Protein 6LJH (pdb70)

Structure (mmCIF, N/CA/C/O backbone):
data_6LJH
#
_entry.id   6LJH
#
_cell.length_a   94.446
_cell.length_b   54.153
_cell.length_c   90.374
_cell.angle_alpha   90.000
_cell.angle_beta   101.280
_cell.angle_gamma   90.000
#
_symmetry.space_group_name_H-M   'C 1 2 1'
#
loop_
_entity.id
_entity.type
_entity.pdbx_description
1 polymer 'Alcohol dehydrogenase 1'
2 non-polymer NICOTINAMIDE-ADENINE-DINUCLEOTIDE
3 non-polymer 'ZINC ION'
4 non-polymer GLYCEROL
5 non-polymer 'SODIUM ION'
6 water water
#
loop_
_atom_site.group_PDB
_atom_site.id
_atom_site.type_symbol
_atom_site.label_atom_id
_atom_site.label_alt_id
_atom_site.label_comp_id
_atom_site.label_asym_id
_atom_site.label_entity_id
_atom_site.label_seq_id
_atom_site.pdbx_PDB_ins_code
_atom_site.Cartn_x
_atom_site.Cartn_y
_atom_site.Cartn_z
_atom_site.occupancy
_atom_site.B_iso_or_equiv
_atom_site.auth_seq_id
_atom_site.auth_comp_id
_atom_site.auth_asym_id
_atom_site.auth_atom_id
_atom_site.pdbx_PDB_model_num
ATOM 1 N N . PRO A 1 6 ? 21.09998 33.84468 -2.35167 1.000 45.59402 6 PRO A N 1
ATOM 2 C CA . PRO A 1 6 ? 22.10672 32.79445 -2.31366 1.000 52.22908 6 PRO A CA 1
ATOM 3 C C . PRO A 1 6 ? 21.44059 31.45608 -2.06618 1.000 57.26461 6 PRO A C 1
ATOM 4 O O . PRO A 1 6 ? 20.61840 31.29135 -1.15951 1.000 62.11717 6 PRO A O 1
ATOM 8 N N . GLY A 1 7 ? 21.76970 30.48765 -2.88659 1.000 30.99240 7 GLY A N 1
ATOM 9 C CA . GLY A 1 7 ? 21.23030 29.16229 -2.73447 1.000 24.32119 7 GLY A CA 1
ATOM 10 C C . GLY A 1 7 ? 22.08594 28.33711 -1.80829 1.000 30.19844 7 GLY A C 1
ATOM 11 O O . GLY A 1 7 ? 22.84060 28.84955 -0.97601 1.000 22.08074 7 GLY A O 1
ATOM 12 N N . VAL A 1 8 ? 21.96831 27.04064 -1.97037 1.000 21.81883 8 VAL A N 1
ATOM 13 C CA . VAL A 1 8 ? 22.79938 26.10071 -1.24121 1.000 21.62196 8 VAL A CA 1
ATOM 14 C C . VAL A 1 8 ? 24.17223 26.04724 -1.89576 1.000 26.97587 8 VAL A C 1
ATOM 15 O O . VAL A 1 8 ? 24.28545 25.97029 -3.12219 1.000 20.71608 8 VAL A O 1
ATOM 19 N N . ILE A 1 9 ? 25.22442 26.08671 -1.07806 1.000 17.63339 9 ILE A N 1
ATOM 20 C CA . ILE A 1 9 ? 26.60282 25.97376 -1.54236 1.000 18.59518 9 ILE A CA 1
ATOM 21 C C . ILE A 1 9 ? 27.07619 24.53138 -1.38852 1.000 20.71222 9 ILE A C 1
ATOM 22 O O . ILE A 1 9 ? 26.82137 23.88500 -0.36481 1.000 19.42387 9 ILE A O 1
ATOM 27 N N . THR A 1 10 ? 27.76933 24.02309 -2.40299 1.000 17.03478 10 THR A N 1
ATOM 28 C CA . THR A 1 10 ? 28.44391 22.73278 -2.32116 1.000 15.52819 10 THR A CA 1
ATOM 29 C C . THR A 1 10 ? 29.92979 22.99407 -2.10565 1.000 15.79027 10 THR A C 1
ATOM 30 O O . THR A 1 10 ? 30.53489 23.75304 -2.86587 1.000 19.61758 10 THR A O 1
ATOM 34 N N . CYS A 1 11 ? 30.50938 22.39205 -1.06519 1.000 18.00841 11 CYS A N 1
ATOM 35 C CA . CYS A 1 11 ? 31.91692 22.62696 -0.74585 1.000 15.14176 11 CYS A CA 1
ATOM 36 C C . CYS A 1 11 ? 32.48562 21.42082 0.00255 1.000 16.81776 11 CYS A C 1
ATOM 37 O O . CYS A 1 11 ? 31.81955 20.39382 0.17108 1.000 20.17953 11 CYS A O 1
ATOM 40 N N . LYS A 1 12 ? 33.75331 21.53543 0.40982 1.000 14.44753 12 LYS A N 1
ATOM 41 C CA . LYS A 1 12 ? 34.45548 20.49687 1.15344 1.000 16.35528 12 LYS A CA 1
ATOM 42 C C . LYS A 1 12 ? 34.49756 20.83766 2.63508 1.000 16.05142 12 LYS A C 1
ATOM 43 O O . LYS A 1 12 ? 34.52340 22.00772 3.01794 1.000 16.36071 12 LYS A O 1
ATOM 49 N N . ALA A 1 13 ? 34.53402 19.79864 3.46760 1.000 15.22407 13 ALA A N 1
ATOM 50 C CA . ALA A 1 13 ? 34.65445 19.97648 4.91006 1.000 15.40578 13 ALA A CA 1
ATOM 51 C C . ALA A 1 13 ? 35.25269 18.71753 5.51615 1.000 17.50214 13 ALA A C 1
ATOM 52 O O . ALA A 1 13 ? 35.07924 17.61711 4.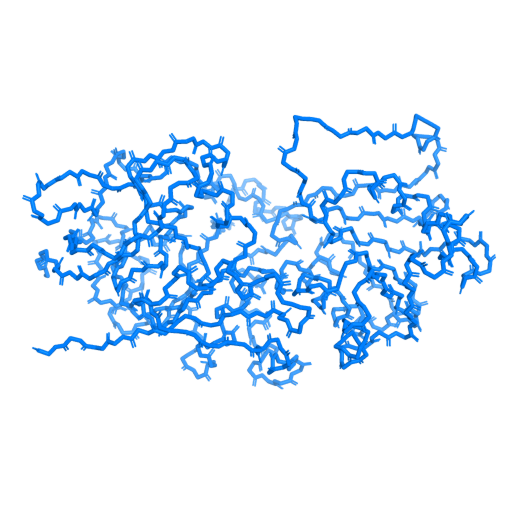98847 1.000 18.13004 13 ALA A O 1
ATOM 54 N N . ALA A 1 14 ? 35.94650 18.89542 6.63592 1.000 15.12425 14 ALA A N 1
ATOM 55 C CA . ALA A 1 14 ? 36.49633 17.78674 7.39246 1.000 17.17581 14 ALA A CA 1
ATOM 56 C C . ALA A 1 14 ? 35.42961 17.24845 8.33674 1.000 21.11314 14 ALA A C 1
ATOM 57 O O . ALA A 1 14 ? 34.85083 18.00446 9.12041 1.000 17.32669 14 ALA A O 1
ATOM 59 N N . VAL A 1 15 ? 35.16375 15.94285 8.26198 1.000 13.20116 15 VAL A N 1
ATOM 60 C CA . VAL A 1 15 ? 34.06569 15.33073 8.99267 1.000 13.45901 15 VAL A CA 1
ATOM 61 C C . VAL A 1 15 ? 34.61733 14.17759 9.80791 1.000 17.61254 15 VAL A C 1
ATOM 62 O O . VAL A 1 15 ? 35.44120 13.40173 9.31811 1.000 18.67859 15 VAL A O 1
ATOM 66 N N . VAL A 1 16 ? 34.17486 14.06579 11.05323 1.000 16.95968 16 VAL A N 1
ATOM 67 C CA . VAL A 1 16 ? 34.44184 12.88796 11.86072 1.000 19.55478 16 VAL A CA 1
ATOM 68 C C . VAL A 1 16 ? 33.11315 12.17167 12.02399 1.000 21.54067 16 VAL A C 1
ATOM 69 O O . VAL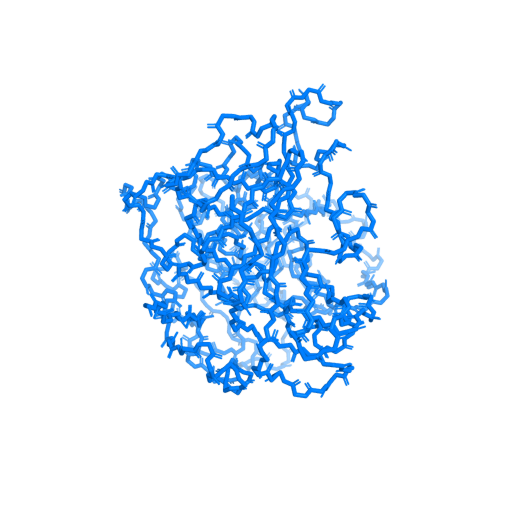 A 1 16 ? 32.07922 12.80707 12.26429 1.000 19.06250 16 VAL A O 1
ATOM 73 N N . TRP A 1 17 ? 33.12081 10.86186 11.79577 1.000 22.63449 17 TRP A N 1
ATOM 74 C CA . TRP A 1 17 ? 31.87970 10.10297 11.75957 1.000 24.04428 17 TRP A CA 1
ATOM 75 C C . TRP A 1 17 ? 31.60305 9.33199 13.04159 1.000 21.28597 17 TRP A C 1
ATOM 76 O O . TRP A 1 17 ? 30.44442 8.98949 13.30330 1.000 25.18315 17 TRP A O 1
ATOM 87 N N . GLU A 1 18 ? 32.62826 9.05440 13.83804 1.000 21.99297 18 GLU A N 1
ATOM 88 C CA . GLU A 1 18 ? 32.47116 8.30822 15.07875 1.000 27.43900 18 GLU A CA 1
ATOM 89 C C . GLU A 1 18 ? 33.61101 8.69201 16.00824 1.000 24.86809 18 GLU A C 1
ATOM 90 O O . GLU A 1 18 ? 34.65286 9.18776 15.56350 1.000 26.90092 18 GLU A O 1
ATOM 96 N N . SER A 1 19 ? 33.40601 8.44091 17.30278 1.000 22.91453 19 SER A N 1
ATOM 97 C CA . SER A 1 19 ? 34.43083 8.73946 18.29633 1.000 25.31918 19 SER A CA 1
ATOM 98 C C . SER A 1 19 ? 35.73456 8.04909 17.93250 1.000 33.97058 19 SER A C 1
ATOM 99 O O . SER A 1 19 ? 35.74682 6.87116 17.54839 1.000 29.44552 19 SER A O 1
ATOM 102 N N . SER A 1 20 ? 36.82774 8.80052 18.04239 1.000 24.63669 20 SER A N 1
ATOM 103 C CA . SER A 1 20 ? 38.18755 8.39544 17.70397 1.000 29.10599 20 SER A CA 1
ATOM 104 C C . SER A 1 20 ? 38.33837 7.95078 16.25445 1.000 31.07173 20 SER A C 1
ATOM 105 O O . SER A 1 20 ? 39.35993 7.35832 15.89812 1.000 29.19002 20 SER A O 1
ATOM 108 N N . GLY A 1 21 ? 37.36812 8.24177 15.40472 1.000 27.94710 21 GLY A N 1
ATOM 109 C CA . GLY A 1 21 ? 37.48943 7.93754 13.99949 1.000 22.68269 21 GLY A CA 1
ATOM 110 C C . GLY A 1 21 ? 38.39119 8.91721 13.28644 1.000 28.71873 21 GLY A C 1
ATOM 111 O O . GLY A 1 21 ? 38.79578 9.96541 13.82040 1.000 28.58647 21 GLY A O 1
ATOM 112 N N . PRO A 1 22 ? 38.73555 8.57968 12.04928 1.000 24.90920 22 PRO A N 1
ATOM 113 C CA . PRO A 1 22 ? 39.51004 9.51071 11.22390 1.000 21.78200 22 PRO A CA 1
ATOM 114 C C . PRO A 1 22 ? 38.69425 10.74810 10.89368 1.000 23.47371 22 PRO A C 1
ATOM 115 O O . PRO A 1 22 ? 37.46308 10.73729 10.89813 1.000 20.85454 22 PRO A O 1
ATOM 119 N N . VAL A 1 23 ? 39.40647 11.82765 10.61213 1.000 22.21586 23 VAL A N 1
ATOM 120 C CA . VAL A 1 23 ? 38.80030 13.06531 10.13730 1.000 19.70877 23 VAL A CA 1
ATOM 121 C C . VAL A 1 23 ? 38.95464 13.06292 8.62458 1.000 24.71803 23 VAL A C 1
ATOM 122 O O . VAL A 1 23 ? 40.07606 13.13448 8.11146 1.000 24.96883 23 VAL A O 1
ATOM 126 N N . VAL A 1 24 ? 37.84182 12.96609 7.89836 1.000 19.45722 24 VAL A N 1
ATOM 127 C CA . VAL A 1 24 ? 37.91922 12.73938 6.46158 1.000 18.90909 24 VAL A CA 1
ATOM 128 C C . VAL A 1 24 ? 37.24890 13.87891 5.70516 1.000 19.04775 24 VAL A C 1
ATOM 129 O O . VAL A 1 24 ? 36.26261 14.46751 6.15733 1.000 21.88721 24 VAL A O 1
ATOM 133 N N . LEU A 1 25 ? 37.80618 14.19790 4.54393 1.000 18.29534 25 LEU A N 1
ATOM 134 C CA . LEU A 1 25 ? 37.25536 15.26010 3.71587 1.000 16.26013 25 LEU A CA 1
ATOM 135 C C . LEU A 1 25 ? 36.00695 14.74863 3.01452 1.000 22.89524 25 LEU A C 1
ATOM 136 O O . LEU A 1 25 ? 36.03266 13.68288 2.38919 1.000 23.56654 25 LEU A O 1
ATOM 141 N N . GLU A 1 26 ? 34.91156 15.49794 3.12928 1.000 17.26805 26 GLU A N 1
ATOM 142 C CA . GLU A 1 26 ? 33.64513 15.12493 2.50564 1.000 15.76817 26 GLU A CA 1
ATOM 143 C C . GLU A 1 26 ? 33.11646 16.28598 1.68903 1.000 23.46925 26 GLU A C 1
ATOM 144 O O . GLU A 1 26 ? 33.35620 17.44971 2.01720 1.000 16.95640 26 GLU A O 1
ATOM 150 N N . GLU A 1 27 ? 32.37012 15.96433 0.63182 1.000 19.44420 27 GLU A N 1
ATOM 151 C CA . GLU A 1 27 ? 31.59239 16.98232 -0.06066 1.000 15.10338 27 GLU A CA 1
ATOM 152 C C . GLU A 1 27 ? 30.30511 17.21416 0.71930 1.000 15.83843 27 GLU A C 1
ATOM 153 O O . GLU A 1 27 ? 29.56112 16.26239 0.99555 1.000 15.82957 27 GLU A O 1
ATOM 159 N N . ILE A 1 28 ? 30.04865 18.46840 1.08721 1.000 17.92868 28 ILE A N 1
ATOM 160 C CA . ILE A 1 28 ? 28.89339 18.83460 1.89176 1.000 13.83155 28 ILE A CA 1
ATOM 161 C C . ILE A 1 28 ? 28.09853 19.92279 1.17899 1.000 13.55082 28 ILE A C 1
ATOM 162 O O . ILE A 1 28 ? 28.56849 20.56282 0.23588 1.000 16.68503 28 ILE A O 1
ATOM 167 N N . ARG A 1 29 ? 26.87704 20.13325 1.66365 1.000 13.84414 29 ARG A N 1
ATOM 168 C CA . ARG A 1 29 ? 26.03179 21.24239 1.24663 1.000 15.82273 29 ARG A CA 1
ATOM 169 C C . ARG A 1 29 ? 25.84787 22.19806 2.41424 1.000 19.12327 29 ARG A C 1
ATOM 170 O O . ARG A 1 29 ? 25.65299 21.76534 3.55825 1.000 19.81576 29 ARG A O 1
ATOM 178 N N . VAL A 1 30 ? 25.91451 23.49740 2.13493 1.000 15.89244 30 VAL A N 1
ATOM 179 C CA . VAL A 1 30 ? 25.73808 24.51492 3.16887 1.000 18.25489 30 VAL A CA 1
ATOM 180 C C . VAL A 1 30 ? 24.52929 25.36284 2.79032 1.000 17.49446 30 VAL A C 1
ATOM 181 O O . VAL A 1 30 ? 24.55290 26.09543 1.79318 1.000 18.60108 30 VAL A O 1
ATOM 185 N N . ASP A 1 31 ? 23.47247 25.25379 3.58409 1.000 18.50328 31 ASP A N 1
ATOM 186 C CA . ASP A 1 31 ? 22.24847 25.98379 3.33100 1.000 14.61723 31 ASP A CA 1
ATOM 187 C C . ASP A 1 31 ? 22.45819 27.48040 3.53483 1.000 17.41683 31 ASP A C 1
ATOM 188 O O . ASP A 1 31 ? 23.35444 27.89883 4.27271 1.000 17.45171 31 ASP A O 1
ATOM 193 N N . PRO A 1 32 ? 21.61478 28.30522 2.92311 1.000 17.75404 32 PRO A N 1
ATOM 194 C CA . PRO A 1 32 ? 21.73008 29.75141 3.11259 1.000 16.03148 32 PRO A CA 1
ATOM 195 C C . PRO A 1 32 ? 21.37309 30.14863 4.53369 1.000 17.53061 32 PRO A C 1
ATOM 196 O O . PRO A 1 32 ? 20.63979 29.43080 5.23111 1.000 18.58452 32 PRO A O 1
ATOM 200 N N . PRO A 1 33 ? 21.85821 31.29875 4.99745 1.000 17.75915 33 PRO A N 1
ATOM 201 C CA . PRO A 1 33 ? 21.54292 31.72505 6.36867 1.000 16.37735 33 PRO A CA 1
ATOM 202 C C . PRO A 1 33 ? 20.07611 32.11053 6.50228 1.000 23.50554 33 PRO A C 1
ATOM 203 O O . PRO A 1 33 ? 19.48316 32.72084 5.60209 1.000 20.56516 33 PRO A O 1
ATOM 207 N N . LYS A 1 34 ? 19.49411 31.74459 7.63871 1.000 18.98306 34 LYS A N 1
ATOM 208 C CA . LYS A 1 34 ? 18.14661 32.16831 7.98385 1.000 21.54420 34 LYS A CA 1
ATOM 209 C C . LYS A 1 34 ? 18.21323 33.48424 8.75550 1.000 20.96145 34 LYS A C 1
ATOM 210 O O . LYS A 1 34 ? 19.25427 34.14492 8.81612 1.000 16.88799 34 LYS A O 1
ATOM 216 N N . ALA A 1 35 ? 17.08921 33.88302 9.34929 1.000 19.78494 35 ALA A N 1
ATOM 217 C CA . ALA A 1 35 ? 17.05154 35.11065 10.12805 1.000 25.52386 35 ALA A CA 1
ATOM 218 C C . ALA A 1 35 ? 18.13168 35.10556 11.20765 1.000 21.53627 35 ALA A C 1
ATOM 219 O O . ALA A 1 35 ? 18.31001 34.11573 11.92322 1.000 22.16218 35 ALA A O 1
ATOM 221 N N . SER A 1 36 ? 18.85389 36.22382 11.30041 1.000 17.74365 36 SER A N 1
ATOM 222 C CA . SER A 1 36 ? 19.88843 36.47784 12.30003 1.000 17.93493 36 SER A CA 1
ATOM 223 C C . SER A 1 36 ? 21.10149 35.57120 12.14514 1.000 20.47271 36 SER A C 1
ATOM 224 O O . SER A 1 36 ? 21.85619 35.37791 13.10421 1.000 23.42573 36 SER A O 1
ATOM 227 N N . GLU A 1 37 ? 21.29527 34.98964 10.96184 1.000 16.27920 37 GLU A N 1
ATOM 228 C CA . GLU A 1 37 ? 22.47151 34.18691 10.66798 1.000 17.10262 37 GLU A CA 1
ATOM 229 C C . GLU A 1 37 ? 23.28234 34.83858 9.56039 1.000 17.09812 37 GLU A C 1
ATOM 230 O O . GLU A 1 37 ? 22.77463 35.64864 8.77996 1.000 17.79205 37 GLU A O 1
ATOM 236 N N . VAL A 1 38 ? 24.56134 34.48328 9.50083 1.000 14.73022 38 VAL A N 1
ATOM 237 C CA . VAL A 1 38 ? 25.40317 34.86104 8.37160 1.000 13.93945 38 VAL A CA 1
ATOM 238 C C . VAL A 1 38 ? 26.14390 33.62090 7.88363 1.000 15.94722 38 VAL A C 1
ATOM 239 O O . VAL A 1 38 ? 26.44972 32.71334 8.65901 1.000 14.71715 38 VAL A O 1
ATOM 243 N N . ARG A 1 39 ? 26.41842 33.57505 6.58396 1.000 14.73301 39 ARG A N 1
ATOM 244 C CA . ARG A 1 39 ? 27.20027 32.49598 5.99368 1.000 13.27039 39 ARG A CA 1
ATOM 245 C C . ARG A 1 39 ? 28.56696 33.04641 5.63193 1.000 18.10770 39 ARG A C 1
ATOM 246 O O . ARG A 1 39 ? 28.66785 34.13447 5.05490 1.000 16.79815 39 ARG A O 1
ATOM 254 N N . ILE A 1 40 ? 29.61324 32.30082 5.98142 1.000 14.48008 40 ILE A N 1
ATOM 255 C CA . ILE A 1 40 ? 30.98351 32.78807 5.94773 1.000 14.18123 40 ILE A CA 1
ATOM 256 C C . ILE A 1 40 ? 31.82057 31.87820 5.06809 1.000 16.20035 40 ILE A C 1
ATOM 257 O O . ILE A 1 40 ? 31.74192 30.64789 5.17487 1.000 14.06516 40 ILE A O 1
ATOM 262 N N . LYS A 1 41 ? 32.64748 32.48566 4.22370 1.000 16.73531 41 LYS A N 1
ATOM 263 C CA . LYS A 1 41 ? 33.69142 31.75948 3.51182 1.000 14.21113 41 LYS A CA 1
ATOM 264 C C . LYS A 1 41 ? 34.94380 31.76319 4.37977 1.000 11.41318 41 LYS A C 1
ATOM 265 O O . LYS A 1 41 ? 35.44974 32.83153 4.73880 1.000 14.59533 41 LYS A O 1
ATOM 271 N N . MET A 1 42 ? 35.43208 30.58647 4.74935 1.000 17.54681 42 MET A N 1
ATOM 272 C CA A MET A 1 42 ? 36.57744 30.51735 5.64649 0.613 14.98094 42 MET A CA 1
ATOM 273 C CA B MET A 1 42 ? 36.56913 30.54163 5.65515 0.387 14.95343 42 MET A CA 1
ATOM 274 C C . MET A 1 42 ? 37.85118 30.93574 4.92812 1.000 14.04421 42 MET A C 1
ATOM 275 O O . MET A 1 42 ? 38.10362 30.52539 3.78960 1.000 16.01525 42 MET A O 1
ATOM 284 N N . LEU A 1 43 ? 38.65409 31.75569 5.59833 1.000 12.15022 43 LEU A N 1
ATOM 285 C CA . LEU A 1 43 ? 39.92969 32.22860 5.07801 1.000 16.17674 43 LEU A CA 1
ATOM 286 C C . LEU A 1 43 ? 41.10006 31.42761 5.61720 1.000 16.33186 43 LEU A C 1
ATOM 287 O O . LEU A 1 43 ? 42.04245 31.13059 4.87326 1.000 19.56855 43 LEU A O 1
ATOM 292 N N . CYS A 1 44 ? 41.05203 31.06642 6.89595 1.000 15.12598 44 CYS A N 1
ATOM 293 C CA A CYS A 1 44 ? 42.00884 30.13256 7.47679 0.649 17.36717 44 CYS A CA 1
ATOM 294 C CA B CYS A 1 44 ? 42.02526 30.16312 7.49502 0.351 17.37273 44 CYS A CA 1
ATOM 295 C C . CYS A 1 44 ? 41.43590 29.65448 8.80097 1.000 17.05512 44 CYS A C 1
ATOM 296 O O . CYS A 1 44 ? 40.46347 30.20735 9.31968 1.000 14.70672 44 CYS A O 1
ATOM 301 N N . ALA A 1 45 ? 42.03014 28.59200 9.32877 1.000 14.50159 45 ALA A N 1
ATOM 302 C CA . ALA A 1 45 ? 41.53924 28.01246 10.56805 1.000 15.95796 45 ALA A CA 1
ATOM 303 C C . ALA A 1 45 ? 42.72193 27.56556 11.40562 1.000 13.62331 45 ALA A C 1
ATOM 304 O O . ALA A 1 45 ? 43.86533 27.56994 10.94860 1.000 16.03942 45 ALA A O 1
ATOM 306 N N . SER A 1 46 ? 42.44268 27.17126 12.64233 1.000 12.24261 46 SER A N 1
ATOM 307 C CA . SER A 1 46 ? 43.47283 26.54689 13.46139 1.000 12.46589 46 SER A CA 1
ATOM 308 C C . SER A 1 46 ? 42.83099 25.42806 14.27808 1.000 12.73843 46 SER A C 1
ATOM 309 O O . SER A 1 46 ? 41.71340 24.97593 13.99945 1.000 14.79877 46 SER A O 1
ATOM 312 N N . LEU A 1 47 ? 43.55855 24.96663 15.29684 1.000 12.16168 47 LEU A N 1
ATOM 313 C CA . LEU A 1 47 ? 43.25089 23.74866 16.02927 1.000 12.27512 47 LEU A CA 1
ATOM 314 C C . LEU A 1 47 ? 43.78470 23.90836 17.44312 1.000 11.12543 47 LEU A C 1
ATOM 315 O O . LEU A 1 47 ? 44.88250 24.44257 17.63871 1.000 15.02949 47 LEU A O 1
ATOM 320 N N . CYS A 1 48 ? 43.01642 23.43995 18.42289 1.000 9.14745 48 CYS A N 1
ATOM 321 C CA . CYS A 1 48 ? 43.54250 23.27644 19.77469 1.000 15.93230 48 CYS A CA 1
ATOM 322 C C . CYS A 1 48 ? 42.98458 21.98700 20.36180 1.000 15.60057 48 CYS A C 1
ATOM 323 O O . CYS A 1 48 ? 42.26944 21.23455 19.69285 1.000 18.03510 48 CYS A O 1
ATOM 326 N N . HIS A 1 49 ? 43.32512 21.72341 21.62934 1.000 13.61533 49 HIS A N 1
ATOM 327 C CA . HIS A 1 49 ? 42.96567 20.44492 22.24605 1.000 15.31867 49 HIS A CA 1
ATOM 328 C C . HIS A 1 49 ? 41.45890 20.22528 22.26979 1.000 16.51853 49 HIS A C 1
ATOM 329 O O . HIS A 1 49 ? 40.99185 19.08002 22.21157 1.000 18.79977 49 HIS A O 1
ATOM 336 N N . THR A 1 50 ? 40.68613 21.30713 22.35491 1.000 16.56463 50 THR A N 1
ATOM 337 C CA A THR A 1 50 ? 39.23531 21.18985 22.36888 0.672 17.99331 50 THR A CA 1
ATOM 338 C CA B THR A 1 50 ? 39.23824 21.16493 22.38030 0.328 18.06333 50 THR A CA 1
ATOM 339 C C . THR A 1 50 ? 38.72018 20.50924 21.10329 1.000 21.44602 50 THR A C 1
ATOM 340 O O . THR A 1 50 ? 37.73572 19.76564 21.15226 1.000 20.38706 50 THR A O 1
ATOM 347 N N . ASP A 1 51 ? 39.38994 20.72809 19.96368 1.000 14.88253 51 ASP A N 1
ATOM 348 C CA . ASP A 1 51 ? 38.99468 20.04267 18.73342 1.000 16.03709 51 ASP A CA 1
ATOM 349 C C . ASP A 1 51 ? 39.32925 18.55827 18.79600 1.000 16.77363 51 ASP A C 1
ATOM 350 O O . ASP A 1 51 ? 38.55777 17.72405 18.30602 1.000 24.57923 51 ASP A O 1
ATOM 355 N N . VAL A 1 52 ? 40.48496 18.21641 19.36928 1.000 17.67472 52 VAL A N 1
ATOM 356 C CA . VAL A 1 52 ? 40.85323 16.80739 19.53371 1.000 20.44501 52 VAL A CA 1
ATOM 357 C C . VAL A 1 52 ? 39.80267 16.08584 20.36454 1.000 28.42640 52 VAL A C 1
ATOM 358 O O . VAL A 1 52 ? 39.35910 14.98307 20.01891 1.000 26.19736 52 VAL A O 1
ATOM 362 N N . LEU A 1 53 ? 39.37402 16.71220 21.46269 1.000 22.69190 53 LEU A N 1
ATOM 363 C CA . LEU A 1 53 ? 38.34543 16.11444 22.30826 1.000 25.34895 53 LEU A CA 1
ATOM 364 C C . LEU A 1 53 ? 37.07197 15.86321 21.52047 1.000 26.28644 53 LEU A C 1
ATOM 365 O O . LEU A 1 53 ? 36.43167 14.81630 21.66852 1.000 26.04124 53 LEU A O 1
ATOM 370 N N . CYS A 1 54 ? 36.70325 16.80937 20.65989 1.000 20.36960 54 CYS A N 1
ATOM 371 C CA . CYS A 1 54 ? 35.48845 16.67490 19.87026 1.000 21.72862 54 CYS A CA 1
ATOM 372 C C . CYS A 1 54 ? 35.51566 15.41295 19.00374 1.000 20.18512 54 CYS A C 1
ATOM 373 O O . CYS A 1 54 ? 34.48741 14.74105 18.83964 1.000 26.91581 54 CYS A O 1
ATOM 376 N N . THR A 1 55 ? 36.68467 15.06425 18.46001 1.000 24.79867 55 THR A N 1
ATOM 377 C CA . THR A 1 55 ? 36.78836 13.86969 17.62879 1.000 24.13987 55 THR A CA 1
ATOM 378 C C . THR A 1 55 ? 36.68075 12.58986 18.45196 1.000 29.78482 55 THR A C 1
ATOM 379 O O . THR A 1 55 ? 36.43454 11.52181 17.88432 1.000 23.11354 55 THR A O 1
ATOM 383 N N . LYS A 1 56 ? 36.86448 12.67512 19.76895 1.000 28.01136 56 LYS A N 1
ATOM 384 C CA . LYS A 1 56 ? 36.68154 11.55055 20.67517 1.000 30.98272 56 LYS A CA 1
ATOM 385 C C . LYS A 1 56 ? 35.32045 11.57244 21.35204 1.000 29.44569 56 LYS A C 1
ATOM 386 O O . LYS A 1 56 ? 35.09406 10.81495 22.30215 1.000 36.06678 56 LYS A O 1
ATOM 392 N N . GLY A 1 57 ? 34.41018 12.42363 20.88753 1.000 25.81218 57 GLY A N 1
ATOM 393 C CA . GLY A 1 57 ? 33.07799 12.48176 21.45862 1.000 28.10894 57 GLY A CA 1
ATOM 394 C C . GLY A 1 57 ? 32.95943 13.19958 22.78656 1.000 31.00376 57 GLY A C 1
ATOM 395 O O . GLY A 1 57 ? 31.96628 13.00214 23.49134 1.000 27.61369 57 GLY A O 1
ATOM 396 N N . PHE A 1 58 ? 33.94777 14.03101 23.16321 1.000 31.35190 58 PHE A N 1
ATOM 397 C CA . PHE A 1 58 ? 33.83759 14.80088 24.40024 1.000 26.88392 58 PHE A CA 1
ATOM 398 C C . PHE A 1 58 ? 33.65013 16.28304 24.09596 1.000 33.60630 58 PHE A C 1
ATOM 399 O O . PHE A 1 58 ? 34.29013 16.80467 23.17585 1.000 30.52210 58 PHE A O 1
ATOM 407 N N . PRO A 1 59 ? 32.79808 17.00085 24.85322 1.000 41.56618 59 PRO A N 1
ATOM 408 C CA . PRO A 1 59 ? 31.99741 16.51336 25.98567 1.000 40.87339 59 PRO A CA 1
ATOM 409 C C . PRO A 1 59 ? 30.76201 15.69932 25.59629 1.000 42.73880 59 PRO A C 1
ATOM 410 O O . PRO A 1 59 ? 30.39602 14.78561 26.34009 1.000 38.69220 59 PRO A O 1
ATOM 414 N N . ILE A 1 60 ? 30.12748 16.02063 24.47883 1.000 33.43320 60 ILE A N 1
ATOM 415 C CA . ILE A 1 60 ? 28.93643 15.31425 24.00684 1.000 31.59906 60 ILE A CA 1
ATOM 416 C C . ILE A 1 60 ? 29.29176 14.59542 22.71263 1.000 33.82383 60 ILE A C 1
ATOM 417 O O . ILE A 1 60 ? 29.82356 15.22899 21.79383 1.000 29.82475 60 ILE A O 1
ATOM 422 N N . PRO A 1 61 ? 29.01612 13.29763 22.59240 1.000 32.59115 61 PRO A N 1
ATOM 423 C CA . PRO A 1 61 ? 29.31160 12.60000 21.33179 1.000 27.54684 61 PRO A CA 1
ATOM 424 C C . PRO A 1 61 ? 28.24590 12.84677 20.28044 1.000 31.81956 61 PRO A C 1
ATOM 425 O O . PRO A 1 61 ? 27.24190 12.13016 20.22074 1.000 36.08239 61 PRO A O 1
ATOM 429 N N . LEU A 1 62 ? 28.45428 13.86754 19.45277 1.000 22.88699 62 LEU A N 1
ATOM 430 C CA . LEU A 1 62 ? 27.52972 14.23635 18.39187 1.000 19.12578 62 LEU A CA 1
ATOM 431 C C . LEU A 1 62 ? 28.20909 13.97854 17.05682 1.000 23.39128 62 LEU A C 1
ATOM 432 O O . LEU A 1 62 ? 29.23231 14.59611 16.75146 1.000 23.68684 62 LEU A O 1
ATOM 437 N N . PHE A 1 63 ? 27.65482 13.05952 16.27473 1.000 18.96638 63 PHE A N 1
ATOM 438 C CA . PHE A 1 63 ? 28.27064 12.65577 15.01968 1.000 17.91258 63 PHE A CA 1
ATOM 439 C C . PHE A 1 63 ? 27.18375 12.47711 13.97148 1.000 22.47244 63 PHE A C 1
ATOM 440 O O . PHE A 1 63 ? 26.04732 12.13081 14.30984 1.000 22.51071 63 PHE A O 1
ATOM 448 N N . PRO A 1 64 ? 27.49546 12.72713 12.68939 1.000 22.39781 64 PRO A N 1
ATOM 449 C CA . PRO A 1 64 ? 28.79489 13.19283 12.20713 1.000 16.79002 64 PRO A CA 1
ATOM 450 C C . PRO A 1 64 ? 28.96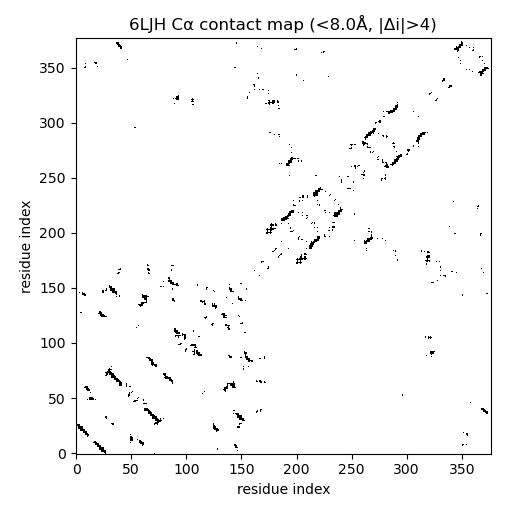989 14.66669 12.51503 1.000 23.08324 64 PRO A C 1
ATOM 451 O O . PRO A 1 64 ? 27.98206 15.36774 12.74738 1.000 17.79987 64 PRO A O 1
ATOM 455 N N . ARG A 1 65 ? 30.21668 15.12286 12.50593 1.000 16.07054 65 ARG A N 1
ATOM 456 C CA . ARG A 1 65 ? 30.53973 16.44433 13.01423 1.000 17.10807 65 ARG A CA 1
ATOM 457 C C . ARG A 1 65 ? 31.65802 17.05461 12.19236 1.000 14.62098 65 ARG A C 1
ATOM 458 O O . ARG A 1 65 ? 32.58484 16.35850 11.76123 1.000 16.10845 65 ARG A O 1
ATOM 466 N N . ILE A 1 66 ? 31.56718 18.36402 11.97622 1.000 14.50431 66 ILE A N 1
ATOM 467 C CA . ILE A 1 66 ? 32.66873 19.13247 11.40923 1.000 13.99622 66 ILE A CA 1
ATOM 468 C C . ILE A 1 66 ? 33.34131 19.87113 12.56208 1.000 14.58326 66 ILE A C 1
ATOM 469 O O . ILE A 1 66 ? 32.70900 20.74536 13.17087 1.000 16.52332 66 ILE A O 1
ATOM 474 N N . PRO A 1 67 ? 34.58108 19.55031 12.90694 1.000 14.25954 67 PRO A N 1
ATOM 475 C CA . PRO A 1 67 ? 35.24799 20.20045 14.03980 1.000 14.58600 67 PRO A CA 1
ATOM 476 C C . PRO A 1 67 ? 35.72281 21.59569 13.65899 1.000 17.48278 67 PRO A C 1
ATOM 477 O O . PRO A 1 67 ? 35.48294 22.07554 12.55642 1.000 14.67580 67 PRO A O 1
ATOM 481 N N . GLY A 1 68 ? 36.42056 22.23475 14.59712 1.000 12.58546 68 GLY A N 1
ATOM 482 C CA . GLY A 1 68 ? 37.01112 23.52854 14.34421 1.000 13.99435 68 GLY A CA 1
ATOM 483 C C . GLY A 1 68 ? 36.21277 24.66618 14.94084 1.000 14.10833 68 GLY A C 1
ATOM 484 O O . GLY A 1 68 ? 35.03559 24.83759 14.63515 1.000 15.33089 68 GLY A O 1
ATOM 485 N N . HIS A 1 69 ? 36.84260 25.43550 15.81983 1.000 12.59222 69 HIS A N 1
ATOM 486 C CA . HIS A 1 69 ? 36.24289 26.64654 16.35780 1.000 18.47636 69 HIS A CA 1
ATOM 487 C C . HIS A 1 69 ? 37.10574 27.87576 16.13231 1.000 12.86235 69 HIS A C 1
ATOM 488 O O . HIS A 1 69 ? 36.60110 28.99605 16.26957 1.000 14.33290 69 HIS A O 1
ATOM 495 N N . GLU A 1 70 ? 38.39074 27.69955 15.81670 1.000 11.72634 70 GLU A N 1
ATOM 496 C CA . GLU A 1 70 ? 39.32430 28.79679 15.61692 1.000 11.03675 70 GLU A CA 1
ATOM 497 C C . GLU A 1 70 ? 39.43629 29.11020 14.13653 1.000 12.21997 70 GLU A C 1
ATOM 498 O O . GLU A 1 70 ? 39.66006 28.21659 13.31875 1.000 12.36101 70 GLU A O 1
ATOM 504 N N . GLY A 1 71 ? 39.33803 30.38306 13.79455 1.000 10.92494 71 GLY A N 1
ATOM 505 C CA . GLY A 1 71 ? 39.50904 30.75124 12.41051 1.000 14.95828 71 GLY A CA 1
ATOM 506 C C . GLY A 1 71 ? 39.01241 32.16026 12.17327 1.000 18.69611 71 GLY A C 1
ATOM 507 O O . GLY A 1 71 ? 38.72153 32.90613 13.10762 1.000 13.90606 71 GLY A O 1
ATOM 508 N N . VAL A 1 72 ? 38.96143 32.51002 10.89232 1.000 17.72964 72 VAL A N 1
ATOM 509 C CA . VAL A 1 72 ? 38.50689 33.81718 10.43484 1.000 16.21923 72 VAL A CA 1
ATOM 510 C C . VAL A 1 72 ? 37.92908 33.61754 9.04146 1.000 19.78630 72 VAL A C 1
ATOM 511 O O . VAL A 1 72 ? 38.37614 32.75091 8.28645 1.000 14.58115 72 VAL A O 1
ATOM 515 N N . GLY A 1 73 ? 36.92278 34.41568 8.69519 1.000 17.90213 73 GLY A N 1
ATOM 516 C CA . GLY A 1 73 ? 36.32499 34.25906 7.38675 1.000 15.92636 73 GLY A CA 1
ATOM 517 C C . GLY A 1 73 ? 35.76478 35.56877 6.87927 1.000 18.55766 73 GLY A C 1
ATOM 518 O O . GLY A 1 73 ? 35.84724 36.59909 7.54685 1.000 15.37577 73 GLY A O 1
ATOM 519 N N . VAL A 1 74 ? 35.20548 35.52805 5.66978 1.000 16.26395 74 VAL A N 1
ATOM 520 C CA . VAL A 1 74 ? 34.56257 36.69400 5.07474 1.000 10.76720 74 VAL A CA 1
ATOM 521 C C . VAL A 1 74 ? 33.08962 36.36672 4.87318 1.000 16.15019 74 VAL A C 1
ATOM 522 O O . VAL A 1 74 ? 32.74161 35.25483 4.45947 1.000 17.02836 74 VAL A O 1
ATOM 526 N N . ILE A 1 75 ? 32.21629 37.31269 5.22194 1.000 13.78390 75 ILE A N 1
ATOM 527 C CA . ILE A 1 75 ? 30.78245 37.08393 5.05716 1.000 13.33672 75 ILE A CA 1
ATOM 528 C C . ILE A 1 75 ? 30.44692 36.96968 3.57513 1.000 20.20339 75 ILE A C 1
ATOM 529 O O . ILE A 1 75 ? 30.79753 37.84298 2.76574 1.000 19.15785 75 ILE A O 1
ATOM 534 N N . GLU A 1 76 ? 29.77627 35.87556 3.21572 1.000 16.15493 76 GLU A N 1
ATOM 535 C CA . GLU A 1 76 ? 29.32170 35.63291 1.85556 1.000 16.19194 76 GLU A CA 1
ATOM 536 C C . GLU A 1 76 ? 27.86189 36.00294 1.67096 1.000 20.88903 76 GLU A C 1
ATOM 537 O O . GLU A 1 76 ? 27.48192 36.46969 0.59217 1.000 20.70041 76 GLU A O 1
ATOM 543 N N . SER A 1 77 ? 27.03981 35.84179 2.70397 1.000 18.90461 77 SER A N 1
ATOM 544 C CA . SER A 1 77 ? 25.64458 36.25958 2.62663 1.000 15.67996 77 SER A CA 1
ATOM 545 C C . SER A 1 77 ? 25.09433 36.37297 4.03893 1.000 17.90211 77 SER A C 1
ATOM 546 O O . SER A 1 77 ? 25.66036 35.82938 4.98887 1.000 15.60303 77 SER A O 1
ATOM 549 N N . ILE A 1 78 ? 23.96738 37.07224 4.16345 1.000 17.87670 78 ILE A N 1
ATOM 550 C CA . ILE A 1 78 ? 23.37714 37.37814 5.45965 1.000 21.42097 78 ILE A CA 1
ATOM 551 C C . ILE A 1 78 ? 21.89444 37.04826 5.42385 1.000 25.53276 78 ILE A C 1
ATOM 552 O O . ILE A 1 78 ? 21.24004 37.14210 4.38154 1.000 26.84879 78 ILE A O 1
ATOM 557 N N . GLY A 1 79 ? 21.36633 36.64666 6.57780 1.000 19.19879 79 GLY A N 1
ATOM 558 C CA . GLY A 1 79 ? 19.93626 36.55646 6.75013 1.000 21.85029 79 GLY A CA 1
ATOM 559 C C . GLY A 1 79 ? 19.36005 37.91121 7.09389 1.000 21.62593 79 GLY A C 1
ATOM 560 O O . GLY A 1 79 ? 20.06209 38.92086 7.17253 1.000 21.16492 79 GLY A O 1
ATOM 561 N N . LYS A 1 80 ? 18.04706 37.93026 7.30373 1.000 23.98722 80 LYS A N 1
ATOM 562 C CA . LYS A 1 80 ? 17.42082 39.13761 7.81920 1.000 29.21695 80 LYS A CA 1
ATOM 563 C C . LYS A 1 80 ? 17.84667 39.38351 9.26038 1.000 24.12102 80 LYS A C 1
ATOM 564 O O . LYS A 1 80 ? 18.13429 38.44905 10.01882 1.000 26.18674 80 LYS A O 1
ATOM 570 N N . ASP A 1 81 ? 17.89700 40.66524 9.62495 1.000 26.08217 81 ASP A N 1
ATOM 571 C CA . ASP A 1 81 ? 18.18151 41.10144 10.99037 1.000 23.17628 81 ASP A CA 1
ATOM 572 C C . ASP A 1 81 ? 19.55232 40.61147 11.45475 1.000 27.85004 81 ASP A C 1
ATOM 573 O O . ASP A 1 81 ? 19.69708 40.04900 12.54104 1.000 28.33816 81 ASP A O 1
ATOM 578 N N . ALA A 1 82 ? 20.56647 40.84448 10.61644 1.000 29.62997 82 ALA A N 1
ATOM 579 C CA . ALA A 1 82 ? 21.93575 40.44067 10.90571 1.000 24.06530 82 ALA A CA 1
ATOM 580 C C . ALA A 1 82 ? 22.72461 41.52603 11.62029 1.000 24.33238 82 ALA A C 1
ATOM 581 O O . ALA A 1 82 ? 23.95844 41.48095 11.61862 1.000 21.24691 82 ALA A O 1
ATOM 583 N N . LYS A 1 83 ? 22.03600 42.50100 12.22011 1.000 27.19356 83 LYS A N 1
ATOM 584 C CA . LYS A 1 83 ? 22.64353 43.49387 13.11502 1.000 26.96204 83 LYS A CA 1
ATOM 585 C C . LYS A 1 83 ? 23.79779 44.23766 12.45110 1.000 23.39495 83 LYS A C 1
ATOM 586 O O . LYS A 1 83 ? 24.83456 44.49206 13.06277 1.000 31.26654 83 LYS A O 1
ATOM 592 N N . GLY A 1 84 ? 23.61309 44.61138 11.19276 1.000 27.86395 84 GLY A N 1
ATOM 593 C CA . GLY A 1 84 ? 24.57133 45.44692 10.51174 1.000 28.00331 84 GLY A CA 1
ATOM 594 C C . GLY A 1 84 ? 25.68824 44.71265 9.81016 1.000 26.58517 84 GLY A C 1
ATOM 595 O O . GLY A 1 84 ? 26.46982 45.35406 9.09948 1.000 26.13715 84 GLY A O 1
ATOM 596 N N . LEU A 1 85 ? 25.79700 43.39526 9.98778 1.000 19.75551 85 LEU A N 1
ATOM 597 C CA . LEU A 1 85 ? 26.76273 42.62114 9.22488 1.000 23.43105 85 LEU A CA 1
ATOM 598 C C . LEU A 1 85 ? 26.33527 42.57314 7.76425 1.000 22.01018 85 LEU A C 1
ATOM 599 O O . LEU A 1 85 ? 25.14224 42.60386 7.44710 1.000 24.63849 85 LEU A O 1
ATOM 604 N N . LYS A 1 86 ? 27.31440 42.48839 6.87280 1.000 18.20395 86 LYS A N 1
ATOM 605 C CA . LYS A 1 86 ? 27.02479 42.54691 5.44834 1.000 20.78280 86 LYS A CA 1
ATOM 606 C C . LYS A 1 86 ? 28.07199 41.75054 4.68576 1.000 21.20587 86 LYS A C 1
ATOM 607 O O . LYS A 1 86 ? 29.18910 41.54989 5.17957 1.000 18.36539 86 LYS A O 1
ATOM 613 N N . PRO A 1 87 ? 27.75027 41.29899 3.47055 1.000 19.25209 87 PRO A N 1
ATOM 614 C CA . PRO A 1 87 ? 28.73647 40.57306 2.66331 1.000 17.27906 87 PRO A CA 1
ATOM 615 C C . PRO A 1 87 ? 30.03593 41.35206 2.53293 1.000 19.52666 87 PRO A C 1
ATOM 616 O O . PRO A 1 87 ? 30.04036 42.56845 2.33210 1.000 22.99298 87 PRO A O 1
ATOM 620 N N . GLY A 1 88 ? 31.14661 40.64338 2.67144 1.000 18.39502 88 GLY A N 1
ATOM 621 C CA . GLY A 1 88 ? 32.46571 41.22197 2.55342 1.000 18.77044 88 GLY A CA 1
ATOM 622 C C . GLY A 1 88 ? 33.11849 41.59236 3.87203 1.000 18.24082 88 GLY A C 1
ATOM 623 O O . GLY A 1 88 ? 34.33409 41.81559 3.89898 1.000 19.33574 88 GLY A O 1
ATOM 624 N N . ASP A 1 89 ? 32.35237 41.65480 4.96074 1.000 19.74404 89 ASP A N 1
ATOM 625 C CA . ASP A 1 89 ? 32.94294 41.88269 6.27801 1.000 14.77266 89 ASP A CA 1
ATOM 626 C C . ASP A 1 89 ? 33.83765 40.71212 6.65721 1.000 16.43400 89 ASP A C 1
ATOM 627 O O . ASP A 1 89 ? 33.51365 39.55451 6.38193 1.000 16.90538 89 ASP A O 1
ATOM 632 N N . ILE A 1 90 ? 34.95426 41.01731 7.30524 1.000 16.70707 90 ILE A N 1
ATOM 633 C CA . ILE A 1 90 ? 35.83480 40.00080 7.87059 1.000 18.11564 90 ILE A CA 1
ATOM 634 C C . ILE A 1 90 ? 35.39477 39.75421 9.30734 1.000 17.26044 90 ILE A C 1
ATOM 635 O O . ILE A 1 90 ? 35.25802 40.70382 10.08865 1.000 15.71536 90 ILE A O 1
ATOM 640 N N . VAL A 1 91 ? 35.15838 38.48758 9.66022 1.000 16.73449 91 VAL A N 1
ATOM 641 C CA . VAL A 1 91 ? 34.60838 38.14685 10.96790 1.000 12.14507 91 VAL A CA 1
ATOM 642 C C . VAL A 1 91 ? 35.40890 37.02682 11.61437 1.000 14.60206 91 VAL A C 1
ATOM 643 O O . VAL A 1 91 ? 35.95890 36.14933 10.93746 1.000 14.11907 91 VAL A O 1
ATOM 647 N N . MET A 1 92 ? 35.44276 37.04512 12.95289 1.000 14.03577 92 MET A N 1
ATOM 648 C CA . MET A 1 92 ? 35.93538 35.85990 13.64765 1.000 16.34213 92 MET A CA 1
ATOM 649 C C . MET A 1 92 ? 34.80882 35.22126 14.45711 1.000 14.33853 92 MET A C 1
ATOM 650 O O . MET A 1 92 ? 33.99610 35.93674 15.05575 1.000 15.45182 92 MET A O 1
ATOM 655 N N . PRO A 1 93 ? 34.71240 33.88936 14.47984 1.000 15.54805 93 PRO A N 1
ATOM 656 C CA . PRO A 1 93 ? 33.65204 33.24334 15.26322 1.000 12.46332 93 PRO A CA 1
ATOM 657 C C . PRO A 1 93 ? 33.91036 33.37968 16.75451 1.000 19.73540 93 PRO A C 1
ATOM 658 O O . PRO A 1 93 ? 35.05282 33.49841 17.20686 1.000 14.96710 93 PRO A O 1
ATOM 662 N N . LEU A 1 94 ? 32.82375 33.37018 17.52175 1.000 14.55972 94 LEU A N 1
ATOM 663 C CA . LEU A 1 94 ? 32.89275 33.59657 18.95944 1.000 14.77228 94 LEU A CA 1
ATOM 664 C C . LEU A 1 94 ? 32.34633 32.40319 19.72698 1.000 14.93772 94 LEU A C 1
ATOM 665 O O . LEU A 1 94 ? 31.42757 31.72113 19.27194 1.000 17.87820 94 LEU A O 1
ATOM 670 N N . TYR A 1 95 ? 32.93687 32.17281 20.90392 1.000 21.06269 95 TYR A N 1
ATOM 671 C CA . TYR A 1 95 ? 32.49037 31.15552 21.84973 1.000 26.89874 95 TYR A CA 1
ATOM 672 C C . TYR A 1 95 ? 31.23546 31.60381 22.59321 1.000 15.15922 95 TYR A C 1
ATOM 673 O O . TYR A 1 95 ? 30.35300 30.79518 22.90541 1.000 15.24968 95 TYR A O 1
ATOM 682 N N . LEU A 1 96 ? 31.12394 32.89655 22.83747 1.000 20.25398 96 LEU A N 1
ATOM 683 C CA . LEU A 1 96 ? 29.98758 33.44452 23.54523 1.000 23.95997 96 LEU A CA 1
ATOM 684 C C . LEU A 1 96 ? 29.84670 34.88069 23.09775 1.000 16.83047 96 LEU A C 1
ATOM 685 O O . LEU A 1 96 ? 30.80490 35.49560 22.62363 1.000 16.97235 96 LEU A O 1
ATOM 690 N N . GLY A 1 97 ? 28.62804 35.40823 23.20619 1.000 14.46186 97 GLY A N 1
ATOM 691 C CA . GLY A 1 97 ? 28.34267 36.75194 22.76620 1.000 14.17309 97 GLY A CA 1
ATOM 692 C C . GLY A 1 97 ? 28.37759 37.74320 23.91284 1.000 16.87638 97 GLY A C 1
ATOM 693 O O . GLY A 1 97 ? 28.76840 37.43396 25.03989 1.000 14.97626 97 GLY A O 1
ATOM 694 N N . GLU A 1 98 ? 27.96622 38.96605 23.60286 1.000 15.02881 98 GLU A N 1
ATOM 695 C CA . GLU A 1 98 ? 27.89515 40.01945 24.61522 1.000 16.77287 98 GLU A CA 1
ATOM 696 C C . GLU A 1 98 ? 26.71008 40.90447 24.23925 1.000 16.97145 98 GLU A C 1
ATOM 697 O O . GLU A 1 98 ? 26.80017 41.69554 23.29544 1.000 17.26440 98 GLU A O 1
ATOM 703 N N . CYS A 1 99 ? 25.60664 40.75565 24.96192 1.000 16.40766 99 CYS A N 1
ATOM 704 C CA . CYS A 1 99 ? 24.41268 41.52682 24.63184 1.000 15.66130 99 CYS A CA 1
ATOM 705 C C . CYS A 1 99 ? 24.46736 42.94186 25.18516 1.000 23.98746 99 CYS A C 1
ATOM 706 O O . CYS A 1 99 ? 23.77815 43.82119 24.65603 1.000 19.72068 99 CYS A O 1
ATOM 709 N N . GLY A 1 100 ? 25.27100 43.18312 26.22542 1.000 16.32173 100 GLY A N 1
ATOM 710 C CA . GLY A 1 100 ? 25.41894 44.49879 26.80838 1.000 20.71046 100 GLY A CA 1
ATOM 711 C C . GLY A 1 100 ? 24.27093 44.96731 27.68148 1.000 16.36137 100 GLY A C 1
ATOM 712 O O . GLY A 1 100 ? 24.37424 46.05091 28.27746 1.000 20.77934 100 GLY A O 1
ATOM 713 N N . GLN A 1 101 ? 23.20489 44.18667 27.80113 1.000 15.97694 101 GLN A N 1
ATOM 714 C CA . GLN A 1 10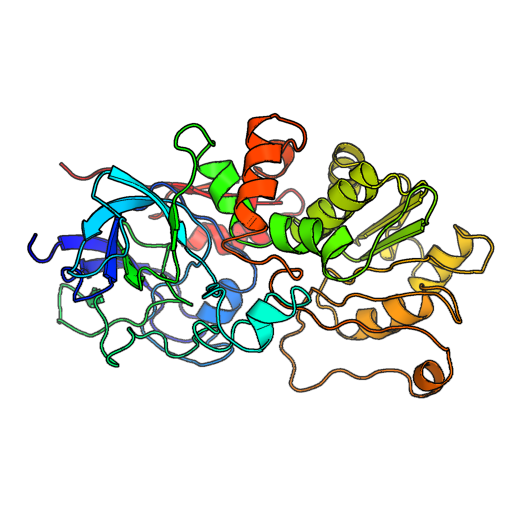1 ? 21.98595 44.62779 28.47123 1.000 24.27777 101 GLN A CA 1
ATOM 715 C C . GLN A 1 101 ? 21.52100 43.71553 29.59602 1.000 26.04992 101 GLN A C 1
ATOM 716 O O . GLN A 1 101 ? 20.69080 44.15556 30.40383 1.000 23.10582 101 GLN A O 1
ATOM 722 N N . CYS A 1 102 ? 21.98929 42.46693 29.66695 1.000 17.59847 102 CYS A N 1
ATOM 723 C CA . CYS A 1 102 ? 21.52230 41.53613 30.68489 1.000 15.37398 102 CYS A CA 1
ATOM 724 C C . CYS A 1 102 ? 22.14889 41.87676 32.03719 1.000 15.66820 102 CYS A C 1
ATOM 725 O O . CYS A 1 102 ? 23.00135 42.75767 32.15496 1.000 13.80360 102 CYS A O 1
ATOM 728 N N . LEU A 1 103 ? 21.71879 41.15715 33.07489 1.000 13.97777 103 LEU A N 1
ATOM 729 C CA . LEU A 1 103 ? 22.21664 41.45013 34.41656 1.000 16.84697 103 LEU A CA 1
ATOM 730 C C . LEU A 1 103 ? 23.72752 41.29020 34.49594 1.000 13.76604 103 LEU A C 1
ATOM 731 O O . LEU A 1 103 ? 24.41507 42.12506 35.09937 1.000 14.27711 103 LEU A O 1
ATOM 736 N N . ASN A 1 104 ? 24.26849 40.23749 33.88443 1.000 15.06766 104 ASN A N 1
ATOM 737 C CA . ASN A 1 104 ? 25.71687 40.03545 33.96073 1.000 13.36605 104 ASN A CA 1
ATOM 738 C C . ASN A 1 104 ? 26.48123 41.09349 33.15966 1.000 15.13454 104 ASN A C 1
ATOM 739 O O . ASN A 1 104 ? 27.49679 41.62048 33.63388 1.000 16.53774 104 ASN A O 1
ATOM 744 N N . CYS A 1 105 ? 26.00935 41.42714 31.95018 1.000 14.02793 105 CYS A N 1
ATOM 745 C CA . CYS A 1 105 ? 26.70248 42.42560 31.13636 1.000 16.00423 105 CYS A CA 1
ATOM 746 C C . CYS A 1 105 ? 26.70319 43.78705 31.82558 1.000 15.00622 105 CYS A C 1
ATOM 747 O O . CYS A 1 105 ? 27.70375 44.51551 31.79135 1.000 16.94741 105 CYS A O 1
ATOM 750 N N . LYS A 1 106 ? 25.59862 44.13447 32.48923 1.000 15.54253 106 LYS A N 1
ATOM 751 C CA . LYS A 1 106 ? 25.52199 45.45159 33.11579 1.000 19.29865 106 LYS A CA 1
ATOM 752 C C . LYS A 1 106 ? 26.52925 45.61093 34.25612 1.000 22.33521 106 LYS A C 1
ATOM 753 O O . LYS A 1 106 ? 26.95521 46.73755 34.53147 1.000 18.63083 106 LYS A O 1
ATOM 759 N N . THR A 1 107 ? 26.95358 44.51297 34.90875 1.000 16.52301 107 THR A N 1
ATOM 760 C CA . THR A 1 107 ? 27.90030 44.64512 36.01825 1.000 14.47225 107 THR A CA 1
ATOM 761 C C . THR A 1 107 ? 29.27790 45.09755 35.56143 1.000 14.27494 107 THR A C 1
ATOM 762 O O . THR A 1 107 ? 30.03038 45.65244 36.36648 1.000 18.20441 107 THR A O 1
ATOM 766 N N . GLY A 1 108 ? 29.63939 44.85547 34.30788 1.000 13.46551 108 GLY A N 1
ATOM 767 C CA . GLY A 1 108 ? 31.01565 45.03694 33.88079 1.000 17.07501 108 GLY A CA 1
ATOM 768 C C . GLY A 1 108 ? 32.01565 44.04246 34.43869 1.000 23.06110 108 GLY A C 1
ATOM 769 O O . GLY A 1 108 ? 33.20112 44.12230 34.08787 1.000 21.77394 108 GLY A O 1
ATOM 770 N N . LYS A 1 109 ? 31.58694 43.09698 35.27459 1.000 14.11146 109 LYS A N 1
ATOM 771 C CA . LYS A 1 109 ? 32.50721 42.21734 35.99131 1.000 12.44720 109 LYS A CA 1
ATOM 772 C C . LYS A 1 109 ? 32.67701 40.84018 35.34937 1.000 16.17850 109 LYS A C 1
ATOM 773 O O . LYS A 1 109 ? 33.43708 40.01514 35.87983 1.000 18.59765 109 LYS A O 1
ATOM 779 N N . THR A 1 110 ? 32.00311 40.56290 34.23719 1.000 13.03450 110 THR A N 1
ATOM 780 C CA . THR A 1 110 ? 32.01059 39.20778 33.70024 1.000 11.98502 110 THR A CA 1
ATOM 781 C C . THR A 1 110 ? 31.79338 39.24925 32.19371 1.000 16.61499 110 THR A C 1
ATOM 782 O O . THR A 1 110 ? 31.16688 40.17256 31.65709 1.000 14.31925 110 THR A O 1
ATOM 786 N N . ASN A 1 111 ? 32.32393 38.24246 31.50873 1.000 12.02481 111 ASN A N 1
ATOM 787 C CA . ASN A 1 111 ? 32.01698 38.04859 30.09666 1.000 13.15981 111 ASN A CA 1
ATOM 788 C C . ASN A 1 111 ? 30.93682 36.99227 29.87719 1.000 13.05333 111 ASN A C 1
ATOM 789 O O . ASN A 1 111 ? 30.64065 36.65560 28.72404 1.000 13.67072 111 ASN A O 1
ATOM 794 N N . LEU A 1 112 ? 30.32264 36.47510 30.94798 1.000 12.58264 112 LEU A N 1
ATOM 795 C CA . LEU A 1 112 ? 29.40736 35.33558 30.82964 1.000 12.39363 112 LEU A CA 1
ATOM 796 C C . LEU A 1 112 ? 27.98605 35.86873 30.66219 1.000 17.78659 112 LEU A C 1
ATOM 797 O O . LEU A 1 112 ? 27.16213 35.87859 31.57791 1.000 15.10627 112 LEU A O 1
ATOM 802 N N . CYS A 1 113 ? 27.71697 36.32171 29.44331 1.000 12.99467 113 CYS A N 1
ATOM 803 C CA . CYS A 1 113 ? 26.43438 36.90375 29.09166 1.000 12.93678 113 CYS A CA 1
ATOM 804 C C . CYS A 1 113 ? 25.28673 35.91223 29.26670 1.000 10.57253 113 CYS A C 1
ATOM 805 O O . CYS A 1 113 ? 25.38262 34.74454 28.87764 1.000 14.44736 113 CYS A O 1
ATOM 808 N N . HIS A 1 114 ? 24.17671 36.38789 29.85906 1.000 12.35375 114 HIS A N 1
ATOM 809 C CA . HIS A 1 114 ? 23.00452 35.52862 30.02083 1.000 13.20873 114 HIS A CA 1
ATOM 810 C C . HIS A 1 114 ? 22.31093 35.25230 28.69661 1.000 13.60423 114 HIS A C 1
ATOM 811 O O . HIS A 1 114 ? 21.66870 34.21137 28.54564 1.000 18.37211 114 HIS A O 1
ATOM 818 N N . VAL A 1 115 ? 22.41483 36.17209 27.74788 1.000 14.46617 115 VAL A N 1
ATOM 819 C CA . VAL A 1 115 ? 21.61098 36.09182 26.53603 1.000 16.42478 115 VAL A CA 1
ATOM 820 C C . VAL A 1 115 ? 22.31277 35.27723 25.44761 1.000 20.11173 115 VAL A C 1
ATOM 821 O O . VAL A 1 115 ? 21.65178 34.53470 24.70918 1.000 16.93469 115 VAL A O 1
ATOM 825 N N . TYR A 1 116 ? 23.64334 35.35984 25.36442 1.000 14.06474 116 TYR A N 1
ATOM 826 C CA . TYR A 1 116 ? 24.43545 34.64896 24.35540 1.000 16.38258 116 TYR A CA 1
ATOM 827 C C . TYR A 1 116 ? 25.48418 33.75988 25.02720 1.000 16.37970 116 TYR A C 1
ATOM 828 O O . TYR A 1 116 ? 26.69745 34.00650 24.90713 1.000 18.51313 116 TYR A O 1
ATOM 837 N N . PRO A 1 117 ? 25.05212 32.71997 25.74097 1.000 13.05959 117 PRO A N 1
ATOM 838 C CA . PRO A 1 117 ? 25.99477 31.84289 26.42463 1.000 13.68674 117 PRO A CA 1
ATOM 839 C C . PRO A 1 117 ? 26.57403 30.82079 25.46251 1.000 18.29001 117 PRO A C 1
ATOM 840 O O . PRO A 1 117 ? 26.11671 30.71698 24.31422 1.000 17.44386 117 PRO A O 1
ATOM 844 N N . PRO A 1 118 ? 27.58019 30.04910 25.88567 1.000 17.22659 118 PRO A N 1
ATOM 845 C CA . PRO A 1 118 ? 28.13816 29.02317 24.99380 1.000 17.85953 118 PRO A CA 1
ATOM 846 C C . PRO A 1 118 ? 27.07955 28.00086 24.61715 1.000 20.18290 118 PRO A C 1
ATOM 847 O O . PRO A 1 118 ? 26.17204 27.70334 25.39592 1.000 18.29541 118 PRO A O 1
ATOM 851 N N . SER A 1 119 ? 27.19802 27.45166 23.40953 1.000 24.22203 119 SER A N 1
ATOM 852 C CA . SER A 1 119 ? 26.28090 26.40750 22.97653 1.000 21.26553 119 SER A CA 1
ATOM 853 C C . SER A 1 119 ? 26.99976 25.06860 22.88323 1.000 22.24921 119 SER A C 1
ATOM 854 O O . SER A 1 119 ? 28.18345 24.99811 22.54188 1.000 26.39814 119 SER A O 1
ATOM 857 N N . PHE A 1 120 ? 26.26495 24.00530 23.20348 1.000 23.90645 120 PHE A N 1
ATOM 858 C CA . PHE A 1 120 ? 26.79371 22.65138 23.13526 1.000 21.87572 120 PHE A CA 1
ATOM 859 C C . PHE A 1 120 ? 25.92273 21.74306 22.27666 1.000 20.53289 120 PHE A C 1
ATOM 860 O O . PHE A 1 120 ? 26.14623 20.52744 22.25197 1.000 27.22632 120 PHE A O 1
ATOM 868 N N . SER A 1 121 ? 24.94480 22.30190 21.56414 1.000 17.57713 121 SER A N 1
ATOM 869 C CA . SER A 1 121 ? 23.99501 21.48432 20.81728 1.000 15.65939 121 SER A CA 1
ATOM 870 C C . SER A 1 121 ? 24.52906 21.01794 19.47038 1.000 20.63757 121 SER A C 1
ATOM 871 O O . SER A 1 121 ? 23.99306 20.05583 18.90483 1.000 17.34194 121 SER A O 1
ATOM 874 N N . GLY A 1 122 ? 25.56388 21.66522 18.94350 1.000 16.85022 122 GLY A N 1
ATOM 875 C CA . GLY A 1 122 ? 25.98027 21.38954 17.58468 1.000 17.99752 122 GLY A CA 1
ATOM 876 C C . GLY A 1 122 ? 24.98006 21.77983 16.51946 1.000 19.89374 122 GLY A C 1
ATOM 877 O O . GLY A 1 122 ? 25.13564 21.35232 15.36837 1.000 16.69912 122 GLY A O 1
ATOM 878 N N . LEU A 1 123 ? 23.96587 22.58596 16.86138 1.000 15.22370 123 LEU A N 1
ATOM 879 C CA . LEU A 1 123 ? 22.88224 22.94504 15.94861 1.000 15.74700 123 LEU A CA 1
ATOM 880 C C . LEU A 1 123 ? 22.59045 24.43843 16.03170 1.000 17.04734 123 LEU A C 1
ATOM 881 O O . LEU A 1 123 ? 23.00074 25.11709 16.97560 1.000 19.54361 123 LEU A O 1
ATOM 886 N N . MET A 1 124 ? 21.84829 24.94073 15.04125 1.000 14.80596 124 MET A N 1
ATOM 887 C CA . MET A 1 124 ? 21.48634 26.35212 15.03335 1.000 17.75383 124 MET A CA 1
ATOM 888 C C . MET A 1 124 ? 20.42649 26.61822 16.10481 1.000 24.92818 124 MET A C 1
ATOM 889 O O . MET A 1 124 ? 19.93822 25.70633 16.77849 1.000 22.58215 124 MET A O 1
ATOM 894 N N . ASN A 1 125 ? 20.07130 27.89372 16.25982 1.000 26.17098 125 ASN A N 1
ATOM 895 C CA . ASN A 1 125 ? 19.12703 28.27353 17.30307 1.000 31.66292 125 ASN A CA 1
ATOM 896 C C . ASN A 1 125 ? 17.76430 27.60818 17.13151 1.000 38.30627 125 ASN A C 1
ATOM 897 O O . ASN A 1 125 ? 17.04690 27.43359 18.12077 1.000 37.51546 125 ASN A O 1
ATOM 902 N N . ASP A 1 126 ? 17.39416 27.21552 15.91314 1.000 28.96723 126 ASP A N 1
ATOM 903 C CA . ASP A 1 126 ? 16.10733 26.57057 15.67889 1.000 26.90026 126 ASP A CA 1
ATOM 904 C C . ASP A 1 126 ? 16.17488 25.05273 15.75178 1.000 27.50405 126 ASP A C 1
ATOM 905 O O . ASP A 1 126 ? 15.20874 24.38354 15.37780 1.000 32.65448 126 ASP A O 1
ATOM 910 N N . GLY A 1 127 ? 17.28652 24.49091 16.21457 1.000 26.06539 127 GLY A N 1
ATOM 911 C CA . GLY A 1 127 ? 17.38072 23.05333 16.36407 1.000 24.66826 127 GLY A CA 1
ATOM 912 C C . GLY A 1 127 ? 17.69267 22.27756 15.10363 1.000 24.82310 127 GLY A C 1
ATOM 913 O O . GLY A 1 127 ? 17.64685 21.04510 15.13135 1.000 24.93987 127 GLY A O 1
ATOM 914 N N . THR A 1 128 ? 18.00975 22.94838 14.00090 1.000 23.05182 128 THR A N 1
ATOM 915 C CA . THR A 1 128 ? 18.39003 22.29280 12.75573 1.000 19.14574 128 THR A CA 1
ATOM 916 C C . THR A 1 128 ? 19.84160 22.62225 12.41812 1.000 21.55824 128 THR A C 1
ATOM 917 O O . THR A 1 128 ? 20.45189 23.52351 13.00194 1.000 23.62007 128 THR A O 1
ATOM 921 N N . SER A 1 129 ? 20.38806 21.88103 11.45795 1.000 20.30487 129 SER A N 1
ATOM 922 C CA . SER A 1 129 ? 21.72145 22.13303 10.93510 1.000 22.34866 129 SER A CA 1
ATOM 923 C C . SER A 1 129 ? 21.64203 22.78754 9.56086 1.000 21.72195 129 SER A C 1
ATOM 924 O O . SER A 1 129 ? 20.69787 22.56014 8.80086 1.000 21.14303 129 SER A O 1
ATOM 927 N N . ARG A 1 130 ? 22.64031 23.61275 9.24446 1.000 20.15512 130 ARG A N 1
ATOM 928 C CA . ARG A 1 130 ? 22.77641 24.16382 7.89789 1.000 17.80090 130 ARG A CA 1
ATOM 929 C C . ARG A 1 130 ? 23.69911 23.33636 7.01721 1.000 18.16618 130 ARG A C 1
ATOM 930 O O . ARG A 1 130 ? 23.90560 23.68317 5.84859 1.000 20.65148 130 ARG A O 1
ATOM 938 N N . MET A 1 131 ? 24.28958 22.27780 7.55068 1.000 14.83095 131 MET A N 1
ATOM 939 C CA . MET A 1 131 ? 25.32011 21.53600 6.85009 1.000 16.18377 131 MET A CA 1
ATOM 940 C C . MET A 1 131 ? 24.88523 20.08377 6.71979 1.000 19.64409 131 MET A C 1
ATOM 941 O O . MET A 1 131 ? 24.35879 19.49265 7.66678 1.000 19.49207 131 MET A O 1
ATOM 946 N N . SER A 1 132 ? 25.07326 19.52049 5.53272 1.000 16.89059 132 SER A N 1
ATOM 947 C CA . SER A 1 132 ? 24.63919 18.15339 5.30380 1.000 13.52177 132 SER A CA 1
ATOM 948 C C . SER A 1 132 ? 25.58105 17.49857 4.31294 1.000 15.14641 132 SER A C 1
ATOM 949 O O . SER A 1 132 ? 26.24038 18.17231 3.52191 1.000 17.45340 132 SER A O 1
ATOM 952 N N . ILE A 1 133 ? 25.64820 16.17134 4.38557 1.000 15.31128 133 ILE A N 1
ATOM 953 C CA . ILE A 1 133 ? 26.45008 15.40254 3.44446 1.000 13.54867 133 ILE A CA 1
ATOM 954 C C . ILE A 1 133 ? 25.79776 15.48298 2.06779 1.000 19.26864 133 ILE A C 1
ATOM 955 O O . ILE A 1 133 ? 24.58587 15.26989 1.92431 1.000 19.10235 133 ILE A O 1
ATOM 960 N N . ALA A 1 134 ? 26.59038 15.82338 1.05067 1.000 16.95628 134 ALA A N 1
ATOM 961 C CA . ALA A 1 134 ? 26.01867 16.06392 -0.26999 1.000 17.88057 134 ALA A CA 1
ATOM 962 C C . ALA A 1 134 ? 25.42606 14.79008 -0.85991 1.000 21.59925 134 ALA A C 1
ATOM 963 O O . ALA A 1 134 ? 24.38362 14.83335 -1.51950 1.000 21.96720 134 ALA A O 1
ATOM 965 N N . ARG A 1 135 ? 26.04435 13.64971 -0.59367 1.000 18.65135 135 ARG A N 1
ATOM 966 C CA . ARG A 1 135 ? 25.64993 12.41856 -1.26432 1.000 24.58544 135 ARG A CA 1
ATOM 967 C C . ARG A 1 135 ? 24.35074 11.83479 -0.70828 1.000 25.28594 135 ARG A C 1
ATOM 968 O O . ARG A 1 135 ? 23.60912 11.17553 -1.44572 1.000 21.55948 135 ARG A O 1
ATOM 976 N N . THR A 1 136 ? 24.04207 12.08700 0.56905 1.000 17.74422 136 THR A N 1
ATOM 977 C CA . THR A 1 136 ? 22.88304 11.51659 1.25222 1.000 17.72808 136 THR A CA 1
ATOM 978 C C . THR A 1 136 ? 21.89273 12.52907 1.80054 1.000 24.54308 136 THR A C 1
ATOM 979 O O . THR A 1 136 ? 20.76241 12.14397 2.11955 1.000 21.90869 136 THR A O 1
ATOM 983 N N . GLY A 1 137 ? 22.27957 13.78725 1.96377 1.000 20.09956 137 GLY A N 1
ATOM 984 C CA . GLY A 1 137 ? 21.46072 14.71471 2.70702 1.000 25.06227 137 GLY A CA 1
ATOM 985 C C . GLY A 1 137 ? 21.54466 14.57585 4.21634 1.000 19.94987 137 GLY A C 1
ATOM 986 O O . GLY A 1 137 ? 20.81479 15.27542 4.92113 1.000 24.69524 137 GLY A O 1
ATOM 987 N N . GLU A 1 138 ? 22.40815 13.71022 4.73869 1.000 18.77067 138 GLU A N 1
ATOM 988 C CA . GLU A 1 138 ? 22.45805 13.50302 6.18203 1.000 19.98143 138 GLU A CA 1
ATOM 989 C C . GLU A 1 138 ? 22.93626 14.76794 6.88471 1.000 24.93162 138 GLU A C 1
ATOM 990 O O . GLU A 1 138 ? 23.93347 15.37172 6.48224 1.000 16.89102 138 GLU A O 1
ATOM 996 N N . SER A 1 139 ? 22.23278 15.15440 7.94638 1.000 19.57277 139 SER A N 1
ATOM 997 C CA . SER A 1 139 ? 22.57360 16.36265 8.68801 1.000 21.34719 139 SER A CA 1
ATOM 998 C C . SER A 1 139 ? 23.89533 16.20039 9.43544 1.000 22.84360 139 SER A C 1
ATOM 999 O O . SER A 1 139 ? 24.18583 15.13601 9.98187 1.000 18.65121 139 SER A O 1
ATOM 1002 N N . ILE A 1 140 ? 24.69184 17.27485 9.47949 1.000 14.78651 140 ILE A N 1
ATOM 1003 C CA . ILE A 1 140 ? 25.99687 17.27695 10.14347 1.000 15.36902 140 ILE A CA 1
ATOM 1004 C C . ILE A 1 140 ? 25.95576 18.27796 11.29007 1.000 13.64588 140 ILE A C 1
ATOM 1005 O O . ILE A 1 140 ? 25.50133 19.41018 11.10248 1.000 18.94174 140 ILE A O 1
ATOM 1010 N N . TYR A 1 141 ? 26.46192 17.87731 12.46191 1.000 16.27538 141 TYR A N 1
ATOM 1011 C CA . TYR A 1 141 ? 26.59488 18.81600 13.57526 1.000 16.86857 141 TYR A CA 1
ATOM 1012 C C . TYR A 1 141 ? 27.75687 19.77232 13.34582 1.000 15.31873 141 TYR A C 1
ATOM 1013 O O . TYR A 1 141 ? 28.81102 19.37981 12.83595 1.000 15.75140 141 TYR A O 1
ATOM 1022 N N . HIS A 1 142 ? 27.57778 21.03152 13.75937 1.000 16.66079 142 HIS A N 1
ATOM 1023 C CA . HIS A 1 142 ? 28.71127 21.93675 13.76427 1.000 14.66040 142 HIS A CA 1
ATOM 1024 C C . HIS A 1 142 ? 29.41261 21.87483 15.12023 1.000 21.50899 142 HIS A C 1
ATOM 1025 O O . HIS A 1 142 ? 29.02566 21.13364 16.02762 1.000 19.67713 142 HIS A O 1
ATOM 1032 N N . PHE A 1 143 ? 30.47579 22.65282 15.25717 1.000 15.68302 143 PHE A N 1
ATOM 1033 C CA . PHE A 1 143 ? 31.21593 22.72280 16.50402 1.000 15.38305 143 PHE A CA 1
ATOM 1034 C C . PHE A 1 143 ? 31.07616 24.10719 17.12462 1.000 19.35274 143 PHE A C 1
ATOM 1035 O O . PHE A 1 143 ? 31.18657 25.12673 16.43160 1.000 24.51636 143 PHE A O 1
ATOM 1043 N N . ALA A 1 144 ? 30.84412 24.12538 18.43523 1.000 16.69686 144 ALA A N 1
ATOM 1044 C CA . ALA A 1 144 ? 30.64845 25.34932 19.20443 1.000 15.41327 144 ALA A CA 1
ATOM 1045 C C . ALA A 1 144 ? 29.55799 26.20428 18.56668 1.000 15.92411 144 ALA A C 1
ATOM 1046 O O . ALA A 1 144 ? 28.41424 25.75536 18.44156 1.000 19.59917 144 ALA A O 1
ATOM 1048 N N . SER A 1 145 ? 29.87756 27.44662 18.19639 1.000 17.61322 145 SER A N 1
ATOM 1049 C CA . SER A 1 145 ? 28.90797 28.28592 17.50322 1.000 19.52950 145 SER A CA 1
ATOM 1050 C C . SER A 1 145 ? 29.15972 28.37249 16.01118 1.000 33.67076 145 SER A C 1
ATOM 1051 O O . SER A 1 145 ? 28.34186 28.96429 15.29708 1.000 21.72201 145 SER A O 1
ATOM 1054 N N . CYS A 1 146 ? 30.25552 27.78516 15.53213 1.000 19.56291 146 CYS A N 1
ATOM 1055 C CA . CYS A 1 146 ? 30.65432 27.87839 14.13213 1.000 24.74073 146 CYS A CA 1
ATOM 1056 C C . CYS A 1 146 ? 31.75172 26.86476 13.82869 1.000 27.79746 146 CYS A C 1
ATOM 1057 O O . CYS A 1 146 ? 32.84851 26.97459 14.39049 1.000 23.54094 146 CYS A O 1
ATOM 1060 N N . SER A 1 147 ? 31.50348 25.89973 12.93661 1.000 18.90364 147 SER A N 1
ATOM 1061 C CA . SER A 1 147 ? 32.60210 25.04124 12.49275 1.000 14.56748 147 SER A CA 1
ATOM 1062 C C . SER A 1 147 ? 33.56945 25.82712 11.61371 1.000 16.85390 147 SER A C 1
ATOM 1063 O O . SER A 1 147 ? 33.15885 26.61572 10.76016 1.000 14.57856 147 SER A O 1
ATOM 1066 N N . THR A 1 148 ? 34.86923 25.61420 11.81512 1.000 13.75267 148 THR A N 1
ATOM 1067 C CA . THR A 1 148 ? 35.82757 26.28989 10.96503 1.000 14.41073 148 THR A CA 1
ATOM 1068 C C . THR A 1 148 ? 36.59753 25.35306 10.04309 1.000 18.32225 148 THR A C 1
ATOM 1069 O O . THR A 1 148 ? 37.29542 25.85243 9.15518 1.000 13.48949 148 THR A O 1
ATOM 1073 N N . TRP A 1 149 ? 36.49587 24.02951 10.20633 1.000 11.97606 149 TRP A N 1
ATOM 1074 C CA . TRP A 1 149 ? 37.21567 23.12034 9.29775 1.000 11.51614 149 TRP A CA 1
ATOM 1075 C C . TRP A 1 149 ? 36.36495 22.79357 8.07597 1.000 13.42706 149 TRP A C 1
ATOM 1076 O O . TRP A 1 149 ? 36.11133 21.64095 7.73216 1.000 14.06709 149 TRP A O 1
ATOM 1087 N N . THR A 1 150 ? 35.91148 23.84774 7.41355 1.000 13.28328 150 THR A N 1
ATOM 1088 C CA . THR A 1 150 ? 34.96633 23.74480 6.31588 1.000 16.23578 150 THR A CA 1
ATOM 1089 C C . THR A 1 150 ? 35.13801 24.98879 5.46888 1.000 12.77910 150 THR A C 1
ATOM 1090 O O . THR A 1 150 ? 35.41341 26.06683 6.00309 1.000 14.43784 150 THR A O 1
ATOM 1094 N N . GLU A 1 151 ? 34.98998 24.83416 4.14841 1.000 13.39537 151 GLU A N 1
ATOM 1095 C CA . GLU A 1 151 ? 35.15157 25.98172 3.26028 1.000 13.87081 151 GLU A CA 1
ATOM 1096 C C . GLU A 1 151 ? 34.09106 27.05298 3.50261 1.000 11.70291 151 GLU A C 1
ATOM 1097 O O . GLU A 1 151 ? 34.37365 28.24964 3.33601 1.000 16.80693 151 GLU A O 1
ATOM 1103 N N . TYR A 1 152 ? 32.87837 26.65976 3.89541 1.000 14.09084 152 TYR A N 1
ATOM 1104 C CA . TYR A 1 152 ? 31.80227 27.59099 4.22954 1.000 12.69982 152 TYR A CA 1
ATOM 1105 C C . TYR A 1 152 ? 31.11637 27.16444 5.52131 1.000 15.21185 152 TYR A C 1
ATOM 1106 O O . TYR A 1 152 ? 30.94298 25.97027 5.77212 1.000 13.33994 152 TYR A O 1
ATOM 1115 N N . ALA A 1 153 ? 30.71154 28.13947 6.33522 1.000 16.20676 153 ALA A N 1
ATOM 1116 C CA . ALA A 1 153 ? 30.00807 27.84244 7.58321 1.000 13.72182 153 ALA A CA 1
ATOM 1117 C C . ALA A 1 153 ? 28.89658 28.86172 7.77981 1.000 14.74551 153 ALA A C 1
ATOM 1118 O O . ALA A 1 153 ? 28.88866 29.92409 7.15321 1.000 16.38146 153 ALA A O 1
ATOM 1120 N N . VAL A 1 154 ? 27.96175 28.54293 8.67211 1.000 13.97772 154 VAL A N 1
ATOM 1121 C CA . VAL A 1 154 ? 26.88091 29.45487 9.03097 1.000 12.04190 154 VAL A CA 1
ATOM 1122 C C . VAL A 1 154 ? 26.90786 29.65871 10.54341 1.000 13.54960 154 VAL A C 1
ATOM 1123 O O . VAL A 1 154 ? 27.03716 28.68966 11.30057 1.000 16.82243 154 VAL A O 1
ATOM 1127 N N . ALA A 1 155 ? 26.78135 30.91631 10.97860 1.000 13.95460 155 ALA A N 1
ATOM 1128 C CA . ALA A 1 155 ? 26.77001 31.24505 12.39946 1.000 15.07723 155 ALA A CA 1
ATOM 1129 C C . ALA A 1 155 ? 25.66173 32.24046 12.72719 1.000 14.41410 155 ALA A C 1
ATOM 1130 O O . ALA A 1 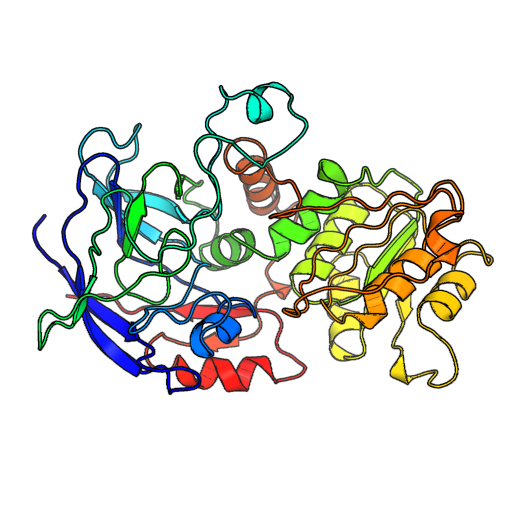155 ? 25.30364 33.08929 11.91079 1.000 15.29062 155 ALA A O 1
ATOM 1132 N N . ASP A 1 156 ? 25.12901 32.12867 13.94910 1.000 12.92362 156 ASP A N 1
ATOM 1133 C CA . ASP A 1 156 ? 24.31075 33.18544 14.54356 1.000 18.03583 156 ASP A CA 1
ATOM 1134 C C . ASP A 1 156 ? 25.09484 34.49727 14.58718 1.000 19.34273 156 ASP A C 1
ATOM 1135 O O . ASP A 1 156 ? 26.26000 34.51854 14.99128 1.000 17.28998 156 ASP A O 1
ATOM 1140 N N . CYS A 1 157 ? 24.45720 35.60105 14.16663 1.000 16.25366 157 CYS A N 1
ATOM 1141 C CA . CYS A 1 157 ? 25.17427 36.87193 14.05264 1.000 16.64134 157 CYS A CA 1
ATOM 1142 C C . CYS A 1 157 ? 25.69404 37.38687 15.39249 1.000 17.27629 157 CYS A C 1
ATOM 1143 O O . CYS A 1 157 ? 26.61180 38.21614 15.40963 1.000 16.36902 157 CYS A O 1
ATOM 1146 N N . ASN A 1 158 ? 25.14628 36.90563 16.50214 1.000 15.06192 158 ASN A N 1
ATOM 1147 C CA . ASN A 1 158 ? 25.60243 37.31088 17.82539 1.000 14.23834 158 ASN A CA 1
ATOM 1148 C C . ASN A 1 158 ? 26.84472 36.55810 18.25963 1.000 19.69819 158 ASN A C 1
ATOM 1149 O O . ASN A 1 158 ? 27.41486 36.87606 19.31128 1.000 17.11052 158 ASN A O 1
ATOM 1154 N N . TYR A 1 159 ? 27.28224 35.58288 17.46603 1.000 14.13827 159 TYR A N 1
ATOM 1155 C CA . TYR A 1 159 ? 28.46384 34.78789 17.76967 1.000 13.96647 159 TYR A CA 1
ATOM 1156 C C . TYR A 1 159 ? 29.53509 34.98627 16.70852 1.000 17.49002 159 TYR A C 1
ATOM 1157 O O . TYR A 1 159 ? 30.37797 34.11899 16.49891 1.000 15.64916 159 TYR A O 1
ATOM 1166 N N . VAL A 1 160 ? 29.51909 36.13085 16.02900 1.000 14.48897 160 VAL A N 1
ATOM 1167 C CA . VAL A 1 160 ? 30.66493 36.53448 15.22779 1.000 16.84443 160 VAL A CA 1
ATOM 1168 C C . VAL A 1 160 ? 31.01249 37.97298 15.56448 1.000 20.82512 160 VAL A C 1
ATOM 1169 O O . VAL A 1 160 ? 30.16103 38.76273 15.98735 1.000 18.81888 160 VAL A O 1
ATOM 1173 N N . LEU A 1 161 ? 32.28833 38.29964 15.38600 1.000 14.93030 161 LEU A N 1
ATOM 1174 C CA . LEU A 1 161 ? 32.80955 39.64088 15.61654 1.000 21.42902 161 LEU A CA 1
ATOM 1175 C C . LEU A 1 161 ? 33.39342 40.16257 14.31464 1.000 21.85871 161 LEU A C 1
ATOM 1176 O O . LEU A 1 161 ? 34.28967 39.53632 13.73933 1.000 16.39609 161 LEU A O 1
ATOM 1181 N N . LYS A 1 162 ? 32.89243 41.30632 13.85490 1.000 17.18627 162 LYS A N 1
ATOM 1182 C CA . LYS A 1 162 ? 33.47424 41.96109 12.69714 1.000 17.38709 162 LYS A CA 1
ATOM 1183 C C . LYS A 1 162 ? 34.78882 42.61739 13.09856 1.000 22.20754 162 LYS A C 1
ATOM 1184 O O . LYS A 1 162 ? 34.84920 43.35092 14.08814 1.000 21.81923 162 LYS A O 1
ATOM 1190 N N . ILE A 1 163 ? 35.84557 42.35237 12.33874 1.000 17.25840 163 ILE A N 1
ATOM 1191 C CA . ILE A 1 163 ? 37.18289 42.77105 12.73033 1.000 16.94769 163 ILE A CA 1
ATOM 1192 C C . ILE A 1 163 ? 37.79074 43.64876 11.65076 1.000 22.64579 163 ILE A C 1
ATOM 1193 O O . ILE A 1 163 ? 37.36181 43.65912 10.49284 1.000 25.70030 163 ILE A O 1
ATOM 1198 N N . ASN A 1 164 ? 38.81865 44.38609 12.05731 1.000 24.28371 164 ASN A N 1
ATOM 1199 C CA . ASN A 1 164 ? 39.53453 45.25864 11.14335 1.000 24.27776 164 ASN A CA 1
ATOM 1200 C C . ASN A 1 164 ? 40.13569 44.43912 10.00806 1.000 27.64113 164 ASN A C 1
ATOM 1201 O O . ASN A 1 164 ? 40.87990 43.48144 10.26597 1.000 27.16961 164 ASN A O 1
ATOM 1206 N N . PRO A 1 165 ? 39.86112 44.78891 8.74898 1.000 25.95759 165 PRO A N 1
ATOM 1207 C CA . PRO A 1 165 ? 40.30243 43.94228 7.63053 1.000 23.42192 165 PRO A CA 1
ATOM 1208 C C . PRO A 1 165 ? 41.80192 43.92946 7.38797 1.000 26.75283 165 PRO A C 1
ATOM 1209 O O . PRO A 1 165 ? 42.26065 43.11158 6.57977 1.000 28.12778 165 PRO A O 1
ATOM 1213 N N . LYS A 1 166 ? 42.59692 44.77974 8.03066 1.000 28.74124 166 LYS A N 1
ATOM 1214 C CA . LYS A 1 166 ? 44.03323 44.67596 7.80954 1.000 34.08927 166 LYS A CA 1
ATOM 1215 C C . LYS A 1 166 ? 44.74821 43.82919 8.86173 1.000 26.44979 166 LYS A C 1
ATOM 1216 O O . LYS A 1 166 ? 45.96755 43.68105 8.78398 1.000 28.80753 166 LYS A O 1
ATOM 1222 N N . ILE A 1 167 ? 44.02893 43.24051 9.81857 1.000 28.22851 167 ILE A N 1
ATOM 1223 C CA . ILE A 1 167 ? 44.65126 42.24290 10.68307 1.000 19.66421 167 ILE A CA 1
ATOM 1224 C C . ILE A 1 167 ? 45.00464 41.02322 9.84317 1.000 27.21678 167 ILE A C 1
ATOM 1225 O O . ILE A 1 167 ? 44.28260 40.65991 8.90399 1.000 29.09939 167 ILE A O 1
ATOM 1230 N N . SER A 1 168 ? 46.14142 40.40586 10.13522 1.000 23.23025 168 SER A N 1
ATOM 1231 C CA . SER A 1 168 ? 46.49383 39.20838 9.38586 1.000 26.36592 168 SER A CA 1
ATOM 1232 C C . SER A 1 168 ? 45.54569 38.07993 9.77185 1.000 21.78853 168 SER A C 1
ATOM 1233 O O . SER A 1 168 ? 45.18467 37.91547 10.94177 1.000 18.89132 168 SER A O 1
ATOM 1236 N N . TYR A 1 169 ? 45.10757 37.32339 8.77699 1.000 21.50162 169 TYR A N 1
ATOM 1237 C CA . TYR A 1 169 ? 44.16781 36.24520 9.06437 1.000 20.15131 169 TYR A CA 1
ATOM 1238 C C . TYR A 1 169 ? 44.75644 35.15625 9.95291 1.000 20.94206 169 TYR A C 1
ATOM 1239 O O . TYR A 1 169 ? 44.02876 34.66997 10.83593 1.000 21.91317 169 TYR A O 1
ATOM 1248 N N . PRO A 1 170 ? 46.01118 34.71156 9.78596 1.000 20.33281 170 PRO A N 1
ATOM 1249 C CA . PRO A 1 170 ? 46.55917 33.75689 10.77196 1.000 22.13135 170 PRO A CA 1
ATOM 1250 C C . PRO A 1 170 ? 46.53219 34.28859 12.19827 1.000 20.63248 170 PRO A C 1
ATOM 1251 O O . PRO A 1 170 ? 46.13616 33.56628 13.12350 1.000 19.50180 170 PRO A O 1
ATOM 1255 N N . HIS A 1 171 ? 46.92851 35.54616 12.40364 1.000 18.31119 171 HIS A N 1
ATOM 1256 C CA . HIS A 1 171 ? 46.93227 36.10345 13.75427 1.000 20.70343 171 HIS A CA 1
ATOM 1257 C C . HIS A 1 171 ? 45.52496 36.21910 14.32583 1.000 20.05239 171 HIS A C 1
ATOM 1258 O O . HIS A 1 171 ? 45.31425 35.96084 15.51736 1.000 17.83133 171 HIS A O 1
ATOM 1265 N N . ALA A 1 172 ? 44.55349 36.63088 13.50705 1.000 19.50355 172 ALA A N 1
ATOM 1266 C CA . ALA A 1 172 ? 43.17240 36.67630 13.98234 1.000 22.02571 172 ALA A CA 1
ATOM 1267 C C . ALA A 1 172 ? 42.68258 35.28781 14.38262 1.000 18.57825 172 ALA A C 1
ATOM 1268 O O . ALA A 1 172 ? 41.96963 35.13489 15.38378 1.000 17.37583 172 ALA A O 1
ATOM 1270 N N . SER A 1 173 ? 43.05953 34.25947 13.61386 1.000 13.62828 173 SER A N 1
ATOM 1271 C CA . SER A 1 173 ? 42.71595 32.89048 13.98686 1.000 11.21192 173 SER A CA 1
ATOM 1272 C C . SER A 1 173 ? 43.23979 32.55263 15.37708 1.000 14.84488 173 SER A C 1
ATOM 1273 O O . SER A 1 173 ? 42.53112 31.93556 16.18621 1.000 18.62446 173 SER A O 1
ATOM 1276 N N . PHE A 1 174 ? 44.48174 32.93853 15.67470 1.000 14.34506 174 PHE A N 1
ATOM 1277 C CA . PHE A 1 174 ? 45.02684 32.61402 16.99159 1.000 16.69607 174 PHE A CA 1
ATOM 1278 C C . PHE A 1 174 ? 44.35074 33.42171 18.09092 1.000 19.60677 174 PHE A C 1
ATOM 1279 O O . PHE A 1 174 ? 44.21036 32.93300 19.22049 1.000 15.66337 174 PHE A O 1
ATOM 1287 N N . LEU A 1 175 ? 43.92381 34.65097 17.78499 1.000 14.03513 175 LEU A N 1
ATOM 1288 C CA . LEU A 1 175 ? 43.24116 35.46635 18.77850 1.000 15.28402 175 LEU A CA 1
ATOM 1289 C C . LEU A 1 175 ? 41.79437 35.04904 18.99838 1.000 13.30119 175 LEU A C 1
ATOM 1290 O O . LEU A 1 175 ? 41.15613 35.54323 19.93561 1.000 16.34447 175 LEU A O 1
ATOM 1295 N N . SER A 1 176 ? 41.25222 34.15568 18.17670 1.000 14.10379 176 SER A N 1
ATOM 1296 C CA . SER A 1 176 ? 39.90430 33.69274 18.45967 1.000 16.58241 176 SER A CA 1
ATOM 1297 C C . SER A 1 176 ? 39.83716 32.69158 19.61645 1.000 23.89790 176 SER A C 1
ATOM 1298 O O . SER A 1 176 ? 38.72932 32.32144 20.01404 1.000 18.50036 176 SER A O 1
ATOM 1301 N N . CYS A 1 177 ? 40.96855 32.26648 20.20319 1.000 18.12267 177 CYS A N 1
ATOM 1302 C CA . CYS A 1 177 ? 40.89832 31.30104 21.30371 1.000 17.91095 177 CYS A CA 1
ATOM 1303 C C . CYS A 1 177 ? 42.02702 31.47202 22.32578 1.000 18.08375 177 CYS A C 1
ATOM 1304 O O . CYS A 1 177 ? 41.96141 32.36028 23.17817 1.000 18.01963 177 CYS A O 1
ATOM 1307 N N . GLY A 1 178 ? 43.07459 30.64927 22.23358 1.000 14.37868 178 GLY A N 1
ATOM 1308 C CA . GLY A 1 178 ? 43.95339 30.43477 23.38468 1.000 13.66185 178 GLY A CA 1
ATOM 1309 C C . GLY A 1 178 ? 44.77357 31.64537 23.80029 1.000 15.52168 178 GLY A C 1
ATOM 1310 O O . GLY A 1 178 ? 44.85338 31.97428 24.98871 1.000 12.16001 178 GLY A O 1
ATOM 1311 N N . PHE A 1 179 ? 45.44314 32.29590 22.84776 1.000 12.60094 179 PHE A N 1
ATOM 1312 C CA . PHE A 1 179 ? 46.29945 33.40806 23.24553 1.000 13.74866 179 PHE A CA 1
ATOM 1313 C C . PHE A 1 179 ? 45.47902 34.50429 23.91206 1.000 13.22339 179 PHE A C 1
ATOM 1314 O O . PHE A 1 179 ? 45.88716 35.06427 24.93817 1.000 11.76566 179 PHE A O 1
ATOM 1322 N N . THR A 1 180 ? 44.30232 34.79534 23.35422 1.000 11.77565 180 THR A N 1
ATOM 1323 C CA . THR A 1 180 ? 43.41538 35.80380 23.93192 1.000 14.35408 180 THR A CA 1
ATOM 1324 C C . THR A 1 180 ? 42.97266 35.42217 25.33321 1.000 11.24580 180 THR A C 1
ATOM 1325 O O . THR A 1 180 ? 42.92539 36.27055 26.23068 1.000 14.19904 180 THR A O 1
ATOM 1329 N N . THR A 1 181 ? 42.62206 34.14698 25.52523 1.000 11.58068 181 THR A N 1
ATOM 1330 C CA . THR A 1 181 ? 42.24136 33.64223 26.83817 1.000 9.77092 181 THR A CA 1
ATOM 1331 C C . THR A 1 181 ? 43.32955 33.91057 27.87059 1.000 15.01427 181 THR A C 1
ATOM 1332 O O . THR A 1 181 ? 43.06131 34.46678 28.94241 1.000 14.09001 181 THR A O 1
ATOM 1336 N N . GLY A 1 182 ? 44.57233 33.53450 27.56241 1.000 9.52319 182 GLY A N 1
ATOM 1337 C CA . GLY A 1 182 ? 45.65443 33.78658 28.50404 1.000 7.56291 182 GLY A CA 1
ATOM 1338 C C . GLY A 1 182 ? 45.93273 35.26720 28.69117 1.000 9.70835 182 GLY A C 1
ATOM 1339 O O . GLY A 1 182 ? 46.12094 35.74031 29.81867 1.000 12.63920 182 GLY A O 1
ATOM 1340 N N . PHE A 1 183 ? 45.96201 36.02013 27.59058 1.000 12.66686 183 PHE A N 1
ATOM 1341 C CA . PHE A 1 183 ? 46.26715 37.44728 27.67132 1.000 9.41731 183 PHE A CA 1
ATOM 1342 C C . PHE A 1 183 ? 45.20597 38.18395 28.48467 1.000 16.69432 183 PHE A C 1
ATOM 1343 O O . PHE A 1 183 ? 45.51939 38.97347 29.39265 1.000 13.59909 183 PHE A O 1
ATOM 1351 N N . GLY A 1 184 ? 43.93781 37.92608 28.17914 1.000 14.70647 184 GLY A N 1
ATOM 1352 C CA . GLY A 1 184 ? 42.86473 38.60259 28.88592 1.000 16.48350 184 GLY A CA 1
ATOM 1353 C C . GLY A 1 184 ? 42.80175 38.26191 30.35869 1.000 17.51147 184 GLY A C 1
ATOM 1354 O O . GLY A 1 184 ? 42.42233 39.10398 31.17802 1.000 16.29644 184 GLY A O 1
ATOM 1355 N N . ALA A 1 185 ? 43.18394 37.03698 30.72462 1.000 11.90912 185 ALA A N 1
ATOM 1356 C CA . ALA A 1 185 ? 43.09771 36.64493 32.12482 1.000 13.68714 185 ALA A CA 1
ATOM 1357 C C . ALA A 1 185 ? 43.96417 37.51425 33.02034 1.000 16.80646 185 ALA A C 1
ATOM 1358 O O . ALA A 1 185 ? 43.68075 37.61637 34.21972 1.000 13.13841 185 ALA A O 1
ATOM 1360 N N . THR A 1 186 ? 45.01577 38.12964 32.47243 1.000 13.78695 186 THR A N 1
ATOM 1361 C CA . THR A 1 186 ? 45.91994 38.93276 33.28764 1.000 10.54127 186 THR A CA 1
ATOM 1362 C C . THR A 1 186 ? 45.37486 40.30832 33.63269 1.000 16.73792 186 THR A C 1
ATOM 1363 O O . THR A 1 186 ? 46.03131 41.02851 34.39186 1.000 12.74207 186 THR A O 1
ATOM 1367 N N . TRP A 1 187 ? 44.21811 40.71314 33.10575 1.000 14.15599 187 TRP A N 1
ATOM 1368 C CA . TRP A 1 187 ? 43.55180 41.87698 33.67886 1.000 21.84839 187 TRP A CA 1
ATOM 1369 C C . TRP A 1 187 ? 42.06001 41.70169 33.89523 1.000 16.54115 187 TRP A C 1
ATOM 1370 O O . TRP A 1 187 ? 41.52329 42.35714 34.79287 1.000 18.74574 187 TRP A O 1
ATOM 1381 N N . ARG A 1 188 ? 41.39200 40.78455 33.18726 1.000 12.17309 188 ARG A N 1
ATOM 1382 C CA . ARG A 1 188 ? 39.96773 40.55210 33.43666 1.000 14.01784 188 ARG A CA 1
ATOM 1383 C C . ARG A 1 188 ? 39.71555 39.61617 34.62424 1.000 14.60726 188 ARG A C 1
ATOM 1384 O O . ARG A 1 188 ? 38.73515 39.79742 35.35489 1.000 17.42493 188 ARG A O 1
ATOM 1392 N N . GLU A 1 189 ? 40.54068 38.58374 34.82141 1.000 13.41654 189 GLU A N 1
ATOM 1393 C CA . GLU A 1 189 ? 40.26979 37.63743 35.90360 1.000 11.11366 189 GLU A CA 1
ATOM 1394 C C . GLU A 1 189 ? 41.05171 37.93044 37.17223 1.000 16.98186 189 GLU A C 1
ATOM 1395 O O . GLU A 1 189 ? 40.52442 37.77060 38.27798 1.000 19.63149 189 GLU A O 1
ATOM 1401 N N . THR A 1 190 ? 42.31091 38.30118 37.04638 1.000 14.52101 190 THR A N 1
ATOM 1402 C CA . THR A 1 190 ? 43.06999 38.79888 38.17743 1.000 14.47856 190 THR A CA 1
ATOM 1403 C C . THR A 1 190 ? 43.89027 39.97310 37.66114 1.000 29.50609 190 THR A C 1
ATOM 1404 O O . THR A 1 190 ? 44.28391 40.00938 36.49431 1.000 33.55798 190 THR A O 1
ATOM 1408 N N . GLN A 1 191 ? 44.10464 40.95499 38.51468 1.000 23.37277 191 GLN A N 1
ATOM 1409 C CA . GLN A 1 191 ? 44.72773 42.20260 38.08294 1.000 28.83338 191 GLN A CA 1
ATOM 1410 C C . GLN A 1 191 ? 46.22882 42.11769 38.34920 1.000 20.23796 191 GLN A C 1
ATOM 1411 O O . GLN A 1 191 ? 46.70703 42.45830 39.43268 1.000 20.48367 191 GLN A O 1
ATOM 1417 N N . VAL A 1 192 ? 46.97948 41.65763 37.33922 1.000 16.98842 192 VAL A N 1
ATOM 1418 C CA . VAL A 1 192 ? 48.43740 41.69328 37.41779 1.000 16.16925 192 VAL A CA 1
ATOM 1419 C C . VAL A 1 192 ? 48.88358 43.14763 37.45617 1.000 20.99623 192 VAL A C 1
ATOM 1420 O O . VAL A 1 192 ? 48.49717 43.94936 36.60012 1.000 22.71303 192 VAL A O 1
ATOM 1424 N N . SER A 1 193 ? 49.67520 43.50382 38.45839 1.000 22.11162 193 SER A N 1
ATOM 1425 C CA . SER A 1 193 ? 50.06026 44.89001 38.66733 1.000 19.63838 193 SER A CA 1
ATOM 1426 C C . SER A 1 193 ? 51.56915 45.05168 38.51141 1.000 26.92781 193 SER A C 1
ATOM 1427 O O . SER A 1 193 ? 52.33141 44.08449 38.52873 1.000 19.23013 193 SER A O 1
ATOM 1430 N N . LYS A 1 194 ? 51.99652 46.30343 38.35846 1.000 21.10237 194 LYS A N 1
ATOM 1431 C CA . LYS A 1 194 ? 53.41503 46.59409 38.20245 1.000 20.43257 194 LYS A CA 1
ATOM 1432 C C . LYS A 1 194 ? 54.20098 46.12867 39.42062 1.000 18.48160 194 LYS A C 1
ATOM 1433 O O . LYS A 1 194 ? 53.84043 46.42347 40.56334 1.000 21.69803 194 LYS A O 1
ATOM 1439 N N . GLY A 1 195 ? 55.28552 45.40484 39.17273 1.000 18.81457 195 GLY A N 1
ATOM 1440 C CA . GLY A 1 195 ? 56.10658 44.87353 40.23712 1.000 15.67733 195 GLY A CA 1
ATOM 1441 C C . GLY A 1 195 ? 55.64029 43.56303 40.84578 1.000 22.85319 195 GLY A C 1
ATOM 1442 O O . GLY A 1 195 ? 56.31054 43.05305 41.75318 1.000 19.16822 195 GLY A O 1
ATOM 1443 N N . SER A 1 196 ? 54.52682 42.99492 40.38855 1.000 18.01795 196 SER A N 1
ATOM 1444 C CA . SER A 1 196 ? 54.04619 41.75834 40.99009 1.000 18.68940 196 SER A CA 1
ATOM 1445 C C . SER A 1 196 ? 54.74241 40.55629 40.35962 1.000 22.70865 196 SER A C 1
ATOM 1446 O O . SER A 1 196 ? 55.44383 40.66653 39.34927 1.000 18.10417 196 SER A O 1
ATOM 1449 N N . SER A 1 197 ? 54.55826 39.39296 40.97678 1.000 13.24226 197 SER A N 1
ATOM 1450 C CA . SER A 1 197 ? 55.13846 38.16163 40.46707 1.000 15.89347 197 SER A CA 1
ATOM 1451 C C . SER A 1 197 ? 54.03554 37.27288 39.91068 1.000 12.86551 197 SER A C 1
ATOM 1452 O O . SER A 1 197 ? 52.91154 37.26281 40.41512 1.000 11.66152 197 SER A O 1
ATOM 1455 N N . VAL A 1 198 ? 54.38428 36.53076 38.86214 1.000 11.71723 198 VAL A N 1
ATOM 1456 C CA . VAL A 1 198 ? 53.45226 35.69583 38.10802 1.000 11.29092 198 VAL A CA 1
ATOM 1457 C C . VAL A 1 198 ? 54.13553 34.36110 37.85349 1.000 12.50475 198 VAL A C 1
ATOM 1458 O O . VAL A 1 198 ? 55.32625 34.32107 37.53917 1.000 12.45449 198 VAL A O 1
ATOM 1462 N N . ALA A 1 199 ? 53.39133 33.26158 37.97101 1.000 9.35477 199 ALA A N 1
ATOM 1463 C CA . ALA A 1 199 ? 53.86784 31.97118 37.48871 1.000 12.60695 199 ALA A CA 1
ATOM 1464 C C . ALA A 1 199 ? 52.84197 31.40717 36.51885 1.000 13.87880 199 ALA A C 1
ATOM 1465 O O . ALA A 1 199 ? 51.62999 31.58559 36.70403 1.000 12.59739 199 ALA A O 1
ATOM 1467 N N . VAL A 1 200 ? 53.33893 30.76605 35.46534 1.000 12.74045 200 VAL A N 1
ATOM 1468 C CA . VAL A 1 200 ? 52.52258 30.29365 34.34930 1.000 8.80268 200 VAL A CA 1
ATOM 1469 C C . VAL A 1 200 ? 52.86346 28.82430 34.15671 1.000 11.27553 200 VAL A C 1
ATOM 1470 O O . VAL A 1 200 ? 53.99414 28.49847 33.77911 1.000 13.57969 200 VAL A O 1
ATOM 1474 N N . PHE A 1 201 ? 51.90439 27.93833 34.43238 1.000 14.16277 201 PHE A N 1
ATOM 1475 C CA . PHE A 1 201 ? 52.10914 26.50127 34.27136 1.000 13.51122 201 PHE A CA 1
ATOM 1476 C C . PHE A 1 201 ? 51.66350 26.13376 32.86487 1.000 15.14359 201 PHE A C 1
ATOM 1477 O O . PHE A 1 201 ? 50.46736 26.15890 32.56772 1.000 14.07843 201 PHE A O 1
ATOM 1485 N N . GLY A 1 202 ? 52.61065 25.77896 32.00647 1.000 12.71348 202 GLY A N 1
ATOM 1486 C CA . GLY A 1 202 ? 52.26828 25.40515 30.64757 1.000 16.12175 202 GLY A CA 1
ATOM 1487 C C . GLY A 1 202 ? 52.45719 26.58401 29.72014 1.000 18.00251 202 GLY A C 1
ATOM 1488 O O . GLY A 1 202 ? 51.85774 27.64164 29.93716 1.000 18.55819 202 GLY A O 1
ATOM 1489 N N . ILE A 1 203 ? 53.29543 26.41305 28.69481 1.000 14.34892 203 ILE A N 1
ATOM 1490 C CA . ILE A 1 203 ? 53.70768 27.51431 27.83035 1.000 15.62121 203 ILE A CA 1
ATOM 1491 C C . ILE A 1 203 ? 53.29587 27.21743 26.39123 1.000 16.57040 203 ILE A C 1
ATOM 1492 O O . ILE A 1 203 ? 54.09949 27.33110 25.46055 1.000 19.23866 203 ILE A O 1
ATOM 1497 N N . GLY A 1 204 ? 52.04033 26.82898 26.19734 1.000 12.97653 204 GLY A N 1
ATOM 1498 C CA . GLY A 1 204 ? 51.44284 26.80317 24.87984 1.000 12.16315 204 GLY A CA 1
ATOM 1499 C C . GLY A 1 204 ? 50.91640 28.18907 24.57993 1.000 15.06597 204 GLY A C 1
ATOM 1500 O O . GLY A 1 204 ? 51.26872 29.16413 25.24688 1.000 12.31458 204 GLY A O 1
ATOM 1501 N N . THR A 1 205 ? 50.03387 28.27717 23.58059 1.000 12.43266 205 THR A N 1
ATOM 1502 C CA . THR A 1 205 ? 49.50481 29.58452 23.20263 1.000 13.71646 205 THR A CA 1
ATOM 1503 C C . THR A 1 205 ? 48.82424 30.28332 24.39059 1.000 16.65855 205 THR A C 1
ATOM 1504 O O . THR A 1 205 ? 48.93562 31.50800 24.54331 1.000 12.17170 205 THR A O 1
ATOM 1508 N N . VAL A 1 206 ? 48.14578 29.52459 25.26168 1.000 13.06972 206 VAL A N 1
ATOM 1509 C CA . VAL A 1 206 ? 47.49910 30.13334 26.42914 1.000 9.83042 206 VAL A CA 1
ATOM 1510 C C . VAL A 1 206 ? 48.53517 30.74060 27.35882 1.000 11.13423 206 VAL A C 1
ATOM 1511 O O . VAL A 1 206 ? 48.44231 31.91388 27.73736 1.000 13.65659 206 VAL A O 1
ATOM 1515 N N . GLY A 1 207 ? 49.53003 29.94353 27.75613 1.000 10.50123 207 GLY A N 1
ATOM 1516 C CA . GLY A 1 207 ? 50.55901 30.45531 28.64936 1.000 10.87317 207 GLY A CA 1
ATOM 1517 C C . GLY A 1 207 ? 51.36567 31.59109 28.04477 1.000 10.19891 207 GLY A C 1
ATOM 1518 O O . GLY A 1 207 ? 51.78897 32.50259 28.75868 1.000 10.27713 207 GLY A O 1
ATOM 1519 N N . LEU A 1 208 ? 51.60842 31.54949 26.72659 1.000 11.83885 208 LEU A N 1
ATOM 1520 C CA . LEU A 1 208 ? 52.31322 32.66171 26.09493 1.000 13.15799 208 LEU A CA 1
ATOM 1521 C C . LEU A 1 208 ? 51.47302 33.93384 26.14566 1.000 12.59304 208 LEU A C 1
ATOM 1522 O O . LEU A 1 208 ? 52.01668 35.03764 26.30235 1.000 13.17698 208 LEU A O 1
ATOM 1527 N N . GLY A 1 209 ? 50.15017 33.79993 26.05944 1.000 10.27759 209 GLY A N 1
ATOM 1528 C CA . GLY A 1 209 ? 49.29717 34.96504 26.24426 1.000 12.80020 209 GLY A CA 1
ATOM 1529 C C . GLY A 1 209 ? 49.38229 35.51174 27.65346 1.000 9.57547 209 GLY A C 1
ATOM 1530 O O . GLY A 1 209 ? 49.44346 36.72672 27.85630 1.000 14.99064 209 GLY A O 1
ATOM 1531 N N . VAL A 1 210 ? 49.37032 34.62336 28.65076 1.000 10.69597 210 VAL A N 1
ATOM 1532 C CA . VAL A 1 210 ? 49.54234 35.06224 30.03481 1.000 11.29562 210 VAL A CA 1
ATOM 1533 C C . VAL A 1 210 ? 50.86031 35.81223 30.18590 1.000 12.32870 210 VAL A C 1
ATOM 1534 O O . VAL A 1 210 ? 50.91243 36.91528 30.74389 1.000 13.84551 210 VAL A O 1
ATOM 1538 N N . ILE A 1 211 ? 51.94069 35.22844 29.66677 1.000 12.54444 211 ILE A N 1
ATOM 1539 C CA . ILE A 1 211 ? 53.26103 35.82767 29.83360 1.000 12.31533 211 ILE A CA 1
ATOM 1540 C C . ILE A 1 211 ? 53.28002 37.23304 29.24214 1.000 12.44760 211 ILE A C 1
ATOM 1541 O O . ILE A 1 211 ? 53.73293 38.18802 29.88670 1.000 13.68964 211 ILE A O 1
ATOM 1546 N N . LYS A 1 212 ? 52.75883 37.39054 28.01614 1.000 13.38025 212 LYS A N 1
ATOM 1547 C CA . LYS A 1 212 ? 52.79150 38.71060 27.38317 1.000 17.97290 212 LYS A CA 1
ATOM 1548 C C . LYS A 1 212 ? 51.87753 39.69575 28.10492 1.000 16.94694 212 LYS A C 1
ATOM 1549 O O . LYS A 1 212 ? 52.23631 40.87112 28.28098 1.000 13.80673 212 LYS A O 1
ATOM 1555 N N . GLY A 1 213 ? 50.69599 39.23695 28.53869 1.000 15.89414 213 GLY A N 1
ATOM 1556 C CA . GLY A 1 213 ? 49.82521 40.10040 29.32225 1.000 15.43914 213 GLY A CA 1
ATOM 1557 C C . GLY A 1 213 ? 50.47899 40.54847 30.61590 1.000 17.86070 213 GLY A C 1
ATOM 1558 O O . GLY A 1 213 ? 50.39448 41.72062 30.99905 1.000 14.53775 213 GLY A O 1
ATOM 1559 N N . ALA A 1 214 ? 51.15846 39.62447 31.29617 1.000 13.18697 214 ALA A N 1
ATOM 1560 C CA . ALA A 1 214 ? 51.85210 39.97459 32.52972 1.000 15.22155 214 ALA A CA 1
ATOM 1561 C C . ALA A 1 214 ? 52.97843 40.95538 32.25671 1.000 16.58692 214 ALA A C 1
ATOM 1562 O O . ALA A 1 214 ? 53.19100 41.90341 33.02226 1.000 18.58273 214 ALA A O 1
ATOM 1564 N N . GLN A 1 215 ? 53.70091 40.75095 31.16113 1.000 14.70257 215 GLN A N 1
ATOM 1565 C CA . GLN A 1 215 ? 54.78168 41.66632 30.81745 1.000 13.28140 215 GLN A CA 1
ATOM 1566 C C . GLN A 1 215 ? 54.25474 43.06862 30.53929 1.000 21.17047 215 GLN A C 1
ATOM 1567 O O . GLN A 1 215 ? 54.84576 44.06341 30.98191 1.000 20.62624 215 GLN A O 1
ATOM 1573 N N . LEU A 1 216 ? 53.14912 43.17306 29.80284 1.000 16.06444 216 LEU A N 1
ATOM 1574 C CA . LEU A 1 216 ? 52.62082 44.49554 29.48762 1.000 18.34338 216 LEU A CA 1
ATOM 1575 C C . LEU A 1 216 ? 52.08073 45.18883 30.73165 1.000 23.44453 216 LEU A C 1
ATOM 1576 O O . LEU A 1 216 ? 52.08805 46.42205 30.79750 1.000 25.38399 216 LEU A O 1
ATOM 1581 N N 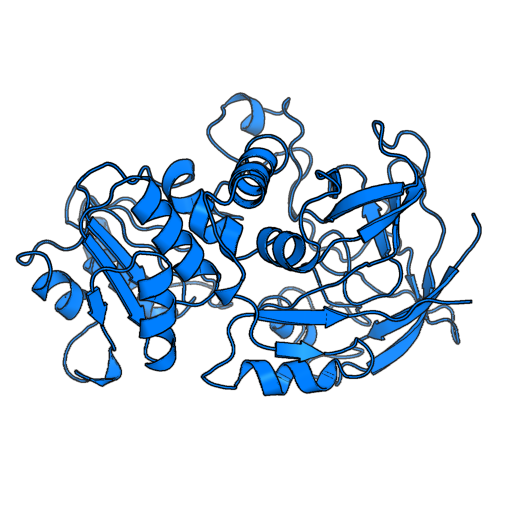. GLN A 1 217 ? 51.62801 44.42341 31.72727 1.000 22.81063 217 GLN A N 1
ATOM 1582 C CA . GLN A 1 217 ? 51.17879 44.99012 32.99580 1.000 21.06763 217 GLN A CA 1
ATOM 1583 C C . GLN A 1 217 ? 52.33015 45.31200 33.93939 1.000 23.00647 217 GLN A C 1
ATOM 1584 O O . GLN A 1 217 ? 52.08679 45.86485 35.01608 1.000 37.18129 217 GLN A O 1
ATOM 1590 N N . GLY A 1 218 ? 53.56758 44.98845 33.57588 1.000 20.18104 218 GLY A N 1
ATOM 1591 C CA . GLY A 1 218 ? 54.70161 45.36328 34.39094 1.000 28.08333 218 GLY A CA 1
ATOM 1592 C C . GLY A 1 218 ? 55.04921 44.40271 35.50358 1.000 24.26340 218 GLY A C 1
ATOM 1593 O O . GLY A 1 218 ? 55.75744 44.79898 36.43801 1.000 19.09457 218 GLY A O 1
ATOM 1594 N N . ALA A 1 219 ? 54.56729 43.15947 35.44600 1.000 19.68382 219 ALA A N 1
ATOM 1595 C CA . ALA A 1 219 ? 55.04493 42.13781 36.37179 1.000 14.36801 219 ALA A CA 1
ATOM 1596 C C . ALA A 1 219 ? 56.56164 42.06568 36.29362 1.000 18.34290 219 ALA A C 1
ATOM 1597 O O . ALA A 1 219 ? 57.13701 42.03347 35.20747 1.000 22.01413 219 ALA A O 1
ATOM 1599 N N . SER A 1 220 ? 57.21551 42.06280 37.44265 1.000 18.48523 220 SER A N 1
ATOM 1600 C CA . SER A 1 220 ? 58.66951 42.09366 37.42304 1.000 25.35807 220 SER A CA 1
ATOM 1601 C C . SER A 1 220 ? 59.29092 40.70818 37.45951 1.000 25.23548 220 SER A C 1
ATOM 1602 O O . SER A 1 220 ? 60.47517 40.57218 37.14697 1.000 21.07983 220 SER A O 1
ATOM 1605 N N . LYS A 1 221 ? 58.52607 39.67806 37.81887 1.000 16.09825 221 LYS A N 1
ATOM 1606 C CA . LYS A 1 221 ? 58.97839 38.30208 37.72448 1.000 15.05401 221 LYS A CA 1
ATOM 1607 C C . LYS A 1 221 ? 57.88346 37.49739 37.04695 1.000 15.29879 221 LYS A C 1
ATOM 1608 O O . LYS A 1 221 ? 56.72652 37.54750 37.47324 1.000 14.05983 221 LYS A O 1
ATOM 1614 N N . ILE A 1 222 ? 58.24031 36.78172 35.98566 1.000 13.09648 222 ILE A N 1
ATOM 1615 C CA . ILE A 1 222 ? 57.27743 36.01406 35.18871 1.000 10.57890 222 ILE A CA 1
ATOM 1616 C C . ILE A 1 222 ? 57.90069 34.63873 34.96772 1.000 13.58703 222 ILE A C 1
ATOM 1617 O O . ILE A 1 222 ? 58.78145 34.46599 34.11124 1.000 14.00608 222 ILE A O 1
ATOM 1622 N N . ILE A 1 223 ? 57.45801 33.66121 35.75294 1.000 11.57658 223 ILE A N 1
ATOM 1623 C CA . ILE A 1 223 ? 58.04199 32.32478 35.78514 1.000 10.58401 223 ILE A CA 1
ATOM 1624 C C . ILE A 1 223 ? 57.20287 31.42621 34.89523 1.000 12.64037 223 ILE A C 1
ATOM 1625 O O . ILE A 1 223 ? 56.00618 31.25651 35.13872 1.000 15.72420 223 ILE A O 1
ATOM 1630 N N . GLY A 1 224 ? 57.81752 30.84302 33.87288 1.000 12.32833 224 GLY A N 1
ATOM 1631 C CA . GLY A 1 224 ? 57.14953 29.86176 33.02988 1.000 10.57871 224 GLY A CA 1
ATOM 1632 C C . GLY A 1 224 ? 57.58309 28.46027 33.42879 1.000 15.43941 224 GLY A C 1
ATOM 1633 O O . GLY A 1 224 ? 58.76140 28.22175 33.69567 1.000 16.88647 224 GLY A O 1
ATOM 1634 N N . VAL A 1 225 ? 56.61686 27.53809 33.48613 1.000 15.40821 225 VAL A N 1
ATOM 1635 C CA . VAL A 1 225 ? 56.87023 26.14535 33.86180 1.000 11.04802 225 VAL A CA 1
ATOM 1636 C C . VAL A 1 225 ? 56.41757 25.24903 32.71608 1.000 14.30758 225 VAL A C 1
ATOM 1637 O O . VAL A 1 225 ? 55.25060 25.29834 32.30906 1.000 15.18316 225 VAL A O 1
ATOM 1641 N N . ASP A 1 226 ? 57.32556 24.40699 32.21498 1.000 14.63828 226 ASP A N 1
ATOM 1642 C CA . ASP A 1 226 ? 56.95683 23.46784 31.16367 1.000 12.94631 226 ASP A CA 1
ATOM 1643 C C . ASP A 1 226 ? 57.93952 22.30382 31.13317 1.000 15.18142 226 ASP A C 1
ATOM 1644 O O . ASP A 1 226 ? 59.14644 22.49520 31.32153 1.000 16.30774 226 ASP A O 1
ATOM 1649 N N . VAL A 1 227 ? 57.41115 21.09807 30.89803 1.000 16.19691 227 VAL A N 1
ATOM 1650 C CA . VAL A 1 227 ? 58.27161 19.92834 30.72708 1.000 14.90930 227 VAL A CA 1
ATOM 1651 C C . VAL A 1 227 ? 58.91755 19.88310 29.35438 1.000 21.29635 227 VAL A C 1
ATOM 1652 O O . VAL A 1 227 ? 59.86451 19.11135 29.15775 1.000 18.10568 227 VAL A O 1
ATOM 1656 N N . ASN A 1 228 ? 58.45261 20.70193 28.40841 1.000 16.82508 228 ASN A N 1
ATOM 1657 C CA . ASN A 1 228 ? 58.99249 20.73784 27.05013 1.000 19.28131 228 ASN A CA 1
ATOM 1658 C C . ASN A 1 228 ? 60.00385 21.87307 26.97269 1.000 18.20346 228 ASN A C 1
ATOM 1659 O O . ASN A 1 228 ? 59.62641 23.04721 26.92400 1.000 18.62010 228 ASN A O 1
ATOM 1664 N N . GLN A 1 229 ? 61.29113 21.51507 26.92388 1.000 17.85522 229 GLN A N 1
ATOM 1665 C CA . GLN A 1 229 ? 62.35324 22.52092 26.92335 1.000 20.63184 229 GLN A CA 1
ATOM 1666 C C . GLN A 1 229 ? 62.27967 23.44742 25.71576 1.000 17.21499 229 GLN A C 1
ATOM 1667 O O . GLN A 1 229 ? 62.75669 24.58860 25.78496 1.000 20.42321 229 GLN A O 1
ATOM 1673 N N . TYR A 1 230 ? 61.68420 22.99550 24.60504 1.000 20.50034 230 TYR A N 1
ATOM 1674 C CA . TYR A 1 230 ? 61.55673 23.87288 23.44297 1.000 20.98034 230 TYR A CA 1
ATOM 1675 C C . TYR A 1 230 ? 60.73450 25.11146 23.76594 1.000 21.59311 230 TYR A C 1
ATOM 1676 O O . TYR A 1 230 ? 60.90399 26.15232 23.12361 1.000 24.42731 230 TYR A O 1
ATOM 1685 N N . LYS A 1 231 ? 59.84183 25.03063 24.75488 1.000 18.67604 231 LYS A N 1
ATOM 1686 C CA . LYS A 1 231 ? 58.97582 26.17340 25.02858 1.000 15.37270 231 LYS A CA 1
ATOM 1687 C C . LYS A 1 231 ? 59.71417 27.31575 25.71320 1.000 21.58228 231 LYS A C 1
ATOM 1688 O O . LYS A 1 231 ? 59.22084 28.45040 25.68969 1.000 21.60746 231 LYS A O 1
ATOM 1694 N N . ALA A 1 232 ? 60.87403 27.05301 26.32339 1.000 17.97232 232 ALA A N 1
ATOM 1695 C CA . ALA A 1 232 ? 61.55845 28.09990 27.08089 1.000 14.47663 232 ALA A CA 1
ATOM 1696 C C . ALA A 1 232 ? 61.89828 29.30249 26.19611 1.000 16.48745 232 ALA A C 1
ATOM 1697 O O . ALA A 1 232 ? 61.67266 30.45769 26.58075 1.000 18.67361 232 ALA A O 1
ATOM 1699 N N . ALA A 1 233 ? 62.42993 29.05470 24.99426 1.000 20.65795 233 ALA A N 1
ATOM 1700 C CA . ALA A 1 233 ? 62.79464 30.16773 24.12009 1.000 20.24840 233 ALA A CA 1
ATOM 1701 C C . ALA A 1 233 ? 61.56722 30.95372 23.68043 1.000 16.58538 233 ALA A C 1
ATOM 1702 O O . ALA A 1 233 ? 61.61725 32.18443 23.56446 1.000 20.04661 233 ALA A O 1
ATOM 1704 N N . LYS A 1 234 ? 60.45271 30.26194 23.43348 1.000 18.34365 234 LYS A N 1
ATOM 1705 C CA . LYS A 1 234 ? 59.22021 30.95918 23.07089 1.000 24.35685 234 LYS A CA 1
ATOM 1706 C C . LYS A 1 234 ? 58.73500 31.84040 24.21702 1.000 15.32227 234 LYS A C 1
ATOM 1707 O O . LYS A 1 234 ? 58.32187 32.98833 24.00439 1.000 16.05808 234 LYS A O 1
ATOM 1713 N N . GLY A 1 235 ? 58.74813 31.30306 25.43455 1.000 17.70932 235 GLY A N 1
ATOM 1714 C CA . GLY A 1 235 ? 58.36844 32.10042 26.58614 1.000 14.62787 235 GLY A CA 1
ATOM 1715 C C . GLY A 1 235 ? 59.19502 33.36263 26.71604 1.000 15.31337 235 GLY A C 1
ATOM 1716 O O . GLY A 1 235 ? 58.65994 34.43787 26.99082 1.000 15.80670 235 GLY A O 1
ATOM 1717 N N . LYS A 1 236 ? 60.50815 33.25275 26.50247 1.000 15.20825 236 LYS A N 1
ATOM 1718 C CA . LYS A 1 236 ? 61.37963 34.42062 26.61459 1.000 19.35747 236 LYS A CA 1
ATOM 1719 C C . LYS A 1 236 ? 60.98150 35.51234 25.62758 1.000 18.24321 236 LYS A C 1
ATOM 1720 O O . LYS A 1 236 ? 60.97013 36.69537 25.97950 1.000 18.30136 236 LYS A O 1
ATOM 1726 N N . VAL A 1 237 ? 60.62637 35.13425 24.39326 1.000 19.20147 237 VAL A N 1
ATOM 1727 C CA . VAL A 1 237 ? 60.22212 36.12109 23.38911 1.000 24.96673 237 VAL A CA 1
ATOM 1728 C C . VAL A 1 237 ? 59.03778 36.95431 23.87779 1.000 21.72379 237 VAL A C 1
ATOM 1729 O O . VAL A 1 237 ? 58.94484 38.15988 23.59429 1.000 19.05797 237 VAL A O 1
ATOM 1733 N N . PHE A 1 238 ? 58.13780 36.34575 24.64515 1.000 19.62852 238 PHE A N 1
ATOM 1734 C CA . PHE A 1 238 ? 56.93511 37.02103 25.10674 1.000 18.61952 238 PHE A CA 1
ATOM 1735 C C . PHE A 1 238 ? 57.09941 37.70019 26.46736 1.000 22.51764 238 PHE A C 1
ATOM 1736 O O . PHE A 1 238 ? 56.15062 38.33053 26.94169 1.000 18.59618 238 PHE A O 1
ATOM 1744 N N . GLY A 1 239 ? 58.26840 37.61098 27.10258 1.000 20.01845 239 GLY A N 1
ATOM 1745 C CA . GLY A 1 239 ? 58.52779 38.35701 28.32741 1.000 17.54501 239 GLY A CA 1
ATOM 1746 C C . GLY A 1 239 ? 58.84799 37.51687 29.54914 1.000 10.65669 239 GLY A C 1
ATOM 1747 O O . GLY A 1 239 ? 59.00867 38.08649 30.64322 1.000 16.68414 239 GLY A O 1
ATOM 1748 N N . MET A 1 240 ? 58.95127 36.19695 29.41690 1.000 15.06955 240 MET A N 1
ATOM 1749 C CA . MET A 1 240 ? 59.24713 35.33328 30.55548 1.000 12.71824 240 MET A CA 1
ATOM 1750 C C . MET A 1 240 ? 60.61695 35.65488 31.14186 1.000 21.52751 240 MET A C 1
ATOM 1751 O O . MET A 1 240 ? 61.58742 35.82621 30.40515 1.000 17.54938 240 MET A O 1
ATOM 1756 N N . THR A 1 241 ? 60.70145 35.74181 32.47745 1.000 14.30407 241 THR A N 1
ATOM 1757 C CA . THR A 1 241 ? 61.97653 36.05831 33.12386 1.000 18.26151 241 THR A CA 1
ATOM 1758 C C . THR A 1 241 ? 62.70590 34.83518 33.66573 1.000 20.47813 241 THR A C 1
ATOM 1759 O O . THR A 1 241 ? 63.93704 34.87351 33.80170 1.000 19.70634 241 THR A O 1
ATOM 1763 N N . ASP A 1 242 ? 61.98982 33.75243 33.95092 1.000 16.52041 242 ASP A N 1
ATOM 1764 C CA . ASP A 1 242 ? 62.54344 32.57614 34.60471 1.000 18.18461 242 ASP A CA 1
ATOM 1765 C C . ASP A 1 242 ? 61.83012 31.37069 34.03786 1.000 16.52571 242 ASP A C 1
ATOM 1766 O O . ASP A 1 242 ? 60.62396 31.44097 33.78964 1.000 15.39102 242 ASP A O 1
ATOM 1771 N N . PHE A 1 243 ? 62.55948 30.26612 33.86094 1.000 15.49779 243 PHE A N 1
ATOM 1772 C CA . PHE A 1 243 ? 61.98560 29.02979 33.34426 1.000 15.08499 243 PHE A CA 1
ATOM 1773 C C . PHE A 1 243 ? 62.24989 27.86020 34.28632 1.000 19.59198 243 PHE A C 1
ATOM 1774 O O . PHE A 1 243 ? 63.36650 27.68703 34.77874 1.000 18.08884 243 PHE A O 1
ATOM 1782 N N . ILE A 1 244 ? 61.22708 27.04283 34.52131 1.000 13.18483 244 ILE A N 1
ATOM 1783 C CA . ILE A 1 244 ? 61.35974 25.82695 35.32370 1.000 16.11744 244 ILE A CA 1
ATOM 1784 C C . ILE A 1 244 ? 60.90803 24.66025 34.47006 1.000 17.33222 244 ILE A C 1
ATOM 1785 O O . ILE A 1 244 ? 59.77591 24.65810 33.97119 1.000 13.15010 244 ILE A O 1
ATOM 1790 N N . ASN A 1 245 ? 61.77352 23.65773 34.31954 1.000 12.29712 245 ASN A N 1
ATOM 1791 C CA . ASN A 1 245 ? 61.34632 22.38765 33.75453 1.000 14.96906 245 ASN A CA 1
ATOM 1792 C C . ASN A 1 245 ? 61.19864 21.39050 34.89192 1.000 17.09983 245 ASN A C 1
ATOM 1793 O O . ASN A 1 245 ? 62.21053 21.02039 35.50931 1.000 17.63271 245 ASN A O 1
ATOM 1798 N N . PRO A 1 246 ? 59.97872 20.94120 35.21710 1.000 15.06358 246 PRO A N 1
ATOM 1799 C CA . PRO A 1 246 ? 59.81418 19.99954 36.33817 1.000 17.24730 246 PRO A CA 1
ATOM 1800 C C . PRO A 1 246 ? 60.64238 18.72993 36.20190 1.000 18.85066 246 PRO A C 1
ATOM 1801 O O . PRO A 1 246 ? 61.02535 18.14436 37.22082 1.000 21.44746 246 PRO A O 1
ATOM 1805 N N . LYS A 1 247 ? 60.94029 18.29027 34.98274 1.000 18.81318 247 LYS A N 1
ATOM 1806 C CA . LYS A 1 247 ? 61.68224 17.04317 34.82567 1.000 20.06052 247 LYS A CA 1
ATOM 1807 C C . LYS A 1 247 ? 63.13100 17.15647 35.28570 1.000 24.38319 247 LYS A C 1
ATOM 1808 O O . LYS A 1 247 ? 63.77743 16.12711 35.51481 1.000 22.16255 247 LYS A O 1
ATOM 1814 N N . ASP A 1 248 ? 63.65547 18.37089 35.43198 1.000 18.66233 248 ASP A N 1
ATOM 1815 C CA . ASP A 1 248 ? 65.00978 18.53008 35.94192 1.000 18.28776 248 ASP A CA 1
ATOM 1816 C C . ASP A 1 248 ? 65.12250 18.23963 37.43502 1.000 24.90699 248 ASP A C 1
ATOM 1817 O O . ASP A 1 248 ? 66.24613 18.10005 37.92655 1.000 22.58226 248 ASP A O 1
ATOM 1822 N N . HIS A 1 249 ? 64.00532 18.16049 38.16776 1.000 21.45026 249 HIS A N 1
ATOM 1823 C CA . HIS A 1 249 ? 64.02208 17.95529 39.62117 1.000 23.00859 249 HIS A CA 1
ATOM 1824 C C . HIS A 1 249 ? 62.89647 17.01349 40.02312 1.000 23.04336 249 HIS A C 1
ATOM 1825 O O . HIS A 1 249 ? 61.88116 17.43834 40.58876 1.000 27.05626 249 HIS A O 1
ATOM 1832 N N . PRO A 1 250 ? 63.05664 15.71058 39.77142 1.000 24.95257 250 PRO A N 1
ATOM 1833 C CA . PRO A 1 250 ? 61.93321 14.77651 39.97147 1.000 30.29390 250 PRO A CA 1
ATOM 1834 C C . PRO A 1 250 ? 61.51496 14.58951 41.42313 1.000 24.90635 250 PRO A C 1
ATOM 1835 O O . PRO A 1 250 ? 60.41346 14.07987 41.65819 1.000 29.19789 250 PRO A O 1
ATOM 1839 N N . ASP A 1 251 ? 62.33860 14.98090 42.39242 1.000 24.58188 251 ASP A N 1
ATOM 1840 C CA . ASP A 1 251 ? 61.99511 14.87698 43.80325 1.000 27.45586 251 ASP A CA 1
ATOM 1841 C C . ASP A 1 251 ? 61.50442 16.19666 44.39064 1.000 33.73045 251 ASP A C 1
ATOM 1842 O O . ASP A 1 251 ? 61.35584 16.30425 45.61141 1.000 30.96964 251 ASP A O 1
ATOM 1847 N N . LYS A 1 252 ? 61.27302 17.20504 43.56373 1.000 22.62800 252 LYS A N 1
ATOM 1848 C CA . LYS A 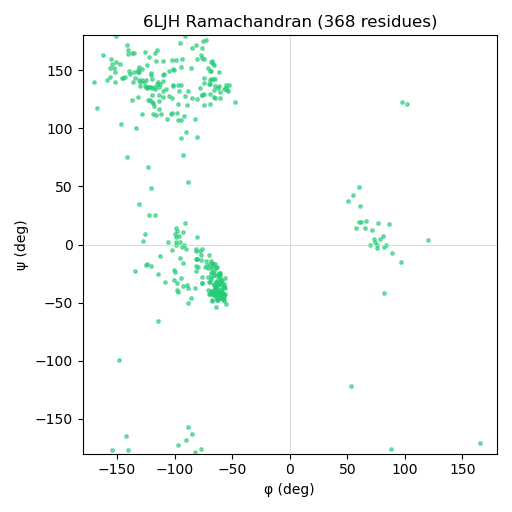1 252 ? 60.74282 18.47927 44.02423 1.000 19.37160 252 LYS A CA 1
ATOM 1849 C C . LYS A 1 252 ? 59.41828 18.72842 43.32783 1.000 24.42584 252 LYS A C 1
ATOM 1850 O O . LYS A 1 252 ? 59.26307 18.39816 42.15059 1.000 24.77292 252 LYS A O 1
ATOM 1856 N N . SER A 1 253 ? 58.46537 19.30574 44.05359 1.000 20.54211 253 SER A N 1
ATOM 1857 C CA . SER A 1 253 ? 57.20013 19.66904 43.43506 1.000 19.06498 253 SER A CA 1
ATOM 1858 C C . SER A 1 253 ? 57.33837 20.99410 42.68209 1.000 15.13166 253 SER A C 1
ATOM 1859 O O . SER A 1 253 ? 58.25776 21.78099 42.92459 1.000 15.90034 253 SER A O 1
ATOM 1862 N N . VAL A 1 254 ? 56.41011 21.23624 41.74516 1.000 11.38819 254 VAL A N 1
ATOM 1863 C CA . VAL A 1 254 ? 56.44379 22.50648 41.01697 1.000 21.25758 254 VAL A CA 1
ATOM 1864 C C . VAL A 1 254 ? 56.33190 23.68468 41.97828 1.000 15.95425 254 VAL A C 1
ATOM 1865 O O . VAL A 1 254 ? 57.03399 24.69345 41.82797 1.000 14.14634 254 VAL A O 1
ATOM 1869 N N . SER A 1 255 ? 55.44847 23.58191 42.97828 1.000 14.71341 255 SER A N 1
ATOM 1870 C CA . SER A 1 255 ? 55.27634 24.69617 43.91072 1.000 15.95319 255 SER A CA 1
ATOM 1871 C C . SER A 1 255 ? 56.54344 24.94071 44.71979 1.000 14.52397 255 SER A C 1
ATOM 1872 O O . SER A 1 255 ? 56.88881 26.09335 45.01068 1.000 13.75859 255 SER A O 1
ATOM 1875 N N . GLU A 1 256 ? 57.24629 23.86883 45.09528 1.000 15.43123 256 GLU A N 1
ATOM 1876 C CA . GLU A 1 256 ? 58.55393 24.01973 45.73533 1.000 16.37904 256 GLU A CA 1
ATOM 1877 C C . GLU A 1 256 ? 59.51228 24.81203 44.85533 1.000 14.76254 256 GLU A C 1
ATOM 1878 O O . GLU A 1 256 ? 60.21184 25.71356 45.32657 1.000 16.61472 256 GLU A O 1
ATOM 1884 N N . LEU A 1 257 ? 59.57185 24.46787 43.56995 1.000 16.20062 257 LEU A N 1
ATOM 1885 C CA . LEU A 1 257 ? 60.49335 25.14590 42.66817 1.000 19.38324 257 LEU A CA 1
ATOM 1886 C C . LEU A 1 257 ? 60.13212 26.62228 42.50525 1.000 18.19332 257 LEU A C 1
ATOM 1887 O O . LEU A 1 257 ? 61.01981 27.48100 42.42058 1.000 15.55375 257 LEU A O 1
ATOM 1892 N N . VAL A 1 258 ? 58.83611 26.94670 42.47503 1.000 15.48367 258 VAL A N 1
ATOM 1893 C CA . VAL A 1 258 ? 58.43536 28.34745 42.36403 1.000 11.96587 258 VAL A CA 1
ATOM 1894 C C . VAL A 1 258 ? 58.79175 29.10505 43.63231 1.000 11.50617 258 VAL A C 1
ATOM 1895 O O . VAL A 1 258 ? 59.26162 30.25320 43.58327 1.000 17.72357 258 VAL A O 1
ATOM 1899 N N . LYS A 1 259 ? 58.56694 28.48393 44.79000 1.000 13.42328 259 LYS A N 1
ATOM 1900 C CA . LYS A 1 259 ? 58.90785 29.14321 46.04187 1.000 16.08278 259 LYS A CA 1
ATOM 1901 C C . LYS A 1 259 ? 60.40285 29.40760 46.13738 1.000 14.29640 259 LYS A C 1
ATOM 1902 O O . LYS A 1 259 ? 60.80757 30.43772 46.67816 1.000 17.42406 259 LYS A O 1
ATOM 1908 N N . GLU A 1 260 ? 61.23448 28.52043 45.57835 1.000 16.78687 260 GLU A N 1
ATOM 1909 C CA . GLU A 1 260 ? 62.67763 28.77219 45.58122 1.000 22.90551 260 GLU A CA 1
ATOM 1910 C C . GLU A 1 260 ? 63.05322 30.05900 44.84593 1.000 19.73583 260 GLU A C 1
ATOM 1911 O O . GLU A 1 260 ? 64.07650 30.67412 45.16644 1.000 20.00700 260 GLU A O 1
ATOM 1917 N N . LEU A 1 261 ? 62.26716 30.47355 43.85304 1.000 18.68153 261 LEU A N 1
ATOM 1918 C CA . LEU A 1 261 ? 62.53691 31.69642 43.09909 1.000 17.98914 261 LEU A CA 1
ATOM 1919 C C . LEU A 1 261 ? 61.87639 32.93495 43.68815 1.000 21.05886 261 LEU A C 1
ATOM 1920 O O . LEU A 1 261 ? 62.08075 34.03886 43.16303 1.000 20.09240 261 LEU A O 1
ATOM 1925 N N . THR A 1 262 ? 61.07428 32.78919 44.73874 1.000 19.54591 262 THR A N 1
ATOM 1926 C CA . THR A 1 262 ? 60.25706 33.88260 45.25613 1.000 14.95006 262 THR A CA 1
ATOM 1927 C C . THR A 1 262 ? 60.41542 34.01465 46.75921 1.000 22.68251 262 THR A C 1
ATOM 1928 O O . THR A 1 262 ? 59.46012 34.34111 47.47412 1.000 16.55994 262 THR A O 1
ATOM 1932 N N . HIS A 1 263 ? 61.62564 33.75302 47.26032 1.000 17.56653 263 HIS A N 1
ATOM 1933 C CA . HIS A 1 263 ? 61.94973 33.95744 48.67458 1.000 18.62301 263 HIS A CA 1
ATOM 1934 C C . HIS A 1 263 ? 61.08512 33.10080 49.59352 1.000 25.30419 263 HIS A C 1
ATOM 1935 O O . HIS A 1 263 ? 60.76969 33.50144 50.71621 1.000 22.24282 263 HIS A O 1
ATOM 1942 N N . GLY A 1 264 ? 60.71684 31.90615 49.13650 1.000 14.30090 264 GLY A N 1
ATOM 1943 C CA . GLY A 1 264 ? 59.86612 31.01518 49.89424 1.000 17.44852 264 GLY A CA 1
ATOM 1944 C C . GLY A 1 264 ? 58.40565 31.40937 49.96069 1.000 17.88303 264 GLY A C 1
ATOM 1945 O O . GLY A 1 264 ? 57.63230 30.71798 50.62633 1.000 17.81073 264 GLY A O 1
ATOM 1946 N N . LEU A 1 265 ? 58.00094 32.49680 49.30563 1.000 15.38441 265 LEU A N 1
ATOM 1947 C CA . LEU A 1 265 ? 56.63885 33.01144 49.43776 1.000 19.90535 265 LEU A CA 1
ATOM 1948 C C . LEU A 1 265 ? 55.68033 32.51914 48.35881 1.000 17.44960 265 LEU A C 1
ATOM 1949 O O . LEU A 1 265 ? 54.46894 32.44894 48.60845 1.000 16.80597 265 LEU A O 1
ATOM 1954 N N . GLY A 1 266 ? 56.17301 32.21078 47.16164 1.000 15.01147 266 GLY A N 1
ATOM 1955 C CA . GLY A 1 266 ? 55.28726 31.99919 46.02857 1.000 15.12975 266 GLY A CA 1
ATOM 1956 C C . GLY A 1 266 ? 54.98613 33.29695 45.29042 1.000 14.58076 266 GLY A C 1
ATOM 1957 O O . GLY A 1 266 ? 55.50870 34.36934 45.61073 1.000 14.27999 266 GLY A O 1
ATOM 1958 N N . VAL A 1 267 ? 54.10579 33.20533 44.28256 1.000 11.68460 267 VAL A N 1
ATOM 1959 C CA . VAL A 1 267 ? 53.82047 34.33820 43.40049 1.000 11.66772 267 VAL A CA 1
ATOM 1960 C C . VAL A 1 267 ? 52.49570 34.99349 43.76723 1.000 15.00626 267 VAL A C 1
ATOM 1961 O O . VAL A 1 267 ? 51.62072 34.39340 44.39228 1.000 12.28990 267 VAL A O 1
ATOM 1965 N N . ASP A 1 268 ? 52.34781 36.25756 43.35264 1.000 9.59030 268 ASP A N 1
ATOM 1966 C CA . ASP A 1 268 ? 51.07041 36.95247 43.50192 1.000 16.46978 268 ASP A CA 1
ATOM 1967 C C . ASP A 1 268 ? 49.96948 36.31300 42.66451 1.000 17.12912 268 ASP A C 1
ATOM 1968 O O . ASP A 1 268 ? 48.80946 36.26726 43.09783 1.000 12.65951 268 ASP A O 1
ATOM 1973 N N . HIS A 1 269 ? 50.28860 35.88575 41.43692 1.000 11.71271 269 HIS A N 1
ATOM 1974 C CA . HIS A 1 269 ? 49.28682 35.39488 40.49119 1.000 14.54640 269 HIS A CA 1
ATOM 1975 C C . HIS A 1 269 ? 49.82665 34.15461 39.80583 1.000 16.31328 269 HIS A C 1
ATOM 1976 O O . HIS A 1 269 ? 50.89272 34.21548 39.18241 1.000 12.89928 269 HIS A O 1
ATOM 1983 N N . CYS A 1 270 ? 49.08255 33.04736 39.89024 1.000 12.53641 270 CYS A N 1
ATOM 1984 C CA A CYS A 1 270 ? 49.45673 31.82311 39.20155 0.780 11.02476 270 CYS A CA 1
ATOM 1985 C CA B CYS A 1 270 ? 49.40809 31.77036 39.25778 0.220 11.27125 270 CYS A CA 1
ATOM 1986 C C . CYS A 1 270 ? 48.35981 31.46523 38.20393 1.000 16.06361 270 CYS A C 1
ATOM 1987 O O . CYS A 1 270 ? 47.16228 31.54244 38.50768 1.000 16.95307 270 CYS A O 1
ATOM 1992 N N . PHE A 1 271 ? 48.77956 31.10253 36.99299 1.000 8.56683 271 PHE A N 1
ATOM 1993 C CA . PHE A 1 271 ? 47.85257 30.75078 35.92453 1.000 11.66709 271 PHE A CA 1
ATOM 1994 C C . PHE A 1 271 ? 48.11262 29.31316 35.51037 1.000 15.18425 271 PHE A C 1
ATOM 1995 O O . PHE A 1 271 ? 49.23132 28.96717 35.12230 1.000 12.19693 271 PHE A O 1
ATOM 2003 N N . GLU A 1 272 ? 47.08826 28.47758 35.61227 1.000 11.63999 272 GLU A N 1
ATOM 2004 C CA . GLU A 1 272 ? 47.22233 27.05596 35.32318 1.000 12.45012 272 GLU A CA 1
ATOM 2005 C C . GLU A 1 272 ? 46.81123 26.84906 33.87320 1.000 16.67241 272 GLU A C 1
ATOM 2006 O O . GLU A 1 272 ? 45.62420 26.94208 33.54171 1.000 16.25478 272 GLU A O 1
ATOM 2012 N N . CYS A 1 273 ? 47.79358 26.58511 33.00771 1.000 12.77152 273 CYS A N 1
ATOM 2013 C CA . CYS A 1 273 ? 47.57084 26.54813 31.56570 1.000 14.49458 273 CYS A CA 1
ATOM 2014 C C . CYS A 1 273 ? 47.96277 25.20660 30.96277 1.000 12.03572 273 CYS A C 1
ATOM 2015 O O . CYS A 1 273 ? 48.31263 25.13413 29.77819 1.000 13.92505 273 CYS A O 1
ATOM 2018 N N . THR A 1 274 ? 47.94389 24.14430 31.76999 1.000 14.26328 274 THR A N 1
ATOM 2019 C CA . THR A 1 274 ? 48.14503 22.78878 31.26028 1.000 13.65814 274 THR A CA 1
ATOM 2020 C C . THR A 1 274 ? 46.88556 21.94464 31.26208 1.000 17.28444 274 THR A C 1
ATOM 2021 O O . THR A 1 274 ? 46.75370 21.05377 30.42038 1.000 16.66617 274 THR A O 1
ATOM 2025 N N . GLY A 1 275 ? 45.98521 22.15050 32.21472 1.000 16.83106 275 GLY A N 1
ATOM 2026 C CA . GLY A 1 275 ? 44.85966 21.25120 32.35783 1.000 15.92392 275 GLY A CA 1
ATOM 2027 C C . GLY A 1 275 ? 45.16189 19.97814 33.11883 1.000 19.73320 275 GLY A C 1
ATOM 2028 O O . GLY A 1 275 ? 44.24655 19.17239 33.33237 1.000 20.53042 275 GLY A O 1
ATOM 2029 N N . VAL A 1 276 ? 46.40613 19.77638 33.54499 1.000 15.56179 276 VAL A N 1
ATOM 2030 C CA . VAL A 1 276 ? 46.79548 18.58405 34.30103 1.000 17.64948 276 VAL A CA 1
ATOM 2031 C C . VAL A 1 276 ? 46.15452 18.66477 35.68238 1.000 18.18098 276 VAL A C 1
ATOM 2032 O O . VAL A 1 276 ? 46.40339 19.62920 36.42141 1.000 19.06118 276 VAL A O 1
ATOM 2036 N N . PRO A 1 277 ? 45.32465 17.68556 36.06247 1.000 23.50527 277 PRO A N 1
ATOM 2037 C CA . PRO A 1 277 ? 44.53957 17.82675 37.30674 1.000 20.82961 277 PRO A CA 1
ATOM 2038 C C . PRO A 1 277 ? 45.38577 18.04719 38.54667 1.000 25.15196 277 PRO A C 1
ATOM 2039 O O . PRO A 1 277 ? 45.03606 18.89590 39.37801 1.000 20.84927 277 PRO A O 1
ATOM 2043 N N . SER A 1 278 ? 46.49473 17.31278 38.69908 1.000 20.38986 278 SER A N 1
ATOM 2044 C CA . SER A 1 278 ? 47.33523 17.50303 39.87676 1.000 18.70114 278 SER A CA 1
ATOM 2045 C C . SER A 1 278 ? 47.95766 18.88989 39.92511 1.000 18.91874 278 SER A C 1
ATOM 2046 O O . SER A 1 278 ? 48.37596 19.33273 41.00142 1.000 20.12634 278 SER A O 1
ATOM 2049 N N . LEU A 1 279 ? 48.02967 19.59012 38.79267 1.000 16.91045 279 LEU A N 1
ATOM 2050 C CA . LEU A 1 279 ? 48.67708 20.89572 38.78479 1.000 13.72313 279 LEU A CA 1
ATOM 2051 C C . LEU A 1 279 ? 47.77786 22.01730 39.29333 1.000 16.61119 279 LEU A C 1
ATOM 2052 O O . LEU A 1 279 ? 48.27831 23.11532 39.55302 1.000 17.81182 279 LEU A O 1
ATOM 2057 N N . LEU A 1 280 ? 46.47202 21.78501 39.45028 1.000 16.88509 280 LEU A N 1
ATOM 2058 C CA . LEU A 1 280 ? 45.64873 22.78750 40.11684 1.000 15.03036 280 LEU A CA 1
ATOM 2059 C C . LEU A 1 280 ? 46.09907 22.96363 41.55967 1.000 16.14384 280 LEU A C 1
ATOM 2060 O O . LEU A 1 280 ? 46.27318 24.09050 42.04359 1.000 15.42510 280 LEU A O 1
ATOM 2065 N N . ASN A 1 281 ? 46.30753 21.84754 42.26068 1.000 14.56112 281 ASN A N 1
ATOM 2066 C CA . ASN A 1 281 ? 46.81425 21.90855 43.62359 1.000 16.59989 281 ASN A CA 1
ATOM 2067 C C . ASN A 1 281 ? 48.18097 22.57137 43.67566 1.000 14.41752 281 ASN A C 1
ATOM 2068 O O . ASN A 1 281 ? 48.45271 23.38002 44.56854 1.000 14.74853 281 ASN A O 1
ATOM 2073 N N . GLU A 1 282 ? 49.05518 22.23978 42.72490 1.000 15.21179 282 GLU A N 1
ATOM 2074 C CA . GLU A 1 282 ? 50.38567 22.84366 42.69848 1.000 13.70226 282 GLU A CA 1
ATOM 2075 C C . GLU A 1 282 ? 50.31841 24.34804 42.44516 1.000 13.75126 282 GLU A C 1
ATOM 2076 O O . GLU A 1 282 ? 51.11191 25.11074 43.01247 1.000 13.66651 282 GLU A O 1
ATOM 2082 N N . ALA A 1 283 ? 49.39432 24.79267 41.58453 1.000 11.63695 283 ALA A N 1
ATOM 2083 C CA . ALA A 1 283 ? 49.25505 26.22679 41.31695 1.000 11.65760 283 ALA A CA 1
ATOM 2084 C C . ALA A 1 283 ? 48.86211 26.97936 42.57972 1.000 19.14486 283 ALA A C 1
ATOM 2085 O O . ALA A 1 283 ? 49.38162 28.07123 42.86105 1.000 11.91692 283 ALA A O 1
ATOM 2087 N N . LEU A 1 284 ? 47.93287 26.41377 43.34530 1.000 11.77129 284 LEU A N 1
ATOM 2088 C CA . LEU A 1 284 ? 47.53444 27.02708 44.60449 1.000 13.90154 284 LEU A CA 1
ATOM 2089 C C . LEU A 1 284 ? 48.71082 27.08822 45.57320 1.000 16.36924 284 LEU A C 1
ATOM 2090 O O . LEU A 1 284 ? 49.01206 28.15066 46.13332 1.000 12.96397 284 LEU A O 1
ATOM 2095 N N . GLU A 1 285 ? 49.43208 25.97160 45.73175 1.000 10.95026 285 GLU A N 1
ATOM 2096 C CA . GLU A 1 285 ? 50.57687 25.95568 46.64189 1.000 14.31781 285 GLU A CA 1
ATOM 2097 C C . GLU A 1 285 ? 51.68296 26.88724 46.17763 1.000 14.18122 285 GLU A C 1
ATOM 2098 O O . GLU A 1 285 ? 52.48126 27.34895 46.99745 1.000 15.12027 285 GLU A O 1
ATOM 2104 N N . ALA A 1 286 ? 51.76666 27.15456 44.87537 1.000 14.36071 286 ALA A N 1
ATOM 2105 C CA . ALA A 1 286 ? 52.78155 28.07028 44.36804 1.000 14.36900 286 ALA A CA 1
ATOM 2106 C C . ALA A 1 286 ? 52.40359 29.53637 44.51865 1.000 17.58244 286 ALA A C 1
ATOM 2107 O O . ALA A 1 286 ? 53.26320 30.39833 44.32249 1.000 12.82193 286 ALA A O 1
ATOM 2109 N N . SER A 1 287 ? 51.15407 29.85161 44.83085 1.000 12.87616 287 SER A N 1
ATOM 2110 C CA . SER A 1 287 ? 50.78168 31.24375 45.02783 1.000 8.31210 287 SER A CA 1
ATOM 2111 C C . SER A 1 287 ? 50.89174 31.60719 46.51118 1.000 9.61970 287 SER A C 1
ATOM 2112 O O . SER A 1 287 ? 50.88007 30.74489 47.38960 1.000 13.56405 287 SER A O 1
ATOM 2115 N N . LYS A 1 288 ? 50.99678 32.90916 46.77827 1.000 9.64068 288 LYS A N 1
ATOM 2116 C CA . LYS A 1 288 ? 51.22178 33.38517 48.14415 1.000 10.53465 288 LYS A CA 1
ATOM 2117 C C . LYS A 1 288 ? 50.05293 33.06230 49.05905 1.000 10.16723 288 LYS A C 1
ATOM 2118 O O . LYS A 1 288 ? 48.88660 33.25589 48.69944 1.000 14.35687 288 LYS A O 1
ATOM 2124 N N . ILE A 1 289 ? 50.37470 32.59901 50.26868 1.000 9.68991 289 ILE A N 1
ATOM 2125 C CA . ILE A 1 289 ? 49.36887 32.54467 51.32533 1.000 10.56928 289 ILE A CA 1
ATOM 2126 C C . ILE A 1 289 ? 48.74851 33.92094 51.54796 1.000 12.51392 289 ILE A C 1
ATOM 2127 O O . ILE A 1 289 ? 49.44231 34.94403 51.57629 1.000 14.89424 289 ILE A O 1
ATOM 2132 N N . GLY A 1 290 ? 47.42374 33.95192 51.72172 1.000 9.10496 290 GLY A N 1
ATOM 2133 C CA . GLY A 1 290 ? 46.73175 35.17078 52.10483 1.000 11.19422 290 GLY A CA 1
ATOM 2134 C C . GLY A 1 290 ? 46.41271 36.13835 50.98395 1.000 14.38196 290 GLY A C 1
ATOM 2135 O O . GLY A 1 290 ? 45.32007 36.71306 50.96410 1.000 16.38987 290 GLY A O 1
ATOM 2136 N N . ILE A 1 291 ? 47.34064 36.34611 50.04510 1.000 11.17614 291 ILE A N 1
ATOM 2137 C CA . ILE A 1 291 ? 47.16808 37.36747 49.01794 1.000 9.77176 291 ILE A CA 1
ATOM 2138 C C . ILE A 1 291 ? 47.35193 36.83259 47.60491 1.000 14.16666 291 ILE A C 1
ATOM 2139 O O . ILE A 1 291 ? 47.24398 37.60240 46.64515 1.000 13.79381 291 ILE A O 1
ATOM 2144 N N . GLY A 1 292 ? 47.57803 35.53150 47.43323 1.000 13.43863 292 GLY A N 1
ATOM 2145 C CA . GLY A 1 292 ? 47.78331 34.96947 46.10516 1.000 12.96762 292 GLY A CA 1
ATOM 2146 C C . GLY A 1 292 ? 46.47887 34.60635 45.40976 1.000 12.06432 292 GLY A C 1
ATOM 2147 O O . GLY A 1 292 ? 45.47182 34.33262 46.04849 1.000 10.72199 292 GLY A O 1
ATOM 2148 N N . THR A 1 293 ? 46.50099 34.64373 44.07466 1.000 9.79621 293 THR A N 1
ATOM 2149 C CA . THR A 1 293 ? 45.33846 34.31337 43.25089 1.000 12.31322 293 THR A CA 1
ATOM 2150 C C . THR A 1 293 ? 45.73654 33.25077 42.24267 1.000 17.22819 293 THR A C 1
ATOM 2151 O O . THR A 1 293 ? 46.83352 33.30779 41.68519 1.000 14.50684 293 THR A O 1
ATOM 2155 N N . VAL A 1 294 ? 44.85328 32.27845 42.00676 1.000 12.29820 294 VAL A N 1
ATOM 2156 C CA . VAL A 1 294 ? 45.05691 31.27976 40.96363 1.000 9.57781 294 VAL A CA 1
ATOM 2157 C C . VAL A 1 294 ? 43.91321 31.38598 39.96330 1.000 12.98005 294 VAL A C 1
ATOM 2158 O O . VAL A 1 294 ? 42.74657 31.49402 40.35681 1.000 11.11439 294 VAL A O 1
ATOM 2162 N N . VAL A 1 295 ? 44.24960 31.36357 38.68007 1.000 12.09890 295 VAL A N 1
ATOM 2163 C CA . VAL A 1 295 ? 43.25405 31.29381 37.61233 1.000 9.56326 295 VAL A CA 1
ATOM 2164 C C . VAL A 1 295 ? 43.46518 29.98501 36.86850 1.000 15.03922 295 VAL A C 1
ATOM 2165 O O . VAL A 1 295 ? 44.48395 29.83174 36.17475 1.000 14.92219 295 VAL A O 1
ATOM 2169 N N . PRO A 1 296 ? 42.54300 29.02836 36.97259 1.000 12.79522 296 PRO A N 1
ATOM 2170 C CA . PRO A 1 296 ? 42.72947 27.74617 36.28316 1.000 12.94984 296 PRO A CA 1
ATOM 2171 C C . PRO A 1 296 ? 42.13597 27.78326 34.88341 1.000 15.79884 296 PRO A C 1
ATOM 2172 O O . PRO A 1 296 ? 40.93016 27.60602 34.70411 1.000 18.27404 296 PRO A O 1
ATOM 2176 N N . ILE A 1 297 ? 42.96542 28.03344 33.88484 1.000 13.74327 297 ILE A N 1
ATOM 2177 C CA . ILE A 1 297 ? 42.47873 28.16697 32.51676 1.000 11.86133 297 ILE A CA 1
ATOM 2178 C C . ILE A 1 297 ? 42.37714 26.80898 31.82845 1.000 19.35298 297 ILE A C 1
ATOM 2179 O O . ILE A 1 297 ? 41.38173 26.50607 31.16681 1.000 14.99791 297 ILE A O 1
ATOM 2184 N N . GLY A 1 298 ? 43.40490 25.97022 31.95763 1.000 18.04411 298 GLY A N 1
ATOM 2185 C CA . GLY A 1 298 ? 43.37228 24.67055 31.31016 1.000 15.46434 298 GLY A CA 1
ATOM 2186 C C . GLY A 1 298 ? 42.30141 23.75927 31.88568 1.000 18.75045 298 GLY A C 1
ATOM 2187 O O . GLY A 1 298 ? 41.89352 23.87563 33.04433 1.000 15.77872 298 GLY A O 1
ATOM 2188 N N . ALA A 1 299 ? 41.85224 22.81757 31.05736 1.000 14.93651 299 ALA A N 1
ATOM 2189 C CA . ALA A 1 299 ? 40.79140 21.87914 31.40770 1.000 18.95959 299 ALA A CA 1
ATOM 2190 C C . ALA A 1 299 ? 41.32351 20.45840 31.31118 1.000 19.78446 299 ALA A C 1
ATOM 2191 O O . ALA A 1 299 ? 42.00828 20.11796 30.34223 1.000 22.59772 299 ALA A O 1
ATOM 2193 N N . GLY A 1 300 ? 41.00764 19.63660 32.31227 1.000 19.73174 300 GLY A N 1
ATOM 2194 C CA . GLY A 1 300 ? 41.43162 18.25101 32.32961 1.000 25.28426 300 GLY A CA 1
ATOM 2195 C C . GLY A 1 300 ? 40.43165 17.24960 31.80013 1.000 28.83974 300 GLY A C 1
ATOM 2196 O O . GLY A 1 300 ? 40.78613 16.08646 31.60045 1.000 28.86651 300 GLY A O 1
ATOM 2197 N N . GLY A 1 301 ? 39.18536 17.65959 31.57938 1.000 23.30671 301 GLY A N 1
ATOM 2198 C CA . GLY A 1 301 ? 38.19554 16.77489 30.99652 1.000 38.02316 301 GLY A CA 1
ATOM 2199 C C . GLY A 1 301 ? 37.69467 15.65764 31.88413 1.000 35.34438 301 GLY A C 1
ATOM 2200 O O . GLY A 1 301 ? 37.04157 14.74128 31.38145 1.000 37.96398 301 GLY A O 1
ATOM 2201 N N . GLU A 1 302 ? 37.97608 15.69288 33.18268 1.000 35.35714 302 GLU A N 1
ATOM 2202 C CA . GLU A 1 302 ? 37.47309 14.69460 34.11411 1.000 36.07560 302 GLU A CA 1
ATOM 2203 C C . GLU A 1 302 ? 36.19804 15.19326 34.78438 1.000 32.70995 302 GLU A C 1
ATOM 2204 O O . GLU A 1 302 ? 35.77646 16.33536 34.59995 1.000 31.96201 302 GLU A O 1
ATOM 2210 N N . ALA A 1 303 ? 35.57190 14.30915 35.56372 1.000 31.41957 303 ALA A N 1
ATOM 2211 C CA . ALA A 1 303 ? 34.29449 14.65458 36.17928 1.000 34.22741 303 ALA A CA 1
ATOM 2212 C C . ALA A 1 303 ? 34.46992 15.74869 37.22586 1.000 25.87436 303 ALA A C 1
ATOM 2213 O O . ALA A 1 303 ? 33.72452 16.73535 37.24294 1.000 32.54856 303 ALA A O 1
ATOM 2215 N N . SER A 1 304 ? 35.45324 15.59049 38.10254 1.000 23.33321 304 SER A N 1
ATOM 2216 C CA . SER A 1 304 ? 35.72237 16.54593 39.16152 1.000 23.64417 304 SER A CA 1
ATOM 2217 C C . SER A 1 304 ? 37.22726 16.69478 39.30937 1.000 33.21499 304 SER A C 1
ATOM 2218 O O . SER A 1 304 ? 38.00601 15.89913 38.77391 1.000 31.46905 304 SER A O 1
ATOM 2221 N N . VAL A 1 305 ? 37.63970 17.72049 40.05199 1.000 23.34901 305 VAL A N 1
ATOM 2222 C CA . VAL A 1 305 ? 39.04917 17.95800 40.33353 1.000 26.20555 305 VAL A CA 1
ATOM 2223 C C . VAL A 1 305 ? 39.21421 18.11556 41.83952 1.000 22.55938 305 VAL A C 1
ATOM 2224 O O . VAL A 1 305 ? 38.34927 18.68583 42.51225 1.000 31.62978 305 VAL A O 1
ATOM 2228 N N . ALA A 1 306 ? 40.30367 17.57636 42.37227 1.000 26.10287 306 ALA A N 1
ATOM 2229 C CA . ALA A 1 306 ? 40.51535 17.51395 43.80821 1.000 28.94762 306 ALA A CA 1
ATOM 2230 C C . ALA A 1 306 ? 41.48230 18.59755 44.25723 1.000 31.77974 306 ALA A C 1
ATOM 2231 O O . ALA A 1 306 ? 42.51790 18.82513 43.62545 1.000 36.45543 306 ALA A O 1
ATOM 2233 N N . ILE A 1 307 ? 41.14223 19.24293 45.36830 1.000 31.70319 307 ILE A N 1
ATOM 2234 C CA . ILE A 1 307 ? 41.95914 20.27128 46.00160 1.000 33.43665 307 ILE A CA 1
ATOM 2235 C C . ILE A 1 307 ? 42.30185 19.78451 47.40068 1.000 30.46114 307 ILE A C 1
ATOM 2236 O O . ILE A 1 307 ? 41.40466 19.36211 48.13825 1.000 29.53005 307 ILE A O 1
ATOM 2241 N N . ASN A 1 308 ? 43.59384 19.80692 47.74916 1.000 22.67561 308 ASN A N 1
ATOM 2242 C CA . ASN A 1 308 ? 44.02913 19.55831 49.12408 1.000 28.50545 308 ASN A CA 1
ATOM 2243 C C . ASN A 1 308 ? 43.18713 20.38313 50.08739 1.000 22.82999 308 ASN A C 1
ATOM 2244 O O . ASN A 1 308 ? 43.11177 21.61004 49.96393 1.000 18.73529 308 ASN A O 1
ATOM 2249 N N . SER A 1 309 ? 42.52994 19.70294 51.03480 1.000 20.07976 309 SER A N 1
ATOM 2250 C CA . SER A 1 309 ? 41.58413 20.39221 51.91424 1.000 18.67792 309 SER A CA 1
ATOM 2251 C C . SER A 1 309 ? 42.25270 21.46875 52.75782 1.000 17.78355 309 SER A C 1
ATOM 2252 O O . SER A 1 309 ? 41.59007 22.42381 53.16002 1.000 17.90190 309 SER A O 1
ATOM 2255 N N . LEU A 1 310 ? 43.55124 21.34254 53.04210 1.000 14.12829 310 LEU A N 1
ATOM 2256 C CA . LEU A 1 310 ? 44.21043 22.37129 53.83641 1.000 16.57443 310 LEU A CA 1
ATOM 2257 C C . LEU A 1 310 ? 44.33990 23.69166 53.09077 1.000 14.24764 310 LEU A C 1
ATOM 2258 O O . LEU A 1 310 ? 44.49445 24.74033 53.73702 1.000 14.82330 310 LEU A O 1
ATOM 2263 N N . ILE A 1 311 ? 44.25921 23.67327 51.75733 1.000 13.47169 311 ILE A N 1
ATOM 2264 C CA . ILE A 1 311 ? 44.33763 24.91834 50.98938 1.000 14.20096 311 ILE A CA 1
ATOM 2265 C C . ILE A 1 311 ? 43.13975 25.81076 51.28195 1.000 12.29946 311 ILE A C 1
ATOM 2266 O O . ILE A 1 311 ? 43.22486 27.05084 51.14571 1.000 12.40209 311 ILE A O 1
ATOM 2271 N N . LEU A 1 312 ? 42.04009 25.21531 51.75060 1.000 13.11947 312 LEU A N 1
ATOM 2272 C CA . LEU A 1 312 ? 40.84381 25.99875 52.03678 1.000 14.57391 312 LEU A CA 1
ATOM 2273 C C . LEU A 1 312 ? 41.05243 26.96925 53.19284 1.000 14.96603 312 LEU A C 1
ATOM 2274 O O . LEU A 1 312 ? 40.27328 27.91676 53.32642 1.000 13.22606 312 LEU A O 1
ATOM 2279 N N . PHE A 1 313 ? 42.09567 26.78109 54.00842 1.000 13.38716 313 PHE A N 1
ATOM 2280 C CA . PHE A 1 313 ? 42.41262 27.70339 55.09279 1.000 14.99923 313 PHE A CA 1
ATOM 2281 C C . PHE A 1 313 ? 43.46867 28.73645 54.71430 1.000 12.69862 313 PHE A C 1
ATOM 2282 O O . PHE A 1 313 ? 43.92777 29.47334 55.59016 1.000 14.42498 313 PHE A O 1
ATOM 2290 N N . SER A 1 314 ? 43.87526 28.80807 53.45251 1.000 11.78332 314 SER A N 1
ATOM 2291 C CA . SER A 1 314 ? 45.10662 29.51183 53.13052 1.000 16.76906 314 SER A CA 1
ATOM 2292 C C . SER A 1 314 ? 44.88341 30.93193 52.62814 1.000 13.77250 314 SER A C 1
ATOM 2293 O O . SER A 1 314 ? 45.85849 31.60100 52.27463 1.000 13.28335 314 SER A O 1
ATOM 2296 N N . GLY A 1 315 ? 43.63419 31.40813 52.57528 1.000 11.81683 315 GLY A N 1
ATOM 2297 C CA . GLY A 1 315 ? 43.38409 32.79909 52.21431 1.000 12.64505 315 GLY A CA 1
ATOM 2298 C C . GLY A 1 315 ? 43.53447 33.12171 50.74290 1.000 12.70383 315 GLY A C 1
ATOM 2299 O O . GLY A 1 315 ? 43.30161 34.27533 50.34716 1.000 15.90003 315 GLY A O 1
ATOM 2300 N N . ARG A 1 316 ? 43.88306 32.13954 49.91897 1.000 10.25579 316 ARG A N 1
ATOM 2301 C CA . ARG A 1 316 ? 44.08337 32.36017 48.49549 1.000 10.05338 316 ARG A CA 1
ATOM 2302 C C . ARG A 1 316 ? 42.75268 32.53799 47.77064 1.000 12.96154 316 ARG A C 1
ATOM 2303 O O . ARG A 1 316 ? 41.69614 32.14337 48.25065 1.000 13.26609 316 ARG A O 1
ATOM 2311 N N . THR A 1 317 ? 42.81619 33.15237 46.59275 1.000 11.91771 317 THR A N 1
ATOM 2312 C CA . THR A 1 317 ? 41.63680 33.37759 45.77181 1.000 10.89948 317 THR A CA 1
ATOM 2313 C C . THR A 1 317 ? 41.73599 32.48708 44.54840 1.000 14.84520 317 THR A C 1
ATOM 2314 O O . THR A 1 317 ? 42.75677 32.50051 43.85447 1.000 13.94938 317 THR A O 1
ATOM 2318 N N . LEU A 1 318 ? 40.69494 31.69987 44.30359 1.000 11.33959 318 LEU A N 1
ATOM 2319 C CA . LEU A 1 318 ? 40.61419 30.83961 43.12451 1.000 12.83047 318 LEU A CA 1
ATOM 2320 C C . LEU A 1 318 ? 39.51272 31.39550 42.22491 1.000 11.63845 318 LEU A C 1
ATOM 2321 O O . LEU A 1 318 ? 38.32823 31.37014 42.59342 1.000 11.53512 318 LEU A O 1
ATOM 2326 N N . LYS A 1 319 ? 39.90350 31.92364 41.06267 1.000 9.60617 319 LYS A N 1
ATOM 2327 C CA . LYS A 1 319 ? 38.99161 32.64371 40.17343 1.000 9.12925 319 LYS A CA 1
ATOM 2328 C C . LYS A 1 319 ? 38.67575 31.77666 38.95887 1.000 12.39345 319 LYS A C 1
ATOM 2329 O O . LYS A 1 319 ? 39.52575 31.59069 38.08467 1.000 12.47880 319 LYS A O 1
ATOM 2335 N N . PHE A 1 320 ? 37.44916 31.26212 38.89643 1.000 10.69922 320 PHE A N 1
ATOM 2336 C CA . PHE A 1 320 ? 37.02169 30.49248 37.73483 1.000 10.48109 320 PHE A CA 1
ATOM 2337 C C . PHE A 1 320 ? 36.69742 31.43046 36.57439 1.000 13.19600 320 PHE A C 1
ATOM 2338 O O . PHE A 1 320 ? 36.53371 32.63815 36.75184 1.000 14.15126 320 PHE A O 1
ATOM 2346 N N . THR A 1 321 ? 36.62999 30.86514 35.36801 1.000 14.27919 321 THR A N 1
ATOM 2347 C CA . THR A 1 321 ? 36.93232 31.68953 34.20572 1.000 14.94985 321 THR A CA 1
ATOM 2348 C C . THR A 1 321 ? 36.56612 30.95396 32.91897 1.000 13.75175 321 THR A C 1
ATOM 2349 O O . THR A 1 321 ? 36.82452 29.75820 32.78873 1.000 13.98584 321 THR A O 1
ATOM 2353 N N . ALA A 1 322 ? 35.99541 31.67707 31.96592 1.000 13.46236 322 ALA A N 1
ATOM 2354 C CA . ALA A 1 322 ? 35.89778 31.17747 30.59798 1.000 13.76498 322 ALA A CA 1
ATOM 2355 C C . ALA A 1 322 ? 36.39553 32.24910 29.64655 1.000 13.86441 322 ALA A C 1
ATOM 2356 O O . ALA A 1 322 ? 36.12803 33.44034 29.84639 1.000 12.33314 322 ALA A O 1
ATOM 2358 N N . PHE A 1 323 ? 37.11054 31.81628 28.60258 1.000 12.86654 323 PHE A N 1
ATOM 2359 C CA . PHE A 1 323 ? 37.66210 32.72691 27.59686 1.000 11.49104 323 PHE A CA 1
ATOM 2360 C C . PHE A 1 323 ? 38.42399 33.86900 28.26351 1.000 14.87545 323 PHE A C 1
ATOM 2361 O O . PHE A 1 323 ? 38.39653 35.02188 27.81574 1.000 13.71997 323 PHE A O 1
ATOM 2369 N N . GLY A 1 324 ? 39.11564 33.53542 29.35419 1.000 12.52158 324 GLY A N 1
ATOM 2370 C CA . GLY A 1 324 ? 39.96185 34.50058 30.04283 1.000 12.57486 324 GLY A CA 1
ATOM 2371 C C . GLY A 1 324 ? 39.24759 35.72062 30.57780 1.000 14.86784 324 GLY A C 1
ATOM 2372 O O . GLY A 1 324 ? 39.90447 36.72599 30.87903 1.000 10.60283 324 GLY A O 1
ATOM 2373 N N . GLY A 1 325 ? 37.92175 35.65575 30.74057 1.000 12.84267 325 GLY A N 1
ATOM 2374 C CA . GLY A 1 325 ? 37.17117 36.82972 31.15520 1.000 15.14540 325 GLY A CA 1
ATOM 2375 C C . GLY A 1 325 ? 37.00643 37.88415 30.08239 1.000 12.51328 325 GLY A C 1
ATOM 2376 O O . GLY A 1 325 ? 36.46669 38.95839 30.35746 1.000 11.17146 325 GLY A O 1
ATOM 2377 N N . VAL A 1 326 ? 37.45714 37.60519 28.86384 1.000 13.44463 326 VAL A N 1
ATOM 2378 C CA . VAL A 1 326 ? 37.39859 38.57602 27.77367 1.000 12.76292 326 VAL A CA 1
ATOM 2379 C C . VAL A 1 326 ? 35.96533 38.70492 27.27281 1.000 13.07233 326 VAL A C 1
ATOM 2380 O O . VAL A 1 326 ? 35.36104 37.72477 26.82007 1.000 11.06692 326 VAL A O 1
ATOM 2384 N N . ARG A 1 327 ? 35.41202 39.91968 27.36119 1.000 11.83692 327 ARG A N 1
ATOM 2385 C CA . ARG A 1 327 ? 34.10477 40.20952 26.78314 1.000 13.00257 327 ARG A CA 1
ATOM 2386 C C . ARG A 1 327 ? 34.25665 40.35738 25.27751 1.000 11.72817 327 ARG A C 1
ATOM 2387 O O . ARG A 1 327 ? 35.14325 41.07716 24.80303 1.000 15.40628 327 ARG A O 1
ATOM 2395 N N . THR A 1 328 ? 33.42479 39.63839 24.52290 1.000 13.82888 328 THR A N 1
ATOM 2396 C CA . THR A 1 328 ? 33.76042 39.40477 23.12078 1.000 15.79960 328 THR A CA 1
ATOM 2397 C C . THR A 1 328 ? 33.44076 40.58895 22.22335 1.000 17.38032 328 THR A C 1
ATOM 2398 O O . THR A 1 328 ? 34.02140 40.69021 21.13868 1.000 19.73410 328 THR A O 1
ATOM 2402 N N . GLN A 1 329 ? 32.57098 41.50289 22.65109 1.000 16.79466 329 GLN A N 1
ATOM 2403 C CA . GLN A 1 329 ? 32.36204 42.73050 21.89613 1.000 21.91017 329 GLN A CA 1
ATOM 2404 C C . GLN A 1 329 ? 33.11407 43.91717 22.48102 1.000 24.46325 329 GLN A C 1
ATOM 2405 O O . GLN A 1 329 ? 33.52736 44.80052 21.72544 1.000 28.82484 329 GLN A O 1
ATOM 2411 N N . SER A 1 330 ? 33.32944 43.95044 23.79784 1.000 22.09554 330 SER A N 1
ATOM 2412 C CA . SER A 1 330 ? 34.01135 45.07152 24.43913 1.000 25.53349 330 SER A CA 1
ATOM 2413 C C . SER A 1 330 ? 35.52943 44.89876 24.48968 1.000 29.39560 330 SER A C 1
ATOM 2414 O O . SER A 1 330 ? 36.27145 45.81511 24.12373 1.000 30.63753 330 SER A O 1
ATOM 2417 N N . ASP A 1 331 ? 36.01039 43.74885 24.96435 1.000 20.88406 331 ASP A N 1
ATOM 2418 C CA . ASP A 1 331 ? 37.43830 43.56916 25.21562 1.000 15.90224 331 ASP A CA 1
ATOM 2419 C C . ASP A 1 331 ? 38.18137 42.96192 24.03231 1.000 16.63259 331 ASP A C 1
ATOM 2420 O O . ASP A 1 331 ? 39.33956 43.30884 23.79227 1.000 17.30037 331 ASP A O 1
ATOM 2425 N N . LEU A 1 332 ? 37.55302 42.04219 23.30021 1.000 16.01385 332 LEU A N 1
ATOM 2426 C CA . LEU A 1 332 ? 38.25147 41.39801 22.19242 1.000 15.74218 332 LEU A CA 1
ATOM 2427 C C . LEU A 1 332 ? 38.72029 42.39631 21.13126 1.000 18.21680 332 LEU A C 1
ATOM 2428 O O . LEU A 1 332 ? 39.88515 42.29245 20.69875 1.000 15.37716 332 LEU A O 1
ATOM 2433 N N . PRO A 1 333 ? 37.93086 43.39178 20.71222 1.000 16.79866 333 PRO A N 1
ATOM 2434 C CA . PRO A 1 333 ? 38.48119 44.38063 19.76376 1.000 19.51695 333 PRO A CA 1
ATOM 2435 C C . PRO A 1 333 ? 39.69939 45.12453 20.28913 1.000 19.44172 333 PRO A C 1
ATOM 2436 O O . PRO A 1 333 ? 40.56700 45.51114 19.49626 1.000 24.42015 333 PRO A O 1
ATOM 2440 N N . VAL A 1 334 ? 39.79376 45.35317 21.59806 1.000 18.79207 334 VAL A N 1
ATOM 2441 C CA . VAL A 1 334 ? 40.96175 46.05696 22.12789 1.000 18.44762 334 VAL A CA 1
ATOM 2442 C C . VAL A 1 334 ? 42.20721 45.19853 21.97378 1.000 22.03721 334 VAL A C 1
ATOM 2443 O O . VAL A 1 334 ? 43.28471 45.69160 21.60895 1.000 19.61630 334 VAL A O 1
ATOM 2447 N N . ILE A 1 335 ? 42.07288 43.89315 22.20869 1.000 15.48481 335 ILE A N 1
ATOM 2448 C CA . ILE A 1 335 ? 43.20071 42.98167 22.04638 1.000 15.39115 335 ILE A CA 1
ATOM 2449 C C . ILE A 1 335 ? 43.62369 42.90920 20.58460 1.000 14.70505 335 ILE A C 1
ATOM 2450 O O . ILE A 1 335 ? 44.82173 42.90194 20.26762 1.000 18.64833 335 ILE A O 1
ATOM 2455 N N . ILE A 1 336 ? 42.65278 42.85373 19.67238 1.000 16.38128 336 ILE A N 1
ATOM 2456 C CA . ILE A 1 336 ? 42.98071 42.83895 18.24564 1.000 19.65852 336 ILE A CA 1
ATOM 2457 C C . ILE A 1 336 ? 43.75239 44.09649 17.86632 1.000 24.26614 336 ILE A C 1
ATOM 2458 O O . ILE A 1 336 ? 44.72970 44.04008 17.10965 1.000 24.08314 336 ILE A O 1
ATOM 2463 N N . ASP A 1 337 ? 43.33467 45.24633 18.40588 1.000 23.22812 337 ASP A N 1
ATOM 2464 C CA . ASP A 1 337 ? 44.00235 46.51018 18.10764 1.000 25.36910 337 ASP A CA 1
ATOM 2465 C C . ASP A 1 337 ? 45.44099 46.51808 18.60437 1.000 24.48239 337 ASP A C 1
ATOM 2466 O O . ASP A 1 337 ? 46.32282 47.08876 17.95226 1.000 26.44219 337 ASP A O 1
ATOM 2471 N N . LYS A 1 338 ? 45.70238 45.90504 19.76159 1.000 21.57735 338 LYS A N 1
ATOM 2472 C CA . LYS A 1 338 ? 47.08364 45.78697 20.21276 1.000 20.58425 338 LYS A CA 1
ATOM 2473 C C . LYS A 1 338 ? 47.91427 44.98582 19.22360 1.000 25.04318 338 LYS A C 1
ATOM 2474 O O . LYS A 1 338 ? 49.10409 45.26334 19.04197 1.000 28.67134 338 LYS A O 1
ATOM 2480 N N . CYS A 1 339 ? 47.30367 43.99059 18.57916 1.000 24.44697 339 CYS A N 1
ATOM 2481 C CA . CYS A 1 339 ? 47.99806 43.21512 17.55689 1.000 26.15766 339 CYS A CA 1
ATOM 2482 C C . CYS A 1 339 ? 48.23794 44.05327 16.30717 1.000 34.35544 339 CYS A C 1
ATOM 2483 O O . CYS A 1 339 ? 49.33320 44.02311 15.72874 1.000 30.44285 339 CYS A O 1
ATOM 2486 N N . LEU A 1 340 ? 47.23098 44.82842 15.89902 1.000 27.41904 340 LEU A N 1
ATOM 2487 C CA . LEU A 1 340 ? 47.38365 45.72071 14.75366 1.000 35.35259 340 LEU A CA 1
ATOM 2488 C C . LEU A 1 340 ? 48.49953 46.72705 14.98565 1.000 32.44266 340 LEU A C 1
ATOM 2489 O O . LEU A 1 340 ? 49.33106 46.96544 14.10339 1.000 40.00175 340 LEU A O 1
ATOM 2494 N N . ASN A 1 341 ? 48.52511 47.33551 16.16642 1.000 29.61563 341 ASN A N 1
ATOM 2495 C CA . ASN A 1 341 ? 49.52842 48.32566 16.53129 1.000 30.07134 341 ASN A CA 1
ATOM 2496 C C . ASN A 1 341 ? 50.83883 47.69741 16.96057 1.000 28.70314 341 ASN A C 1
ATOM 2497 O O . ASN A 1 341 ? 51.72221 48.41354 17.44273 1.000 33.44395 341 ASN A O 1
ATOM 2502 N N . LYS A 1 342 ? 50.96287 46.37876 16.82323 1.000 26.13416 342 LYS A N 1
ATOM 2503 C CA . LYS A 1 342 ? 52.19238 45.64225 17.09545 1.000 29.94906 342 LYS A CA 1
ATOM 2504 C C . LYS A 1 342 ? 52.64494 45.75685 18.54823 1.000 29.61055 342 LYS A C 1
ATOM 2505 O O . LYS A 1 342 ? 53.81005 45.49497 18.85642 1.000 30.08405 342 LYS A O 1
ATOM 2511 N N . GLU A 1 343 ? 51.74939 46.13146 19.46676 1.000 25.04462 343 GLU A N 1
ATOM 2512 C CA . GLU A 1 343 ? 52.09140 46.01929 20.88284 1.000 33.26959 343 GLU A CA 1
ATOM 2513 C C . GLU A 1 343 ? 52.21011 44.55820 21.31677 1.000 28.76923 343 GLU A C 1
ATOM 2514 O O . GLU A 1 343 ? 52.96274 44.24971 22.24918 1.000 28.03909 343 GLU A O 1
ATOM 2520 N N . ILE A 1 344 ? 51.46689 43.65668 20.67515 1.000 26.06348 344 ILE A N 1
ATOM 2521 C CA . ILE A 1 344 ? 51.67738 42.21764 20.79380 1.000 27.92251 344 ILE A CA 1
ATOM 2522 C C . ILE A 1 344 ? 52.09680 41.70321 19.42288 1.000 25.31299 344 ILE A C 1
ATOM 2523 O O . ILE A 1 344 ? 51.55133 42.13401 18.39859 1.000 25.62863 344 ILE A O 1
ATOM 2528 N N . GLN A 1 345 ? 53.08376 40.80699 19.40050 1.000 26.65276 345 GLN A N 1
ATOM 2529 C CA . GLN A 1 345 ? 53.59653 40.21446 18.16507 1.000 27.72686 345 GLN A CA 1
ATOM 2530 C C . GLN A 1 345 ? 53.35445 38.71041 18.19871 1.000 24.90425 345 GLN A C 1
ATOM 2531 O O . GLN A 1 345 ? 53.88953 38.01619 19.07002 1.000 23.37656 345 GLN A O 1
ATOM 2537 N N . LEU A 1 346 ? 52.57589 38.20398 17.24080 1.000 18.45836 346 LEU A N 1
ATOM 2538 C CA . LEU A 1 346 ? 52.12057 36.82206 17.27060 1.000 19.70357 346 LEU A CA 1
ATOM 2539 C C . LEU A 1 346 ? 52.83003 35.91373 16.27877 1.000 21.40284 346 LEU A C 1
ATOM 2540 O O . LEU A 1 346 ? 52.49094 34.72590 16.21249 1.000 19.08945 346 LEU A O 1
ATOM 2545 N N . ASP A 1 347 ? 53.81015 36.42490 15.52165 1.000 19.18864 347 ASP A N 1
ATOM 2546 C CA . ASP A 1 347 ? 54.45942 35.60627 14.49805 1.000 25.12534 347 ASP A CA 1
ATOM 2547 C C . ASP A 1 347 ? 55.06226 34.33778 15.08726 1.000 22.83738 347 ASP A C 1
ATOM 2548 O O . ASP A 1 347 ? 55.03783 33.28295 14.44591 1.000 21.16823 347 ASP A O 1
ATOM 2553 N N . GLU A 1 348 ? 55.61530 34.41748 16.30183 1.000 18.30446 348 GLU A N 1
ATOM 2554 C CA . GLU A 1 348 ? 56.27040 33.25723 16.89252 1.000 18.62750 348 GLU A CA 1
ATOM 2555 C C . GLU A 1 348 ? 55.29538 32.14284 17.25261 1.000 17.37756 348 GLU A C 1
ATOM 2556 O O . GLU A 1 348 ? 55.73905 31.02031 17.51161 1.000 18.10195 348 GLU A O 1
ATOM 2562 N N . LEU A 1 349 ? 53.98877 32.41453 17.27559 1.000 16.82074 349 LEU A N 1
ATOM 2563 C CA . LEU A 1 349 ? 53.03381 31.33103 17.48960 1.000 15.28811 349 LEU A CA 1
ATOM 2564 C C . LEU A 1 349 ? 52.96659 30.38340 16.29824 1.000 14.41218 349 LEU A C 1
ATOM 2565 O O . LEU A 1 349 ? 52.72019 29.18527 16.47415 1.000 14.55198 349 LEU A O 1
ATOM 2570 N N . LEU A 1 350 ? 53.17392 30.89311 15.09013 1.000 14.46979 350 LEU A N 1
ATOM 2571 C CA . LEU A 1 350 ? 52.93582 30.11785 13.87952 1.000 16.09473 350 LEU A CA 1
ATOM 2572 C C . LEU A 1 350 ? 54.14016 29.23090 13.59660 1.000 16.44678 350 LEU A C 1
ATOM 2573 O O . LEU A 1 350 ? 55.19543 29.71933 13.18382 1.000 20.94844 350 LEU A O 1
ATOM 2578 N N . THR A 1 351 ? 53.98152 27.92423 13.80033 1.000 14.77518 351 THR A N 1
ATOM 2579 C CA . THR A 1 351 ? 55.07634 26.99492 13.58342 1.000 19.07696 351 THR A CA 1
ATOM 2580 C C . THR A 1 351 ? 54.84429 26.02341 12.43597 1.000 22.05743 351 THR A C 1
ATOM 2581 O O . THR A 1 351 ? 55.82561 25.55427 11.84382 1.000 17.11578 351 THR A O 1
ATOM 2585 N N . HIS A 1 352 ? 53.58870 25.72561 12.09468 1.000 16.76624 352 HIS A N 1
ATOM 2586 C CA . HIS A 1 352 ? 53.27091 24.71470 11.09087 1.000 17.01744 352 HIS A CA 1
ATOM 2587 C C . HIS A 1 352 ? 52.06233 25.16320 10.28682 1.000 20.85203 352 HIS A C 1
ATOM 2588 O O . HIS A 1 352 ? 51.14431 25.76946 10.83896 1.000 15.62991 352 HIS A O 1
ATOM 2595 N N . GLU A 1 353 ? 52.05357 24.84069 8.98763 1.000 16.44000 353 GLU A N 1
ATOM 2596 C CA . GLU A 1 353 ? 50.93803 25.15770 8.10189 1.000 13.72465 353 GLU A CA 1
ATOM 2597 C C . GLU A 1 353 ? 50.54134 23.91412 7.32617 1.000 18.26458 353 GLU A C 1
ATOM 2598 O O . GLU A 1 353 ? 51.40691 23.18648 6.83163 1.000 22.35681 353 GLU A O 1
ATOM 2604 N N . ILE A 1 354 ? 49.23526 23.66871 7.21800 1.000 17.41986 354 ILE A N 1
ATOM 2605 C CA . ILE A 1 354 ? 48.70977 22.59291 6.38501 1.000 20.46701 354 ILE A CA 1
ATOM 2606 C C . ILE A 1 354 ? 47.49896 23.11477 5.62131 1.000 17.48083 354 ILE A C 1
ATOM 2607 O O . ILE A 1 354 ? 46.95696 24.18044 5.92111 1.000 17.71380 354 ILE A O 1
ATOM 2612 N N . HIS A 1 355 ? 47.09758 22.37915 4.59508 1.000 18.87570 355 HIS A N 1
ATOM 2613 C CA A HIS A 1 355 ? 45.83026 22.62776 3.92466 0.473 16.23035 355 HIS A CA 1
ATOM 2614 C CA B HIS A 1 355 ? 45.81827 22.67107 3.96960 0.527 16.20077 355 HIS A CA 1
ATOM 2615 C C . HIS A 1 355 ? 44.78209 21.66135 4.44574 1.000 15.18685 355 HIS A C 1
ATOM 2616 O O . HIS A 1 355 ? 45.10914 20.59489 4.98016 1.000 18.37765 355 HIS A O 1
ATOM 2629 N N . LEU A 1 356 ? 43.50940 22.03797 4.26366 1.000 14.80498 356 LEU A N 1
ATOM 2630 C CA . LEU A 1 356 ? 42.40181 21.28351 4.84538 1.000 15.75715 356 LEU A CA 1
ATOM 2631 C C . LEU A 1 356 ? 42.40836 19.81875 4.42308 1.000 16.50685 356 LEU A C 1
ATOM 2632 O O . LEU A 1 356 ? 42.09445 18.94145 5.23220 1.000 18.14253 356 LEU A O 1
ATOM 2637 N N . ASP A 1 357 ? 42.76877 19.52069 3.16972 1.000 17.98387 357 ASP A N 1
ATOM 2638 C CA A ASP A 1 357 ? 42.80125 18.13187 2.71122 0.592 18.91851 357 ASP A CA 1
ATOM 2639 C CA B ASP A 1 357 ? 42.74567 18.11946 2.76656 0.408 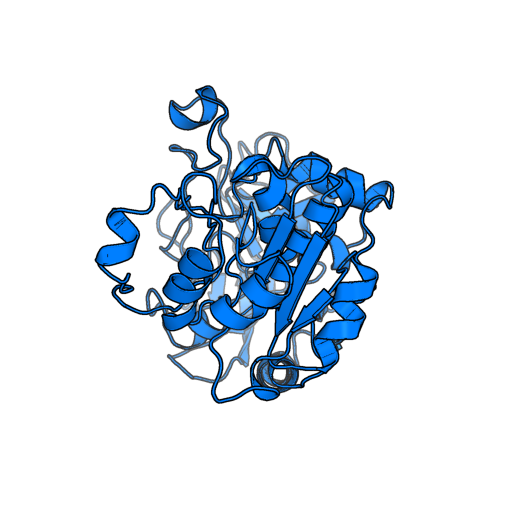18.85584 357 ASP A CA 1
ATOM 2640 C C . ASP A 1 357 ? 43.74748 17.27984 3.54803 1.000 19.82971 357 ASP A C 1
ATOM 2641 O O . ASP A 1 357 ? 43.57205 16.06176 3.64004 1.000 20.43639 357 ASP A O 1
ATOM 2650 N N . ASN A 1 358 ? 44.77501 17.89648 4.13163 1.000 18.94240 358 ASN A N 1
ATOM 2651 C CA A ASN A 1 358 ? 45.76687 17.20606 4.94729 0.511 22.30261 358 ASN A CA 1
ATOM 2652 C CA B ASN A 1 358 ? 45.75067 17.17678 4.94222 0.489 22.28651 358 ASN A CA 1
ATOM 2653 C C . ASN A 1 358 ? 45.46391 17.31513 6.43750 1.000 22.47055 358 ASN A C 1
ATOM 2654 O O . ASN A 1 358 ? 46.38187 17.25145 7.25734 1.000 22.19119 358 ASN A O 1
ATOM 2663 N N . ILE A 1 359 ? 44.18575 17.47071 6.80419 1.000 15.26894 359 ILE A N 1
ATOM 2664 C CA . ILE A 1 359 ? 43.81413 17.70621 8.20153 1.000 17.14065 359 ILE A CA 1
ATOM 2665 C C . ILE A 1 359 ? 44.25601 16.56618 9.11019 1.000 22.30514 359 ILE A C 1
ATOM 2666 O O . ILE A 1 359 ? 44.61515 16.80036 10.26604 1.000 18.80239 359 ILE A O 1
ATOM 2671 N N . GLN A 1 360 ? 44.25241 15.32371 8.61670 1.000 17.23906 360 GLN A N 1
ATOM 2672 C CA . GLN A 1 360 ? 44.60008 14.20212 9.48626 1.000 22.82364 360 GLN A CA 1
ATOM 2673 C C . GLN A 1 360 ? 46.02660 14.31869 10.00604 1.000 22.43145 360 GLN A C 1
ATOM 2674 O O . GLN A 1 360 ? 46.31716 13.87612 11.12209 1.000 24.42069 360 GLN A O 1
ATOM 2680 N N . GLU A 1 361 ? 46.91466 14.93903 9.22889 1.000 20.30703 361 GLU A N 1
ATOM 2681 C CA . GLU A 1 361 ? 48.30137 15.12950 9.63999 1.000 23.72711 361 GLU A CA 1
ATOM 2682 C C . GLU A 1 361 ? 48.42328 16.08857 10.82399 1.000 26.81085 361 GLU A C 1
ATOM 2683 O O . GLU A 1 361 ? 49.39956 16.01493 11.58142 1.000 24.37252 361 GLU A O 1
ATOM 2689 N N . ALA A 1 362 ? 47.43869 16.96346 11.02194 1.000 21.97543 362 ALA A N 1
ATOM 2690 C CA . ALA A 1 362 ? 47.50147 17.89465 12.14212 1.000 20.96989 362 ALA A CA 1
ATOM 2691 C C . ALA A 1 362 ? 47.55355 17.16349 13.47490 1.000 24.10136 362 ALA A C 1
ATOM 2692 O O . ALA A 1 362 ? 48.20020 17.63493 14.41635 1.000 24.46633 362 ALA A O 1
ATOM 2694 N N . PHE A 1 363 ? 46.90690 15.99762 13.56739 1.000 17.71948 363 PHE A N 1
ATOM 2695 C CA . PHE A 1 363 ? 46.89280 15.25465 14.82184 1.000 17.46715 363 PHE A CA 1
ATOM 2696 C C . PHE A 1 363 ? 48.24435 14.63873 15.14322 1.000 31.84892 363 PHE A C 1
ATOM 2697 O O . PHE A 1 363 ? 48.49969 14.31602 16.30835 1.000 34.21289 363 PHE A O 1
ATOM 2705 N N . GLU A 1 364 ? 49.11444 14.47688 14.14780 1.000 29.25151 364 GLU A N 1
ATOM 2706 C CA . GLU A 1 364 ? 50.48353 14.05951 14.41034 1.000 25.46304 364 GLU A CA 1
ATOM 2707 C C . GLU A 1 364 ? 51.38943 15.25065 14.65989 1.000 22.51865 364 GLU A C 1
ATOM 2708 O O . GLU A 1 364 ? 52.29595 15.17423 15.49342 1.000 25.12366 364 GLU A O 1
ATOM 2714 N N . ILE A 1 365 ? 51.16447 16.34250 13.92996 1.000 18.95562 365 ILE A N 1
ATOM 2715 C CA . ILE A 1 365 ? 51.98729 17.53671 14.08527 1.000 18.56765 365 ILE A CA 1
ATOM 2716 C C . ILE A 1 365 ? 51.89823 18.06918 15.51005 1.000 22.03268 365 ILE A C 1
ATOM 2717 O O . ILE A 1 365 ? 52.89805 18.51648 16.08392 1.000 22.29201 365 ILE A O 1
ATOM 2722 N N . LEU A 1 366 ? 50.70368 18.02878 16.10770 1.000 21.43519 366 LEU A N 1
ATOM 2723 C CA . LEU A 1 366 ? 50.53999 18.59107 17.44476 1.000 23.62120 366 LEU A CA 1
ATOM 2724 C C . LEU A 1 366 ? 51.34086 17.83565 18.49586 1.000 35.88313 366 LEU A C 1
ATOM 2725 O O . LEU A 1 366 ? 51.53944 18.35751 19.59655 1.000 27.07003 366 LEU A O 1
ATOM 2730 N N . LYS A 1 367 ? 51.78871 16.61863 18.19072 1.000 26.30541 367 LYS A N 1
ATOM 2731 C CA . LYS A 1 367 ? 52.65777 15.88046 19.09775 1.000 31.01392 367 LYS A CA 1
ATOM 2732 C C . LYS A 1 367 ? 54.11607 16.32120 19.01711 1.000 31.55068 367 LYS A C 1
ATOM 2733 O O . LYS A 1 367 ? 54.90908 15.94119 19.88615 1.000 33.92552 367 LYS A O 1
ATOM 2739 N N . LYS A 1 368 ? 54.49000 17.10116 18.00514 1.000 22.31334 368 LYS A N 1
ATOM 2740 C CA . LYS A 1 368 ? 55.89246 17.46311 17.81347 1.000 22.33669 368 LYS A CA 1
ATOM 2741 C C . LYS A 1 368 ? 56.32244 18.49950 18.84821 1.000 27.57639 368 LYS A C 1
ATOM 2742 O O . LYS A 1 368 ? 55.57940 19.44478 19.12597 1.000 20.54249 368 LYS A O 1
ATOM 2748 N N . PRO A 1 369 ? 57.52900 18.36851 19.41050 1.000 28.06486 369 PRO A N 1
ATOM 2749 C CA . PRO A 1 369 ? 57.94479 19.29566 20.47568 1.000 23.31073 369 PRO A CA 1
ATOM 2750 C C . PRO A 1 369 ? 58.13138 20.72011 19.99463 1.000 23.95818 369 PRO A C 1
ATOM 2751 O O . PRO A 1 369 ? 58.13749 21.63738 20.82588 1.000 21.70421 369 PRO A O 1
ATOM 2755 N N . ASP A 1 370 ? 58.28661 20.95032 18.68704 1.000 20.28515 370 ASP A N 1
ATOM 2756 C CA . ASP A 1 370 ? 58.45574 22.30462 18.18043 1.000 21.18212 370 ASP A CA 1
ATOM 2757 C C . ASP A 1 370 ? 57.15973 22.90011 17.63378 1.000 19.04085 370 ASP A C 1
ATOM 2758 O O . ASP A 1 370 ? 57.20095 23.94254 16.97832 1.000 23.51145 370 ASP A O 1
ATOM 2763 N N . CYS A 1 371 ? 56.01249 22.28758 17.92129 1.000 16.56947 371 CYS A N 1
ATOM 2764 C CA . CYS A 1 371 ? 54.72725 22.82846 17.49675 1.000 19.79540 371 CYS A CA 1
ATOM 2765 C C . CYS A 1 371 ? 54.18963 23.79488 18.54887 1.000 17.90173 371 CYS A C 1
ATOM 2766 O O . CYS A 1 371 ? 54.19106 23.48074 19.74515 1.000 20.89029 371 CYS A O 1
ATOM 2769 N N . VAL A 1 372 ? 53.74526 24.97132 18.10399 1.000 15.95229 372 VAL A N 1
ATOM 2770 C CA . VAL A 1 372 ? 53.00307 25.88420 18.97263 1.000 15.78512 372 VAL A CA 1
ATOM 2771 C C . VAL A 1 372 ? 51.57956 26.00958 18.43167 1.000 17.63463 372 VAL A C 1
ATOM 2772 O O . VAL A 1 372 ? 50.62652 25.56803 19.08244 1.000 16.71144 372 VAL A O 1
ATOM 2776 N N . LYS A 1 373 ? 51.41922 26.59049 17.23642 1.000 15.87644 373 LYS A N 1
ATOM 2777 C CA . LYS A 1 373 ? 50.11095 26.70738 16.58924 1.000 10.43737 373 LYS A CA 1
ATOM 2778 C C . LYS A 1 373 ? 50.20173 26.20821 15.15095 1.000 17.61442 373 LYS A C 1
ATOM 2779 O O . LYS A 1 373 ? 51.18488 26.48756 14.46124 1.000 14.93590 373 LYS A O 1
ATOM 2785 N N . ILE A 1 374 ? 49.17380 25.47891 14.70185 1.000 15.29670 374 ILE A N 1
ATOM 2786 C CA . ILE A 1 374 ? 49.06660 24.98829 13.32511 1.000 11.56964 374 ILE A CA 1
ATOM 2787 C C . ILE A 1 374 ? 48.03576 25.83317 12.58611 1.000 20.45250 374 ILE A C 1
ATOM 2788 O O . ILE A 1 374 ? 46.90593 25.98556 13.05819 1.000 17.34556 374 ILE A O 1
ATOM 2793 N N . LEU A 1 375 ? 48.41478 26.36410 11.42259 1.000 17.46699 375 LEU A N 1
ATOM 2794 C CA . LEU A 1 375 ? 47.49393 27.09499 10.55566 1.000 16.63989 375 LEU A CA 1
ATOM 2795 C C . LEU A 1 375 ? 46.91474 26.15432 9.50516 1.000 24.82728 375 LEU A C 1
ATOM 2796 O O . LEU A 1 375 ? 47.63756 25.33678 8.92675 1.000 19.61555 375 LEU A O 1
ATOM 2801 N N . ILE A 1 376 ? 45.60953 26.27397 9.25826 1.000 15.49238 376 ILE A N 1
ATOM 2802 C CA . ILE A 1 376 ? 44.91078 25.44479 8.27833 1.000 16.08834 376 ILE A CA 1
ATOM 2803 C C . ILE A 1 376 ? 44.46393 26.35650 7.14857 1.000 21.09004 376 ILE A C 1
ATOM 2804 O O . ILE A 1 376 ? 43.74203 27.33364 7.38561 1.000 17.29369 376 ILE A O 1
ATOM 2809 N N . LYS A 1 377 ? 44.88120 26.03843 5.92259 1.000 18.26679 377 LYS A N 1
ATOM 2810 C CA . LYS A 1 377 ? 44.61821 26.88919 4.77300 1.000 15.27148 377 LYS A CA 1
ATOM 2811 C C . LYS A 1 377 ? 43.60989 26.25403 3.82452 1.000 15.75447 377 LYS A C 1
ATOM 2812 O O . LYS A 1 377 ? 43.41348 25.03382 3.80319 1.000 18.42932 377 LYS A O 1
ATOM 2818 N N . PHE A 1 378 ? 42.97920 27.10779 3.02420 1.000 14.55144 378 PHE A N 1
ATOM 2819 C CA . PHE A 1 378 ? 41.90485 26.68451 2.14398 1.000 17.15699 378 PHE A CA 1
ATOM 2820 C C . PHE A 1 378 ? 42.23638 27.06570 0.70763 1.000 18.38108 378 PHE A C 1
ATOM 2821 O O . PHE A 1 378 ? 43.00396 27.99303 0.45306 1.000 23.26440 378 PHE A O 1
ATOM 2829 N N . LEU A 1 379 ? 41.65222 26.31290 -0.21657 1.000 20.53293 379 LEU A N 1
ATOM 2830 C CA . LEU A 1 379 ? 41.68634 26.58833 -1.64523 1.000 32.67825 379 LEU A CA 1
ATOM 2831 C C . LEU A 1 379 ? 40.40238 27.28107 -2.07045 1.000 37.80916 379 LEU A C 1
ATOM 2832 O O . LEU A 1 379 ? 39.36954 27.18281 -1.40765 1.000 31.03984 379 LEU A O 1
ATOM 2837 N N . GLU A 1 380 ? 40.47042 27.97425 -3.19846 1.000 34.36518 380 GLU A N 1
ATOM 2838 C CA . GLU A 1 380 ? 39.31642 28.70797 -3.70172 1.000 35.07554 380 GLU A CA 1
ATOM 2839 C C . GLU A 1 380 ? 38.62647 27.93293 -4.81802 1.000 33.69517 380 GLU A C 1
ATOM 2840 O O . GLU A 1 380 ? 39.25608 27.16123 -5.55085 1.000 30.20497 380 GLU A O 1
ATOM 2846 N N . HIS A 1 381 ? 37.31383 28.14152 -4.92544 1.000 38.07881 381 HIS A N 1
ATOM 2847 C CA . HIS A 1 381 ? 36.47017 27.48184 -5.90919 1.000 49.14296 381 HIS A CA 1
ATOM 2848 C C . HIS A 1 381 ? 36.34580 28.39022 -7.12996 1.000 43.75928 381 HIS A C 1
ATOM 2849 O O . HIS A 1 381 ? 36.42826 29.62451 -7.02274 1.000 49.27989 381 HIS A O 1
ATOM 2856 N N . HIS A 1 382 ? 36.12301 27.77653 -8.29213 1.000 45.01643 382 HIS A N 1
ATOM 2857 C CA . HIS A 1 382 ? 36.03042 28.54060 -9.52743 1.000 51.92090 382 HIS A CA 1
ATOM 2858 C C . HIS A 1 382 ? 34.89695 28.05014 -10.42636 1.000 40.32639 382 HIS A C 1
ATOM 2859 O O . HIS A 1 382 ? 34.88832 26.90144 -10.86115 1.000 62.41362 382 HIS A O 1
#

B-factor: mean 23.87, std 11.54, range [7.56, 82.31]

Nearest PDB structures (foldseek):
  6ljh-assembly1_A  TM=1.003E+00  e=8.901E-89  Artemisia annua
  1e3l-assembly1_B  TM=9.443E-01  e=5.255E-42  Mus musculus
  1e3i-assembly1_B  TM=9.421E-01  e=5.941E-42  Mus musculus
  5tnx-assembly1_A  TM=9.148E-01  e=1.418E-34  Burkholderia ambifaria MC40-6
  8h2a-assembly1_D  TM=8.445E-01  e=1.135E-31  Formosa agariphila

Radius of gyration: 20.77 Å; Cα contacts (8 Å, |Δi|>4): 952; chains: 1; bounding box: 49×40×65 Å

Secondary structure (DSSP, 8-state):
--PEEEEEEEE-STT--EEEEEEEEPPP-TTEEEEEEEEE---HHHHHHHTT-SS--SSB-----EEEEEEEE-TT-TT--TT-EEEE-SS---SSSHHHHHSS-S--SSS----SSS-TTS--SEEETTT--B-B-STTS--SBSEEEEEGGGEEE--TTS-HHHHHHHTTHHHHHHHIIIIIS---TT-EEEEE--SHHHHHHHHHHHHTT-SEEEEE-S-THHHHHHHHHT--EEE-GGG-TTS-HHHHHHHTTTTS-BSEEEE-S--HHHHHHHHHHBPTTT-EEEE-S---SS-----GGGGGS--EE---SGGG--TTTTHHHHHHHHHTTSS--GGGEEEEEEGGGHHHHHHHTTSTT-SEEEEE-PPP-

Foldseek 3Di:
DAKDWWWAFKQAFAVGFTAIATKIFGQDAAQKFKWFFFWFWDDVVQVVQSRQPPHHDPGEGGGQFFKTFTCQHYHPNPPDGGGFIKHFAQWFAPCPDPVNVVVQFQQDPVTHKDDLLDAPVNAHRMAGPVPRHGYGYYIQWRRRIRMIMGRSRGMDGADVVQDGVVRRLLRAQLQLLQLLCPNFHPQAAQFEEEEEDQFSNSLSVLLNNVVRHHPAYEYEELQPLSPVVSVVSHHDYYHRCVVPVPDAPLRVLCVVVVNFAGQEYEAAPQPQVVVQSSLSRAGFQRHEYEYAHHVSDPDGDHDPVSVVRNYHYTYDDSSRANVHPRSNVVSVCVVVVVDDCPQQEDEEDESNVVSCVVVVVPDSSHRIYMYRYDDDD

Solvent-accessible surface area: 16340 Å² total; per-residue (Å²): 108,51,63,32,67,5,101,0,0,0,0,95,109,58,83,12,83,6,50,53,45,109,0,91,0,52,43,15,103,70,37,11,0,1,4,46,4,38,2,0,0,12,27,113,63,0,19,47,1,9,88,5,112,100,73,86,29,44,9,12,0,0,0,29,0,0,0,1,30,4,56,10,60,8,158,114,6,142,69,19,108,78,48,10,17,0,0,10,8,86,0,0,33,35,36,127,16,142,41,22,141,76,31,173,33,9,76,5,100,80,37,63,37,39,113,54,1,46,13,142,77,47,60,19,9,8,24,8,30,222,95,50,81,62,0,59,11,16,19,10,4,1,0,0,0,10,25,1,6,0,27,7,20,22,4,11,111,8,52,94,162,6,48,76,32,29,0,0,1,0,11,25,6,0,0,14,0,4,0,0,0,65,47,18,8,122,5,62,185,49,10,12,0,0,0,1,6,0,25,17,33,0,0,0,0,0,15,1,0,67,77,65,26,11,80,57,1,0,0,7,20,75,36,102,140,25,18,73,40,0,155,73,4,15,20,76,47,53,13,12,29,138,95,78,121,144,85,39,12,7,77,8,0,71,100,64,7,166,52,112,0,0,23,18,1,0,5,18,56,9,71,54,79,31,14,30,36,0,4,46,0,0,41,131,42,127,1,19,0,0,26,30,29,82,45,68,119,117,93,80,88,54,67,81,129,14,132,170,16,51,42,73,47,78,138,37,28,22,0,5,0,54,1,72,50,10,0,46,76,0,6,70,55,11,44,100,161,74,2,94,2,104,70,0,54,44,44,102,12,97,9,95,74,1,85,77,0,26,79,20,67,134,98,69,78,15,22,7,5,2,0,73,26,128,90,78,217

Sequence (377 aa):
PGVITCKAAVVWESSGPVVLEEIRVDPPKASEVRIKMMLCCASLCHTTDVLCTKGFPIPLFPRIPGHEGVGVIESIGKDAKGLKPGDIVMPLYLGECGQCLNCKTGKTNLCHVYPPSFSGLMNDGTSRMSIARTGESIYHFASCSTWTEYAVADCNYVLKINPKISYPHASFLSCGFTTGFGATWRETQVSKGSSVAVFGIGTVGLGVIKGAQLQGASKIIGVDVNQYKAAKGKVFGMTDFINPKDHPDKSVSELVKELTHGLGVDHCCFECTGVPSLLNEALEASKIGIGTVVPIGAGGEASVAINSLILFSGRTLKFTAFGGVRTQSDLPVIIDKCLNKEIQLDELLTHEIHHLDDNNIQEAFEILKKPDCVKILIKFLEHH

InterPro domains:
  IPR002328 Alcohol dehydrogenase, zinc-type, conserved site [PS00059] (68-82)
  IPR011032 GroES-like superfamily [SSF50129] (7-192)
  IPR011032 GroES-like superfamily [SSF50129] (329-378)
  IPR013149 Alcohol dehydrogenase-like, C-terminal [PF00107] (206-334)
  IPR013154 Alcohol dehydrogenase-like, N-terminal [PF08240] (35-163)
  IPR020843 Enoylreductase domain [SM00829] (20-376)
  IPR036291 NAD(P)-binding domain superfamily [SSF51735] (167-341)

Organism: Artemisia annua (NCBI:txid35608)